Protein AF-A0A945UY60-F1 (afdb_monomer)

Solvent-accessible surface area (backbone atoms only — not comparable to full-atom values): 24726 Å² total; per-residue (Å²): 112,68,72,57,54,53,51,54,51,51,54,51,52,57,46,51,50,50,23,50,52,28,39,51,51,13,51,51,24,47,52,50,23,74,79,35,75,85,48,60,45,27,54,27,44,14,50,16,21,41,22,46,17,43,27,47,48,20,50,53,53,34,74,68,46,87,49,72,77,60,22,54,55,25,48,27,46,21,27,50,20,46,29,51,19,54,49,23,45,53,52,20,51,35,60,74,61,66,56,83,70,60,62,65,58,60,67,46,48,57,56,38,46,50,43,18,53,50,48,41,70,59,88,75,88,67,46,63,61,44,53,48,53,47,48,52,55,52,49,53,53,50,50,53,51,51,52,54,30,52,75,68,63,47,82,63,46,66,50,43,50,52,14,47,49,46,28,50,52,24,50,52,52,49,50,40,37,76,75,65,77,41,80,93,54,80,62,65,73,48,38,49,58,52,11,52,48,35,42,49,49,24,52,51,52,46,53,54,48,55,50,53,58,52,51,55,55,48,55,54,50,49,54,52,51,54,54,50,52,54,53,52,52,51,52,51,50,53,51,51,53,52,50,53,53,51,48,56,53,48,51,53,52,50,51,54,53,52,50,52,52,48,53,53,47,53,52,53,48,56,53,43,48,75,68,27,60,62,72,54,37,53,38,31,72,75,69,74,49,54,79,72,43,78,41,62,67,25,22,32,41,24,36,37,49,63,63,45,75,65,58,52,74,77,44,59,68,72,57,50,54,50,52,52,51,57,52,50,50,55,46,50,52,46,34,52,73,51,72,32,37,79,58,52,72,59,92,74,25,45,34,34,33,14,20,55,98,60,78,41,96,58,21,57,47,38,47,51,54,35,52,52,50,52,44,48,51,44,55,58,53,37,71,82,42,94,70,72,71,40,43,17,27,4,30,20,48,29,52,36,37,36,36,59,45,70,92,85,64,71,40,53,46,78,45,51,67,32,59,57,50,5,46,50,28,15,75,74,32,53,70,70,34,45,17,25,29,54,65,35,41,72,75,27,55,90,82,44,62,64,47,82,72,52,71,46,81,41,93,96,71,48,74,43,51,34,31,32,56,55,78,78,81,90,122

Secondary structure (DSSP, 8-state):
-HHHHHHHHHHHHHHHHHHHHHHHHHHHHHHHHHH-TT-HHHHHHHHHHHHHHHHHHHHHHHHH---HHHHHHHHHHHHHHHHHHHHHHHHHHHHHTT---HHHHHHHHHHHHHHHHHHHH--SSTHHHHHHHHHHHHHHHHHHHHHHHHHTT-TTHHHHHHHHHHHHHHHHHHHHHHTTSS---THHHHHHHHHHHHHHHHHHHHHHHHHHHHHHHHHHHHHHHHHHHHHHHHHHHHHHHHHHHHHHHHHHHHHHHHHHHHHHHHHHHHHHHHHS-HHHHHHHHHHSS---EEEEEEEEEEEEETTHHHHHHTS-HHHHHHHHHHHHHHHHHHHHHTT-EEEEEETTEEEEEES-SS--TTHHHHHHHHHHHHHHHHHHHHHH-SS---EEEEEEEEEEEEEEE-SSS-EEEEESHHHHHHHHHHHTSPTT-EEEEHHHHHHHTTTS-EEEEEEEEETTTEEEEEEEEPPP---

Foldseek 3Di:
DVVVVVLLVVLVVVLLVLLVVLQVLLVVLVVVCVVPVPLCLSVLLSQLSNLLSQLSVLLSVLVVDPDPVVNLVSQLSNLQSLLSNLLSLLVSLCSLLVPPDCPLSVVVNVVSNVLSNVSSPDDDDPNLVSSVVSCCSSLVVSVVSLVVSVVVVPPLSVQQVVLSVQLVVLSVLLVCVVVPNDDDDSVNSCSNSVSSSSNSVSSSVSVVVVVVVVVVVVVVVVVVVVVVVVVVVVVVVVVVVVVVVVVVVVVVVVVVVVVVVVVVVVVVLVVLCVFDPPVQSVVCVVPVFDDKDKFWFKKKKKKAWPPVVVVVVPDDPVVVVVVLVVLVVVLCVLCVVLVKAWQDADPRMTMIIFCPPHGDLCRLVSSVVSVLVSLVSLVVCQVPDPDRIWMFMFMETGMWIWTWDDNPNTGIHIDDVRNVRRVVQRVPGDTSWHKYWPVSCVSCVVPFPKAWPAWDQDVPPGTTTMIITDNPPPD

Sequence (475 aa):
MDDFIINVGLQRSHQLIFCGMAGMVALLHLGLLAFRPRHRENLSCAIFAASYALVVYANLEAGLTESASNGHVFVRLFYIAAGIATVSWLTTLRDLLHVSNNRLLKFFVAPVLAVALWGSIMPGRMPLLTLLIMVLIAGGIALLWIIQAYRRGEPGVHVLGTGMLLLAASLIYSIARSVGIIPDSQLAIYLPVYGGGCAVISLSLLVARNFAVVSTKLEQKLVEVEALAATDLAREQEKRVFIAAKNAELETLVEERTADLREARDKSDALLYNILPREAADEVKATGHTEPRRFDDVTVIFTDFEGFTNTVSVMPAAHLVKELNEIFQQFDDIIDQHGLQKIKTIGDAYMAVGGMPEAEPTAAVRAVDAALALAACIEERNQDAAVKWRIRIGLHTGTVVAGVIGKRRLIYDIFGDTVNIASRMESNGQPGRINLSAYTYNLVRSHHECEYRGKITLKGKGEVDMYCVNPPNSS

Mean predicted aligned error: 14.39 Å

Structure (mmCIF, N/CA/C/O backbone):
data_AF-A0A945UY60-F1
#
_entry.id   AF-A0A945UY60-F1
#
loop_
_atom_site.group_PDB
_atom_site.id
_atom_site.type_symbol
_atom_site.label_atom_id
_atom_site.label_alt_id
_atom_site.label_comp_id
_atom_site.label_asym_id
_atom_site.label_entity_id
_atom_site.label_seq_id
_atom_site.pdbx_PDB_ins_code
_atom_site.Cartn_x
_atom_site.Cartn_y
_atom_site.Cartn_z
_atom_site.occupancy
_atom_site.B_iso_or_equiv
_atom_site.auth_seq_id
_atom_site.auth_comp_id
_atom_site.auth_asym_id
_atom_site.auth_atom_id
_atom_site.pdbx_PDB_model_num
ATOM 1 N N . MET A 1 1 ? 56.558 -7.253 -92.062 1.00 52.44 1 MET A N 1
ATOM 2 C CA . MET A 1 1 ? 55.160 -7.728 -91.957 1.00 52.44 1 MET A CA 1
ATOM 3 C C . MET A 1 1 ? 54.919 -8.313 -90.567 1.00 52.44 1 MET A C 1
ATOM 5 O O . MET A 1 1 ? 53.948 -7.921 -89.935 1.00 52.44 1 MET A O 1
ATOM 9 N N . ASP A 1 2 ? 55.864 -9.098 -90.038 1.00 51.16 2 ASP A N 1
ATOM 10 C CA . ASP A 1 2 ? 55.802 -9.679 -88.684 1.00 51.16 2 ASP A CA 1
ATOM 11 C C . ASP A 1 2 ? 55.787 -8.642 -87.542 1.00 51.16 2 ASP A C 1
ATOM 13 O O . ASP A 1 2 ? 54.914 -8.709 -86.681 1.00 51.16 2 ASP A O 1
ATOM 17 N N . ASP A 1 3 ? 56.633 -7.602 -87.579 1.00 55.22 3 ASP A N 1
ATOM 18 C CA . ASP A 1 3 ? 56.628 -6.539 -86.549 1.00 55.22 3 ASP A CA 1
ATOM 19 C C . ASP A 1 3 ? 55.326 -5.718 -86.509 1.00 55.22 3 ASP A C 1
ATOM 21 O O . ASP A 1 3 ? 54.929 -5.210 -85.461 1.00 55.22 3 ASP A O 1
ATOM 25 N N . PHE A 1 4 ? 54.630 -5.582 -87.641 1.00 59.44 4 PHE A N 1
ATOM 26 C CA . PHE A 1 4 ? 53.347 -4.876 -87.705 1.00 59.44 4 PHE A CA 1
ATOM 27 C C . PHE A 1 4 ? 52.226 -5.717 -87.077 1.00 59.44 4 PHE A C 1
ATOM 29 O O . PHE A 1 4 ? 51.449 -5.207 -86.273 1.00 59.44 4 PHE A O 1
ATOM 36 N N . ILE A 1 5 ? 52.194 -7.021 -87.372 1.00 61.31 5 ILE A N 1
ATOM 37 C CA . ILE A 1 5 ? 51.218 -7.965 -86.809 1.00 61.31 5 ILE A CA 1
ATOM 38 C C . ILE A 1 5 ? 51.416 -8.122 -85.291 1.00 61.31 5 ILE A C 1
ATOM 40 O O . ILE A 1 5 ? 50.436 -8.108 -84.543 1.00 61.31 5 ILE A O 1
ATOM 44 N N . ILE A 1 6 ? 52.666 -8.197 -84.819 1.00 63.09 6 ILE A N 1
ATOM 45 C CA . ILE A 1 6 ? 52.992 -8.290 -83.386 1.00 63.09 6 ILE A CA 1
ATOM 46 C C . ILE A 1 6 ? 52.554 -7.021 -82.636 1.00 63.09 6 ILE A C 1
ATOM 48 O O . ILE A 1 6 ? 51.915 -7.121 -81.587 1.00 63.09 6 ILE A O 1
ATOM 52 N N . ASN A 1 7 ? 52.822 -5.829 -83.181 1.00 65.31 7 ASN A N 1
ATOM 53 C CA . ASN A 1 7 ? 52.432 -4.562 -82.548 1.00 65.31 7 ASN A CA 1
ATOM 54 C C . ASN A 1 7 ? 50.906 -4.363 -82.493 1.00 65.31 7 ASN A C 1
ATOM 56 O O . ASN A 1 7 ? 50.382 -3.924 -81.469 1.00 65.31 7 ASN A O 1
ATOM 60 N N . VAL A 1 8 ? 50.180 -4.734 -83.553 1.00 67.81 8 VAL A N 1
ATOM 61 C CA . VAL A 1 8 ? 48.707 -4.677 -83.588 1.00 67.81 8 VAL A CA 1
ATOM 62 C C . VAL A 1 8 ? 48.084 -5.683 -82.609 1.00 67.81 8 VAL A C 1
ATOM 64 O O . VAL A 1 8 ? 47.130 -5.353 -81.899 1.00 67.81 8 VAL A O 1
ATOM 67 N N . GLY A 1 9 ? 48.646 -6.893 -82.510 1.00 70.94 9 GLY A N 1
ATOM 68 C CA . GLY A 1 9 ? 48.219 -7.908 -81.543 1.00 70.94 9 GLY A CA 1
ATOM 69 C C . GLY A 1 9 ? 48.423 -7.477 -80.087 1.00 70.94 9 GLY A C 1
ATOM 70 O O . GLY A 1 9 ? 47.517 -7.640 -79.266 1.00 70.94 9 GLY A O 1
ATOM 71 N N . LEU A 1 10 ? 49.569 -6.861 -79.780 1.00 73.50 10 LEU A N 1
ATOM 72 C CA . LEU A 1 10 ? 49.886 -6.335 -78.449 1.00 73.50 10 LEU A CA 1
ATOM 73 C C . LEU A 1 10 ? 48.976 -5.151 -78.071 1.00 73.50 10 LEU A C 1
ATOM 75 O O . LEU A 1 10 ? 48.463 -5.073 -76.957 1.00 73.50 10 LEU A O 1
ATOM 79 N N . GLN A 1 11 ? 48.687 -4.255 -79.013 1.00 73.12 11 GLN A N 1
ATOM 80 C CA . GLN A 1 11 ? 47.739 -3.162 -78.784 1.00 73.12 11 GLN A CA 1
ATOM 81 C C . GLN A 1 11 ? 46.340 -3.673 -78.433 1.00 73.12 11 GLN A C 1
ATOM 83 O O . GLN A 1 11 ? 45.708 -3.180 -77.491 1.00 73.12 11 GLN A O 1
ATOM 88 N N . ARG A 1 12 ? 45.883 -4.705 -79.150 1.00 79.69 12 ARG A N 1
ATOM 89 C CA . ARG A 1 12 ? 44.591 -5.345 -78.912 1.00 79.69 12 ARG A CA 1
ATOM 90 C C . ARG A 1 12 ? 44.517 -5.989 -77.529 1.00 79.69 12 ARG A C 1
ATOM 92 O O . ARG A 1 12 ? 43.523 -5.797 -76.830 1.00 79.69 12 ARG A O 1
ATOM 99 N N . SER A 1 13 ? 45.555 -6.709 -77.101 1.00 81.94 13 SER A N 1
ATOM 100 C CA . SER A 1 13 ? 45.561 -7.373 -75.792 1.00 81.94 13 SER A CA 1
ATOM 101 C C . SER A 1 13 ? 45.515 -6.372 -74.635 1.00 81.94 13 SER A C 1
ATOM 103 O O . SER A 1 13 ? 44.703 -6.532 -73.725 1.00 81.94 13 SER A O 1
ATOM 105 N N . HIS A 1 14 ? 46.314 -5.302 -74.682 1.00 80.50 14 HIS A N 1
ATOM 106 C CA . HIS A 1 14 ? 46.333 -4.284 -73.628 1.00 80.50 14 HIS A CA 1
ATOM 107 C C . HIS A 1 14 ? 44.981 -3.566 -73.489 1.00 80.50 14 HIS A C 1
ATOM 109 O O . HIS A 1 14 ? 44.461 -3.443 -72.380 1.00 80.50 14 HIS A O 1
ATOM 115 N N . GLN A 1 15 ? 44.370 -3.122 -74.591 1.00 81.94 15 GLN A N 1
ATOM 116 C CA . GLN A 1 15 ? 43.090 -2.403 -74.541 1.00 81.94 15 GLN A CA 1
ATOM 117 C C . GLN A 1 15 ? 41.918 -3.301 -74.105 1.00 81.94 15 GLN A C 1
ATOM 119 O O . GLN A 1 15 ? 41.045 -2.845 -73.362 1.00 81.94 15 GLN A O 1
ATOM 124 N N . LEU A 1 16 ? 41.923 -4.589 -74.472 1.00 86.12 16 LEU A N 1
ATOM 125 C CA . LEU A 1 16 ? 40.940 -5.559 -73.975 1.00 86.12 16 LEU A CA 1
ATOM 126 C C . LEU A 1 16 ? 41.083 -5.821 -72.469 1.00 86.12 16 LEU A C 1
ATOM 128 O O . LEU A 1 16 ? 40.069 -5.908 -71.775 1.00 86.12 16 LEU A O 1
ATOM 132 N N . ILE A 1 17 ? 42.311 -5.878 -71.941 1.00 86.56 17 ILE A N 1
ATOM 133 C CA . ILE A 1 17 ? 42.549 -5.981 -70.491 1.00 86.56 17 ILE A CA 1
ATOM 134 C C . ILE A 1 17 ? 41.948 -4.770 -69.763 1.00 86.56 17 ILE A C 1
ATOM 136 O O . ILE A 1 17 ? 41.242 -4.944 -68.770 1.00 86.56 17 ILE A O 1
ATOM 140 N N . PHE A 1 18 ? 42.146 -3.552 -70.278 1.00 84.00 18 PHE A N 1
ATOM 141 C CA . PHE A 1 18 ? 41.548 -2.340 -69.700 1.00 84.00 18 PHE A CA 1
ATOM 142 C C . PHE A 1 18 ? 40.021 -2.335 -69.753 1.00 84.00 18 PHE A C 1
ATOM 144 O O . PHE A 1 18 ? 39.376 -1.955 -68.774 1.00 84.00 18 PHE A O 1
ATOM 151 N N . CYS A 1 19 ? 39.438 -2.798 -70.860 1.00 87.69 19 CYS A N 1
ATOM 152 C CA . CYS A 1 19 ? 37.995 -2.986 -70.979 1.00 87.69 19 CYS A CA 1
ATOM 153 C C . CYS A 1 19 ? 37.474 -3.962 -69.908 1.00 87.69 19 CYS A C 1
ATOM 155 O O . CYS A 1 19 ? 36.488 -3.668 -69.232 1.00 87.69 19 CYS A O 1
ATOM 157 N N . GLY A 1 20 ? 38.166 -5.087 -69.703 1.00 87.00 20 GLY A N 1
ATOM 158 C CA . GLY A 1 20 ? 37.842 -6.059 -68.657 1.00 87.00 20 GLY A CA 1
ATOM 159 C C . GLY A 1 20 ? 37.946 -5.478 -67.244 1.00 87.00 20 GLY A C 1
ATOM 160 O O . GLY A 1 20 ? 37.026 -5.644 -66.446 1.00 87.00 20 GLY A O 1
ATOM 161 N N . MET A 1 21 ? 39.017 -4.735 -66.943 1.00 90.00 21 MET A N 1
ATOM 162 C CA . MET A 1 21 ? 39.209 -4.082 -65.640 1.00 90.00 21 MET A CA 1
ATOM 163 C C . MET A 1 21 ? 38.116 -3.047 -65.345 1.00 90.00 21 MET A C 1
ATOM 165 O O . MET A 1 21 ? 37.529 -3.061 -64.264 1.00 90.00 21 MET A O 1
ATOM 169 N N . ALA A 1 22 ? 37.800 -2.175 -66.304 1.00 88.75 22 ALA A N 1
ATOM 170 C CA . ALA A 1 22 ? 36.736 -1.186 -66.148 1.00 88.75 22 ALA A CA 1
ATOM 171 C C . ALA A 1 22 ? 35.350 -1.850 -66.018 1.00 88.75 22 ALA A C 1
ATOM 173 O O . ALA A 1 22 ? 34.550 -1.447 -65.174 1.00 88.75 22 ALA A O 1
ATOM 174 N N . GLY A 1 23 ? 35.092 -2.926 -66.771 1.00 90.62 23 GLY A N 1
ATOM 175 C CA . GLY A 1 23 ? 33.885 -3.743 -66.625 1.00 90.62 23 GLY A CA 1
ATOM 176 C C . GLY A 1 23 ? 33.765 -4.399 -65.244 1.00 90.62 23 GLY A C 1
ATOM 177 O O . GLY A 1 23 ? 32.693 -4.378 -64.641 1.00 90.62 23 GLY A O 1
ATOM 178 N N . MET A 1 24 ? 34.867 -4.913 -64.689 1.00 93.19 24 MET A N 1
ATOM 179 C CA . MET A 1 24 ? 34.892 -5.482 -63.337 1.00 93.19 24 MET A CA 1
ATOM 180 C C . MET A 1 24 ? 34.590 -4.424 -62.268 1.00 93.19 24 MET A C 1
ATOM 182 O O . MET A 1 24 ? 33.805 -4.681 -61.355 1.00 93.19 24 MET A O 1
ATOM 186 N N . VAL A 1 25 ? 35.149 -3.216 -62.399 1.00 92.75 25 VAL A N 1
ATOM 187 C CA . VAL A 1 25 ? 34.828 -2.087 -61.509 1.00 92.75 25 VAL A CA 1
ATOM 188 C C . VAL A 1 25 ? 33.346 -1.710 -61.611 1.00 92.75 25 VAL A C 1
ATOM 190 O O . VAL A 1 25 ? 32.713 -1.440 -60.591 1.00 92.75 25 VAL A O 1
ATOM 193 N N . ALA A 1 26 ? 32.756 -1.748 -62.809 1.00 92.88 26 ALA A N 1
ATOM 194 C CA . ALA A 1 26 ? 31.327 -1.500 -62.979 1.00 92.88 26 ALA A CA 1
ATOM 195 C C . ALA A 1 26 ? 30.466 -2.529 -62.226 1.00 92.88 26 ALA A C 1
ATOM 197 O O . ALA A 1 26 ? 29.547 -2.149 -61.498 1.00 92.88 26 ALA A O 1
ATOM 198 N N . LEU A 1 27 ? 30.793 -3.820 -62.347 1.00 94.44 27 LEU A N 1
ATOM 199 C CA . LEU A 1 27 ? 30.106 -4.894 -61.622 1.00 94.44 27 LEU A CA 1
ATOM 200 C C . LEU A 1 27 ? 30.274 -4.766 -60.103 1.00 94.44 27 LEU A C 1
ATOM 202 O O . LEU A 1 27 ? 29.308 -4.971 -59.369 1.00 94.44 27 LEU A O 1
ATOM 206 N N . LEU A 1 28 ? 31.463 -4.377 -59.631 1.00 93.12 28 LEU A N 1
ATOM 207 C CA . LEU A 1 28 ? 31.719 -4.128 -58.212 1.00 93.12 28 LEU A CA 1
ATOM 208 C C . LEU A 1 28 ? 30.766 -3.060 -57.657 1.00 93.12 28 LEU A C 1
ATOM 210 O O . LEU A 1 28 ? 30.128 -3.275 -56.628 1.00 93.12 28 LEU A O 1
ATOM 214 N N . HIS A 1 29 ? 30.625 -1.929 -58.351 1.00 92.44 29 HIS A N 1
ATOM 215 C CA . HIS A 1 29 ? 29.730 -0.849 -57.925 1.00 92.44 29 HIS A CA 1
ATOM 216 C C . HIS A 1 29 ? 28.246 -1.215 -58.036 1.00 92.44 29 HIS A C 1
ATOM 218 O O . HIS A 1 29 ? 27.460 -0.809 -57.181 1.00 92.44 29 HIS A O 1
ATOM 224 N N . LEU A 1 30 ? 27.847 -2.038 -59.012 1.00 91.69 30 LEU A N 1
ATOM 225 C CA . LEU A 1 30 ? 26.492 -2.610 -59.053 1.00 91.69 30 LEU A CA 1
ATOM 226 C C . LEU A 1 30 ? 26.226 -3.538 -57.861 1.00 91.69 30 LEU A C 1
ATOM 228 O O . LEU A 1 30 ? 25.150 -3.476 -57.267 1.00 91.69 30 LEU A O 1
ATOM 232 N N . GLY A 1 31 ? 27.214 -4.345 -57.464 1.00 89.88 31 GLY A N 1
ATOM 233 C CA . GLY A 1 31 ? 27.153 -5.139 -56.239 1.00 89.88 31 GLY A CA 1
ATOM 234 C C . GLY A 1 31 ? 26.985 -4.254 -55.002 1.00 89.88 31 GLY A C 1
ATOM 235 O O . GLY A 1 31 ? 26.067 -4.463 -54.211 1.00 89.88 31 GLY A O 1
ATOM 236 N N . LEU A 1 32 ? 27.800 -3.202 -54.872 1.00 87.94 32 LEU A N 1
ATOM 237 C CA . LEU A 1 32 ? 27.682 -2.228 -53.779 1.00 87.94 32 LEU A CA 1
ATOM 238 C C . LEU A 1 32 ? 26.316 -1.525 -53.760 1.00 87.94 32 LEU A C 1
ATOM 240 O O . LEU A 1 32 ? 25.775 -1.273 -52.684 1.00 87.94 32 LEU A O 1
ATOM 244 N N . LEU A 1 33 ? 25.731 -1.237 -54.924 1.00 89.56 33 LEU A N 1
ATOM 245 C CA . LEU A 1 33 ? 24.384 -0.677 -55.033 1.00 89.56 33 LEU A CA 1
ATOM 246 C C . LEU A 1 33 ? 23.310 -1.654 -54.532 1.00 89.56 33 LEU A C 1
ATOM 248 O O . LEU A 1 33 ? 22.390 -1.221 -53.841 1.00 89.56 33 LEU A O 1
ATOM 252 N N . ALA A 1 34 ? 23.434 -2.951 -54.831 1.00 88.44 34 ALA A N 1
ATOM 253 C CA . ALA A 1 34 ? 22.494 -3.971 -54.362 1.00 88.44 34 ALA A CA 1
ATOM 254 C C . ALA A 1 34 ? 22.478 -4.073 -52.826 1.00 88.44 34 ALA A C 1
ATOM 256 O O . ALA A 1 34 ? 21.409 -4.152 -52.224 1.00 88.44 34 ALA A O 1
ATOM 257 N N . PHE A 1 35 ? 23.648 -3.986 -52.184 1.00 84.62 35 PHE A N 1
ATOM 258 C CA . PHE A 1 35 ? 23.748 -3.945 -50.720 1.00 84.62 35 PHE A CA 1
ATOM 259 C C . PHE A 1 35 ? 23.331 -2.593 -50.123 1.00 84.62 35 PHE A C 1
ATOM 261 O O . PHE A 1 35 ? 22.873 -2.532 -48.981 1.00 84.62 35 PHE A O 1
ATOM 268 N N . ARG A 1 36 ? 23.500 -1.490 -50.864 1.00 82.38 36 ARG A N 1
ATOM 269 C CA . ARG A 1 36 ? 23.228 -0.124 -50.392 1.00 82.38 36 ARG A CA 1
ATOM 270 C C . ARG A 1 36 ? 22.475 0.714 -51.436 1.00 82.38 36 ARG A C 1
ATOM 272 O O . ARG A 1 36 ? 23.042 1.652 -52.000 1.00 82.38 36 ARG A O 1
ATOM 279 N N . PRO A 1 37 ? 21.158 0.494 -51.605 1.00 83.19 37 PRO A N 1
ATOM 280 C CA . PRO A 1 37 ? 20.367 1.165 -52.642 1.00 83.19 37 PRO A CA 1
ATOM 281 C C . PRO A 1 37 ? 20.197 2.677 -52.415 1.00 83.19 37 PRO A C 1
ATOM 283 O O . PRO A 1 37 ? 19.821 3.410 -53.328 1.00 83.19 37 PRO A O 1
ATOM 286 N N . ARG A 1 38 ? 20.471 3.175 -51.199 1.00 83.06 38 ARG A N 1
ATOM 287 C CA . ARG A 1 38 ? 20.409 4.612 -50.875 1.00 83.06 38 ARG A CA 1
ATOM 288 C C . ARG A 1 38 ? 21.620 5.409 -51.376 1.00 83.06 38 ARG A C 1
ATOM 290 O O . ARG A 1 38 ? 21.506 6.623 -51.515 1.00 83.06 38 ARG A O 1
ATOM 297 N N . HIS A 1 39 ? 22.738 4.745 -51.667 1.00 84.06 39 HIS A N 1
ATOM 298 C CA . HIS A 1 39 ? 23.979 5.371 -52.129 1.00 84.06 39 HIS A CA 1
ATOM 299 C C . HIS A 1 39 ? 24.000 5.438 -53.662 1.00 84.06 39 HIS A C 1
ATOM 301 O O . HIS A 1 39 ? 24.425 4.506 -54.348 1.00 84.06 39 HIS A O 1
ATOM 307 N N . ARG A 1 40 ? 23.470 6.541 -54.206 1.00 81.94 40 ARG A N 1
ATOM 308 C CA . ARG A 1 40 ? 23.276 6.744 -55.654 1.00 81.94 40 ARG A CA 1
ATOM 309 C C . ARG A 1 40 ? 24.588 6.903 -56.424 1.00 81.94 40 ARG A C 1
ATOM 311 O O . ARG A 1 40 ? 24.612 6.632 -57.621 1.00 81.94 40 ARG A O 1
ATOM 318 N N . GLU A 1 41 ? 25.665 7.269 -55.738 1.00 87.00 41 GLU A N 1
ATOM 319 C CA . GLU A 1 41 ? 27.022 7.354 -56.272 1.00 87.00 41 GLU A CA 1
ATOM 320 C C . GLU A 1 41 ? 27.530 6.010 -56.822 1.00 87.00 41 GLU A C 1
ATOM 322 O O . GLU A 1 41 ? 28.268 5.992 -57.803 1.00 87.00 41 GLU A O 1
ATOM 327 N N . ASN A 1 42 ? 27.080 4.877 -56.269 1.00 90.19 42 ASN A N 1
ATOM 328 C CA . ASN A 1 42 ? 27.455 3.551 -56.770 1.00 90.19 42 ASN A CA 1
ATOM 329 C C . ASN A 1 42 ? 26.862 3.294 -58.163 1.00 90.19 42 ASN A C 1
ATOM 331 O O . ASN A 1 42 ? 27.525 2.749 -59.041 1.00 90.19 42 ASN A O 1
ATOM 335 N N . LEU A 1 43 ? 25.624 3.739 -58.403 1.00 91.94 43 LEU A N 1
ATOM 336 C CA . LEU A 1 43 ? 24.980 3.595 -59.709 1.00 91.94 43 LEU A CA 1
ATOM 337 C C . LEU A 1 43 ? 25.692 4.438 -60.773 1.00 91.94 43 LEU A C 1
ATOM 339 O O . LEU A 1 43 ? 25.988 3.944 -61.860 1.00 91.94 43 LEU A O 1
ATOM 343 N N . SER A 1 44 ? 25.985 5.704 -60.473 1.00 91.00 44 SER A N 1
ATOM 344 C CA . SER A 1 44 ? 26.668 6.593 -61.416 1.00 91.00 44 SER A CA 1
ATOM 345 C C . SER A 1 44 ? 28.118 6.166 -61.675 1.00 91.00 44 SER A C 1
ATOM 347 O O . SER A 1 44 ? 28.550 6.194 -62.831 1.00 91.00 44 SER A O 1
ATOM 349 N N . CYS A 1 45 ? 28.828 5.666 -60.657 1.00 92.12 45 CYS A N 1
ATOM 350 C CA . CYS A 1 45 ? 30.179 5.120 -60.798 1.00 92.12 45 CYS A CA 1
ATOM 351 C C . CYS A 1 45 ? 30.196 3.842 -61.656 1.00 92.12 45 CYS A C 1
ATOM 353 O O . CYS A 1 45 ? 31.047 3.697 -62.536 1.00 92.12 45 CYS A O 1
ATOM 355 N N . ALA A 1 46 ? 29.208 2.955 -61.476 1.00 93.62 46 ALA A N 1
ATOM 356 C CA . ALA A 1 46 ? 29.047 1.765 -62.309 1.00 93.62 46 ALA A CA 1
ATOM 357 C C . ALA A 1 46 ? 28.804 2.114 -63.785 1.00 93.62 46 ALA A C 1
ATOM 359 O O . ALA A 1 46 ? 29.465 1.568 -64.669 1.00 93.62 46 ALA A O 1
ATOM 360 N N . ILE A 1 47 ? 27.891 3.057 -64.059 1.00 94.19 47 ILE A N 1
ATOM 361 C CA . ILE A 1 47 ? 27.599 3.502 -65.430 1.00 94.19 47 ILE A CA 1
ATOM 362 C C . ILE A 1 47 ? 28.839 4.158 -66.053 1.00 94.19 47 ILE A C 1
ATOM 364 O O . ILE A 1 47 ? 29.131 3.918 -67.225 1.00 94.19 47 ILE A O 1
ATOM 368 N N . PHE A 1 48 ? 29.599 4.945 -65.285 1.00 93.31 48 PHE A N 1
ATOM 369 C CA . PHE A 1 48 ? 30.854 5.538 -65.751 1.00 93.31 48 PHE A CA 1
ATOM 370 C C . PHE A 1 48 ? 31.889 4.473 -66.134 1.00 93.31 48 PHE A C 1
ATOM 372 O O . PHE A 1 48 ? 32.418 4.507 -67.242 1.00 93.31 48 PHE A O 1
ATOM 379 N N . ALA A 1 49 ? 32.145 3.497 -65.263 1.00 93.06 49 ALA A N 1
ATOM 380 C CA . ALA A 1 49 ? 33.119 2.443 -65.532 1.00 93.06 49 ALA A CA 1
ATOM 381 C C . ALA A 1 49 ? 32.714 1.569 -66.740 1.00 93.06 49 ALA A C 1
ATOM 383 O O . ALA A 1 49 ? 33.551 1.273 -67.594 1.00 93.06 49 ALA A O 1
ATOM 384 N N . ALA A 1 50 ? 31.423 1.237 -66.878 1.00 94.44 50 ALA A N 1
ATOM 385 C CA . ALA A 1 50 ? 30.905 0.466 -68.011 1.00 94.44 50 ALA A CA 1
ATOM 386 C C . ALA A 1 50 ? 30.984 1.234 -69.343 1.00 94.44 50 ALA A C 1
ATOM 388 O O . ALA A 1 50 ? 31.397 0.687 -70.365 1.00 94.44 50 ALA A O 1
ATOM 389 N N . SER A 1 51 ? 30.619 2.518 -69.340 1.00 92.81 51 SER A N 1
ATOM 390 C CA . SER A 1 51 ? 30.714 3.364 -70.536 1.00 92.81 51 SER A CA 1
ATOM 391 C C . SER A 1 51 ? 32.164 3.657 -70.920 1.00 92.81 51 SER A C 1
ATOM 393 O O . SER A 1 51 ? 32.479 3.659 -72.105 1.00 92.81 51 SER A O 1
ATOM 395 N N . TYR A 1 52 ? 33.073 3.808 -69.955 1.00 91.62 52 TYR A N 1
ATOM 396 C CA . TYR A 1 52 ? 34.504 3.922 -70.229 1.00 91.62 52 TYR A CA 1
ATOM 397 C C . TYR A 1 52 ? 35.083 2.650 -70.871 1.00 91.62 52 TYR A C 1
ATOM 399 O O . TYR A 1 52 ? 35.827 2.742 -71.847 1.00 91.62 52 TYR A O 1
ATOM 407 N N . ALA A 1 53 ? 34.690 1.463 -70.394 1.00 92.06 53 ALA A N 1
ATOM 408 C CA . ALA A 1 53 ? 35.055 0.195 -71.033 1.00 92.06 53 ALA A CA 1
ATOM 409 C C . ALA A 1 53 ? 34.610 0.162 -72.508 1.00 92.06 53 ALA A C 1
ATOM 411 O O . ALA A 1 53 ? 35.387 -0.195 -73.395 1.00 92.06 53 ALA A O 1
ATOM 412 N N . LEU A 1 54 ? 33.386 0.631 -72.777 1.00 92.12 54 LEU A N 1
ATOM 413 C CA . LEU A 1 54 ? 32.826 0.725 -74.124 1.00 92.12 54 LEU A CA 1
ATOM 414 C C . LEU A 1 54 ? 33.563 1.747 -75.008 1.00 92.12 54 LEU A C 1
ATOM 416 O O . LEU A 1 54 ? 33.753 1.487 -76.192 1.00 92.12 54 LEU A O 1
ATOM 420 N N . VAL A 1 55 ? 34.030 2.869 -74.444 1.00 89.00 55 VAL A N 1
ATOM 421 C CA . VAL A 1 55 ? 34.889 3.848 -75.141 1.00 89.00 55 VAL A CA 1
ATOM 422 C C . VAL A 1 55 ? 36.204 3.204 -75.579 1.00 89.00 55 VAL A C 1
ATOM 424 O O . VAL A 1 55 ? 36.607 3.361 -76.731 1.00 89.00 55 VAL A O 1
ATOM 427 N N . VAL A 1 56 ? 36.870 2.465 -74.685 1.00 88.12 56 VAL A N 1
ATOM 428 C CA . VAL A 1 56 ? 38.140 1.783 -74.991 1.00 88.12 56 VAL A CA 1
ATOM 429 C C . VAL A 1 56 ? 37.935 0.723 -76.076 1.00 88.12 56 VAL A C 1
ATOM 431 O O . VAL A 1 56 ? 38.700 0.683 -77.038 1.00 88.12 56 VAL A O 1
ATOM 434 N N . TYR A 1 57 ? 36.876 -0.081 -75.964 1.00 89.81 57 TYR A N 1
ATOM 435 C CA . TYR A 1 57 ? 36.534 -1.108 -76.949 1.00 89.81 57 TYR A CA 1
ATOM 436 C C . TYR A 1 57 ? 36.196 -0.520 -78.328 1.00 89.81 57 TYR A C 1
ATOM 438 O O . TYR A 1 57 ? 36.727 -0.963 -79.344 1.00 89.81 57 TYR A O 1
ATOM 446 N N . ALA A 1 58 ? 35.354 0.514 -78.372 1.00 86.75 58 ALA A N 1
ATOM 447 C CA . ALA A 1 58 ? 34.959 1.156 -79.620 1.00 86.75 58 ALA A CA 1
ATOM 448 C C . ALA A 1 58 ? 36.141 1.847 -80.321 1.00 86.75 58 ALA A C 1
ATOM 450 O O . ALA A 1 58 ? 36.228 1.810 -81.545 1.00 86.75 58 ALA A O 1
ATOM 451 N N . ASN A 1 59 ? 37.070 2.437 -79.558 1.00 83.75 59 ASN A N 1
ATOM 452 C CA . ASN A 1 59 ? 38.299 3.024 -80.099 1.00 83.75 59 ASN A CA 1
ATOM 453 C C . ASN A 1 59 ? 39.225 1.956 -80.710 1.00 83.75 59 ASN A C 1
ATOM 455 O O . ASN A 1 59 ? 39.744 2.143 -81.808 1.00 83.75 59 ASN A O 1
ATOM 459 N N . LEU A 1 60 ? 39.386 0.820 -80.022 1.00 84.12 60 LEU A N 1
ATOM 460 C CA . LEU A 1 60 ? 40.172 -0.316 -80.507 1.00 84.12 60 LEU A CA 1
ATOM 461 C C . LEU A 1 60 ? 39.639 -0.833 -81.849 1.00 84.12 60 LEU A C 1
ATOM 463 O O . LEU A 1 60 ? 40.382 -0.897 -82.823 1.00 84.12 60 LEU A O 1
ATOM 467 N N . GLU A 1 61 ? 38.351 -1.173 -81.911 1.00 84.12 61 GLU A N 1
ATOM 468 C CA . GLU A 1 61 ? 37.752 -1.765 -83.112 1.00 84.12 61 GLU A CA 1
ATOM 469 C C . GLU A 1 61 ? 37.692 -0.760 -84.275 1.00 84.12 61 GLU A C 1
ATOM 471 O O . GLU A 1 61 ? 38.012 -1.123 -85.407 1.00 84.12 61 GLU A O 1
ATOM 476 N N . ALA A 1 62 ? 37.411 0.525 -84.005 1.00 77.88 62 ALA A N 1
ATOM 477 C CA . ALA A 1 62 ? 37.457 1.584 -85.019 1.00 77.88 62 ALA A CA 1
ATOM 478 C C . ALA A 1 62 ? 38.852 1.757 -85.649 1.00 77.88 62 ALA A C 1
ATOM 480 O O . ALA A 1 62 ? 38.946 2.106 -86.823 1.00 77.88 62 ALA A O 1
ATOM 481 N N . GLY A 1 63 ? 39.925 1.515 -84.888 1.00 72.56 63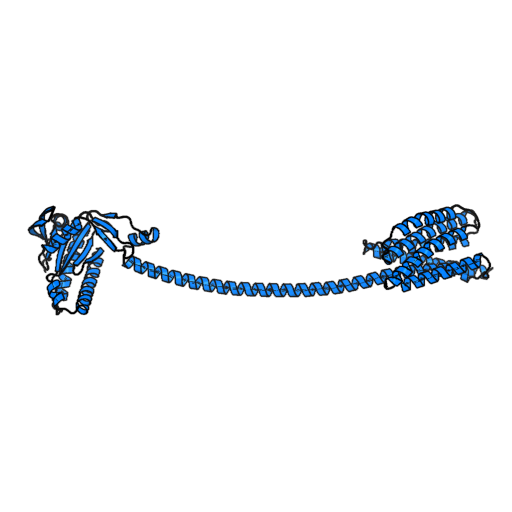 GLY A N 1
ATOM 482 C CA . GLY A 1 63 ? 41.303 1.574 -85.383 1.00 72.56 63 GLY A CA 1
ATOM 483 C C . GLY A 1 63 ? 41.747 0.343 -86.182 1.00 72.56 63 GLY A C 1
ATOM 484 O O . GLY A 1 63 ? 42.716 0.436 -86.930 1.00 72.56 63 GLY A O 1
ATOM 485 N N . LEU A 1 64 ? 41.055 -0.794 -86.035 1.00 73.00 64 LEU A N 1
ATOM 486 C CA . LEU A 1 64 ? 41.399 -2.071 -86.675 1.00 73.00 64 LEU A CA 1
ATOM 487 C C . LEU A 1 64 ? 40.553 -2.397 -87.915 1.00 73.00 64 LEU A C 1
ATOM 489 O O . LEU A 1 64 ? 40.908 -3.304 -88.667 1.00 73.00 64 LEU A O 1
ATOM 493 N N . THR A 1 65 ? 39.423 -1.714 -88.138 1.00 72.56 65 THR A N 1
ATOM 494 C CA . THR A 1 65 ? 38.522 -2.061 -89.248 1.00 72.56 65 THR A CA 1
ATOM 495 C C . THR A 1 65 ? 38.998 -1.470 -90.580 1.00 72.56 65 THR A C 1
ATOM 497 O O . THR A 1 65 ? 38.957 -0.259 -90.771 1.00 72.56 65 THR A O 1
ATOM 500 N N . GLU A 1 66 ? 39.359 -2.319 -91.549 1.00 59.22 66 GLU A N 1
ATOM 501 C CA . GLU A 1 66 ? 39.682 -1.884 -92.925 1.00 59.22 66 GLU A CA 1
ATOM 502 C C . GLU A 1 66 ? 38.428 -1.529 -93.753 1.00 59.22 66 GLU A C 1
ATOM 504 O O . GLU A 1 66 ? 38.501 -0.793 -94.738 1.00 59.22 66 GLU A O 1
ATOM 509 N N . SER A 1 67 ? 37.250 -2.023 -93.346 1.00 64.50 67 SER A N 1
ATOM 510 C CA . SER A 1 67 ? 35.972 -1.721 -93.999 1.00 64.50 67 SER A CA 1
ATOM 511 C C . SER A 1 67 ? 35.415 -0.367 -93.555 1.00 64.50 67 SER A C 1
ATOM 513 O O . SER A 1 67 ? 35.029 -0.188 -92.394 1.00 64.50 67 SER A O 1
ATOM 515 N N . ALA A 1 68 ? 35.279 0.556 -94.513 1.00 61.28 68 ALA A N 1
ATOM 516 C CA . ALA A 1 68 ? 34.698 1.879 -94.295 1.00 61.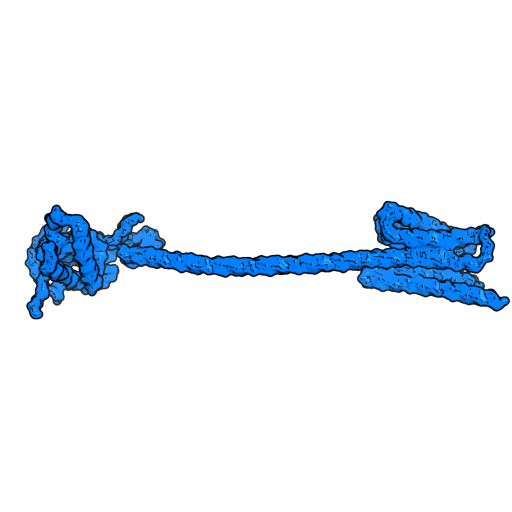28 68 ALA A CA 1
ATOM 517 C C . ALA A 1 68 ? 33.285 1.817 -93.679 1.00 61.28 68 ALA A C 1
ATOM 519 O O . ALA A 1 68 ? 32.964 2.633 -92.819 1.00 61.28 68 ALA A O 1
ATOM 520 N N . SER A 1 69 ? 32.448 0.829 -94.038 1.00 64.12 69 SER A N 1
ATOM 521 C CA . SER A 1 69 ? 31.079 0.717 -93.503 1.00 64.12 69 SER A CA 1
ATOM 522 C C . SER A 1 69 ? 31.047 0.341 -92.020 1.00 64.12 69 SER A C 1
ATOM 524 O O . SER A 1 69 ? 30.230 0.869 -91.266 1.00 64.12 69 SER A O 1
ATOM 526 N N . ASN A 1 70 ? 31.944 -0.551 -91.592 1.00 68.81 70 ASN A N 1
ATOM 527 C CA . ASN A 1 70 ? 31.973 -1.064 -90.222 1.00 68.81 70 ASN A CA 1
ATOM 528 C C . ASN A 1 70 ? 32.703 -0.100 -89.274 1.00 68.81 70 ASN A C 1
ATOM 530 O O . ASN A 1 70 ? 32.270 0.075 -88.135 1.00 68.81 70 ASN A O 1
ATOM 534 N N . GLY A 1 71 ? 33.729 0.612 -89.756 1.00 72.00 71 GLY A N 1
ATOM 535 C CA . GLY A 1 71 ? 34.431 1.633 -88.971 1.00 72.00 71 GLY A CA 1
ATOM 536 C C . GLY A 1 71 ? 33.509 2.764 -88.490 1.00 72.00 71 GLY A C 1
ATOM 537 O O . GLY A 1 71 ? 33.602 3.201 -87.343 1.00 72.00 71 GLY A O 1
ATOM 538 N N . HIS A 1 72 ? 32.536 3.189 -89.309 1.00 78.31 72 HIS A N 1
ATOM 539 C CA . HIS A 1 72 ? 31.563 4.218 -88.914 1.00 78.31 72 HIS A CA 1
ATOM 540 C C . HIS A 1 72 ? 30.675 3.807 -87.728 1.00 78.31 72 HIS A C 1
ATOM 542 O O . HIS A 1 72 ? 30.273 4.666 -86.939 1.00 78.31 72 HIS A O 1
ATOM 548 N N . VAL A 1 73 ? 30.379 2.512 -87.570 1.00 83.25 73 VAL A N 1
ATOM 549 C CA . VAL A 1 73 ? 29.575 1.999 -86.449 1.00 83.25 73 VAL A CA 1
ATOM 550 C C . VAL A 1 73 ? 30.348 2.114 -85.136 1.00 83.25 73 VAL A C 1
ATOM 552 O O . VAL A 1 73 ? 29.806 2.607 -84.146 1.00 83.25 73 VAL A O 1
ATOM 555 N N . PHE A 1 74 ? 31.627 1.736 -85.128 1.00 84.19 74 PHE A N 1
ATOM 556 C CA . PHE A 1 74 ? 32.469 1.832 -83.934 1.00 84.19 74 PHE A CA 1
ATOM 557 C C . PHE A 1 74 ? 32.783 3.281 -83.552 1.00 84.19 74 PHE A C 1
ATOM 559 O O . PHE A 1 74 ? 32.750 3.625 -82.373 1.00 84.19 74 PHE A O 1
ATOM 566 N N . VAL A 1 75 ? 32.967 4.173 -84.530 1.00 81.44 75 VAL A N 1
ATOM 567 C CA . VAL A 1 75 ? 33.107 5.615 -84.263 1.00 81.44 75 VAL A CA 1
ATOM 568 C C . VAL A 1 75 ? 31.835 6.186 -83.621 1.00 81.44 75 VAL A C 1
ATOM 570 O O . VAL A 1 75 ? 31.920 6.922 -82.641 1.00 81.44 75 VAL A O 1
ATOM 573 N N . ARG A 1 76 ? 30.641 5.808 -84.098 1.00 85.94 76 ARG A N 1
ATOM 574 C CA . ARG A 1 76 ? 29.364 6.198 -83.467 1.00 85.94 76 ARG A CA 1
ATOM 575 C C . ARG A 1 76 ? 29.257 5.711 -82.027 1.00 85.94 76 ARG A C 1
ATOM 577 O O . ARG A 1 76 ? 28.906 6.488 -81.139 1.00 85.94 76 ARG A O 1
ATOM 584 N N . LEU A 1 77 ? 29.581 4.439 -81.808 1.00 87.19 77 LEU A N 1
ATOM 585 C CA . LEU A 1 77 ? 29.564 3.813 -80.491 1.00 87.19 77 LEU A CA 1
ATOM 586 C C . LEU A 1 77 ? 30.514 4.523 -79.519 1.00 87.19 77 LEU A C 1
ATOM 588 O O . LEU A 1 77 ? 30.126 4.793 -78.385 1.00 87.19 77 LEU A O 1
ATOM 592 N N . PHE A 1 78 ? 31.710 4.896 -79.984 1.00 87.75 78 PHE A N 1
ATOM 593 C CA . PHE A 1 78 ? 32.690 5.658 -79.212 1.00 87.75 78 PHE A CA 1
ATOM 594 C C . PHE A 1 78 ? 32.115 6.988 -78.710 1.00 87.75 78 PHE A C 1
ATOM 596 O O . PHE A 1 78 ? 32.201 7.273 -77.518 1.00 87.75 78 PHE A O 1
ATOM 603 N N . TYR A 1 79 ? 31.480 7.784 -79.580 1.00 85.69 79 TYR A N 1
ATOM 604 C CA . TYR A 1 79 ? 30.923 9.086 -79.189 1.00 85.69 79 TYR A CA 1
ATOM 605 C C . TYR A 1 79 ? 29.775 8.969 -78.189 1.00 85.69 79 TYR A C 1
ATOM 607 O O . TYR A 1 79 ? 29.743 9.703 -77.200 1.00 85.69 79 TYR A O 1
ATOM 615 N N . ILE A 1 80 ? 28.858 8.026 -78.411 1.00 87.75 80 ILE A N 1
ATOM 616 C CA . ILE A 1 80 ? 27.740 7.780 -77.492 1.00 87.75 80 ILE A CA 1
ATOM 617 C C . ILE A 1 80 ? 28.276 7.337 -76.125 1.00 87.75 80 ILE A C 1
ATOM 619 O O . ILE A 1 80 ? 27.889 7.896 -75.096 1.00 87.75 80 ILE A O 1
ATOM 623 N N . ALA A 1 81 ? 29.211 6.385 -76.111 1.00 90.38 81 ALA A N 1
ATOM 624 C CA . ALA A 1 81 ? 29.837 5.896 -74.890 1.00 90.38 81 ALA A CA 1
ATOM 625 C C . ALA A 1 81 ? 30.605 7.005 -74.154 1.00 90.38 81 ALA A C 1
ATOM 627 O O . ALA A 1 81 ? 30.488 7.122 -72.936 1.00 90.38 81 ALA A O 1
ATOM 628 N N . ALA A 1 82 ? 31.321 7.870 -74.877 1.00 87.81 82 ALA A N 1
ATOM 629 C CA . ALA A 1 82 ? 32.073 8.979 -74.298 1.00 87.81 82 ALA A CA 1
ATOM 630 C C . ALA A 1 82 ? 31.152 10.055 -73.699 1.00 87.81 82 ALA A C 1
ATOM 632 O O . ALA A 1 82 ? 31.458 10.602 -72.637 1.00 87.81 82 ALA A O 1
ATOM 633 N N . GLY A 1 83 ? 29.996 10.320 -74.316 1.00 88.00 83 GLY A N 1
ATOM 634 C CA . GLY A 1 83 ? 28.981 11.216 -73.756 1.00 88.00 83 GLY A CA 1
ATOM 635 C C . GLY A 1 83 ? 28.382 10.671 -72.456 1.00 88.00 83 GLY A C 1
ATOM 636 O O . GLY A 1 83 ? 28.328 11.388 -71.455 1.00 88.00 83 GLY A O 1
ATOM 637 N N . ILE A 1 84 ? 28.004 9.385 -72.440 1.00 91.25 84 ILE A N 1
ATOM 638 C CA . ILE A 1 84 ? 27.487 8.707 -71.239 1.00 91.25 84 ILE A CA 1
ATOM 639 C C . ILE A 1 84 ? 28.546 8.702 -70.131 1.00 91.25 84 ILE A C 1
ATOM 641 O O . ILE A 1 84 ? 28.249 9.114 -69.012 1.00 91.25 84 ILE A O 1
ATOM 645 N N . ALA A 1 85 ? 29.789 8.324 -70.447 1.00 90.25 85 ALA A N 1
ATOM 646 C CA . ALA A 1 85 ? 30.896 8.318 -69.493 1.00 90.25 85 ALA A CA 1
ATOM 647 C C . ALA A 1 85 ? 31.111 9.697 -68.869 1.00 90.25 85 ALA A C 1
ATOM 649 O O . ALA A 1 85 ? 31.235 9.814 -67.654 1.00 90.25 85 ALA A O 1
ATOM 650 N N . THR A 1 86 ? 31.079 10.752 -69.681 1.00 88.50 86 THR A N 1
ATOM 651 C CA . THR A 1 86 ? 31.268 12.130 -69.212 1.00 88.50 86 THR A CA 1
ATOM 652 C C . THR A 1 86 ? 30.174 12.566 -68.240 1.00 88.50 86 THR A C 1
ATOM 654 O O . THR A 1 86 ? 30.463 13.109 -67.171 1.00 88.50 86 THR A O 1
ATOM 657 N N . VAL A 1 87 ? 28.909 12.307 -68.582 1.00 90.19 87 VAL A N 1
ATOM 658 C CA . VAL A 1 87 ? 27.767 12.651 -67.725 1.00 90.19 87 VAL A CA 1
ATOM 659 C C . VAL A 1 87 ? 27.804 11.841 -66.429 1.00 90.19 87 VAL A C 1
ATOM 661 O O . VAL A 1 87 ? 27.691 12.413 -65.344 1.00 90.19 87 VAL A O 1
ATOM 664 N N . SER A 1 88 ? 28.017 10.529 -66.519 1.00 91.31 88 SER A N 1
ATOM 665 C CA . SER A 1 88 ? 28.082 9.639 -65.359 1.00 91.31 88 SER A CA 1
ATOM 666 C C . SER A 1 88 ? 29.252 9.976 -64.437 1.00 91.31 88 SER A C 1
ATOM 668 O O . SER A 1 88 ? 29.076 10.035 -63.219 1.00 91.31 88 SER A O 1
ATOM 670 N N . TRP A 1 89 ? 30.414 10.321 -64.988 1.00 89.88 89 TRP A N 1
ATOM 671 C CA . TRP A 1 89 ? 31.557 10.792 -64.210 1.00 89.88 89 TRP A CA 1
ATOM 672 C C . TRP A 1 89 ? 31.236 12.068 -63.427 1.00 89.88 89 TRP A C 1
ATOM 674 O O . TRP A 1 89 ? 31.407 12.098 -62.209 1.00 89.88 89 TRP A O 1
ATOM 684 N N . LEU A 1 90 ? 30.683 13.092 -64.088 1.00 89.19 90 LEU A N 1
ATOM 685 C CA . LEU A 1 90 ? 30.291 14.342 -63.428 1.00 89.19 90 LEU A CA 1
ATOM 686 C C . LEU A 1 90 ? 29.202 14.126 -62.369 1.00 89.19 90 LEU A C 1
ATOM 688 O O . LEU A 1 90 ? 29.257 14.735 -61.302 1.00 89.19 90 LEU A O 1
ATOM 692 N N . THR A 1 91 ? 28.222 13.255 -62.626 1.00 89.44 91 THR A N 1
ATOM 693 C CA . THR A 1 91 ? 27.187 12.934 -61.627 1.00 89.44 91 THR A CA 1
ATOM 694 C C . THR A 1 91 ? 27.787 12.276 -60.385 1.00 89.44 91 THR A C 1
ATOM 696 O O . THR A 1 91 ? 27.475 12.692 -59.272 1.00 89.44 91 THR A O 1
ATOM 699 N N . THR A 1 92 ? 28.707 11.324 -60.565 1.00 89.75 92 THR A N 1
ATOM 700 C CA . THR A 1 92 ? 29.391 10.655 -59.451 1.00 89.75 92 THR A CA 1
ATOM 701 C C . THR A 1 92 ? 30.261 11.637 -58.676 1.00 89.75 92 THR A C 1
ATOM 703 O O . THR A 1 92 ? 30.208 11.681 -57.452 1.00 89.75 92 THR A O 1
ATOM 706 N N . LEU A 1 93 ? 31.025 12.475 -59.384 1.00 88.38 93 LEU A N 1
ATOM 707 C CA . LEU A 1 93 ? 31.878 13.503 -58.795 1.00 88.38 93 LEU A CA 1
ATOM 708 C C . LEU A 1 93 ? 31.072 14.483 -57.935 1.00 88.38 93 LEU A C 1
ATOM 710 O O . LEU A 1 93 ? 31.468 14.806 -56.819 1.00 88.38 93 LEU A O 1
ATOM 714 N N . ARG A 1 94 ? 29.919 14.934 -58.438 1.00 88.31 94 ARG A N 1
ATOM 715 C CA . ARG A 1 94 ? 28.999 15.802 -57.698 1.00 88.31 94 ARG A CA 1
ATOM 716 C C . ARG A 1 94 ? 28.532 15.143 -56.401 1.00 88.31 94 ARG A C 1
ATOM 718 O O . ARG A 1 94 ? 28.566 15.790 -55.354 1.00 88.31 94 ARG A O 1
ATOM 725 N N . ASP A 1 95 ? 28.068 13.898 -56.497 1.00 87.00 95 ASP A N 1
ATOM 726 C CA . ASP A 1 95 ? 27.489 13.162 -55.369 1.00 87.00 95 ASP A CA 1
ATOM 727 C C . ASP A 1 95 ? 28.543 12.891 -54.292 1.00 87.00 95 ASP A C 1
ATOM 729 O O . ASP A 1 95 ? 28.288 13.092 -53.105 1.00 87.00 95 ASP A O 1
ATOM 733 N N . LEU A 1 96 ? 29.756 12.544 -54.718 1.00 86.25 96 LEU A N 1
ATOM 734 C CA . LEU A 1 96 ? 30.875 12.217 -53.845 1.00 86.25 96 LEU A CA 1
ATOM 735 C C . LEU A 1 96 ? 31.510 13.445 -53.176 1.00 86.25 96 LEU A C 1
ATOM 737 O O . LEU A 1 96 ? 32.023 13.338 -52.068 1.00 86.25 96 LEU A O 1
ATOM 741 N N . LEU A 1 97 ? 31.462 14.612 -53.829 1.00 85.31 97 LEU A N 1
ATOM 742 C CA . LEU A 1 97 ? 31.949 15.892 -53.291 1.00 85.31 97 LEU A CA 1
ATOM 743 C C . LEU A 1 97 ? 30.842 16.740 -52.638 1.00 85.31 97 LEU A C 1
ATOM 745 O O . LEU A 1 97 ? 31.040 17.940 -52.390 1.00 85.31 97 LEU A O 1
ATOM 749 N N . HIS A 1 98 ? 29.662 16.150 -52.420 1.00 82.50 98 HIS A N 1
ATOM 750 C CA . HIS A 1 98 ? 28.495 16.788 -51.806 1.00 82.50 98 HIS A CA 1
ATOM 751 C C . HIS A 1 98 ? 28.189 18.182 -52.383 1.00 82.50 98 HIS A C 1
ATOM 753 O O . HIS A 1 98 ? 27.917 19.142 -51.658 1.00 82.50 98 HIS A O 1
ATOM 759 N N . VAL A 1 99 ? 28.278 18.332 -53.707 1.00 80.88 99 VAL A N 1
ATOM 760 C CA . VAL A 1 99 ? 28.025 19.618 -54.369 1.00 80.88 99 VAL A CA 1
ATOM 761 C C . VAL A 1 99 ? 26.516 19.865 -54.417 1.00 80.88 99 VAL A C 1
ATOM 763 O O . VAL A 1 99 ? 25.788 19.223 -55.171 1.00 80.88 99 VAL A O 1
ATOM 766 N N . SER A 1 100 ? 26.039 20.828 -53.627 1.00 71.19 100 SER A N 1
ATOM 767 C CA . SER A 1 100 ? 24.607 21.134 -53.470 1.00 71.19 100 SER A CA 1
ATOM 768 C C . SER A 1 100 ? 23.945 21.713 -54.730 1.00 71.19 100 SER A C 1
ATOM 770 O O . SER A 1 100 ? 22.736 21.573 -54.930 1.00 71.19 100 SER A O 1
ATOM 772 N N . ASN A 1 101 ? 24.715 22.361 -55.611 1.00 74.81 101 ASN A N 1
ATOM 773 C CA . ASN A 1 101 ? 24.177 23.050 -56.781 1.00 74.81 101 ASN A CA 1
ATOM 774 C C . ASN A 1 101 ? 24.037 22.130 -58.008 1.00 74.81 101 ASN A C 1
ATOM 776 O O . ASN A 1 101 ? 24.931 22.020 -58.846 1.00 74.81 101 ASN A O 1
ATOM 780 N N . ASN A 1 102 ? 22.847 21.548 -58.167 1.00 75.62 102 ASN A N 1
ATOM 781 C CA . ASN A 1 102 ? 22.485 20.720 -59.322 1.00 75.62 102 ASN A CA 1
ATOM 782 C C . ASN A 1 102 ? 22.248 21.493 -60.629 1.00 75.62 102 ASN A C 1
ATOM 784 O O . ASN A 1 102 ? 22.131 20.861 -61.681 1.00 75.62 102 ASN A O 1
ATOM 788 N N . ARG A 1 103 ? 22.131 22.830 -60.591 1.00 76.75 103 ARG A N 1
ATOM 789 C CA . ARG A 1 103 ? 21.824 23.618 -61.797 1.00 76.75 103 ARG A CA 1
ATOM 790 C C . ARG A 1 103 ? 22.959 23.522 -62.807 1.00 76.75 103 ARG A C 1
ATOM 792 O O . ARG A 1 103 ? 22.692 23.230 -63.965 1.00 76.75 103 ARG A O 1
ATOM 799 N N . LEU A 1 104 ? 24.204 23.678 -62.349 1.00 75.69 104 LEU A N 1
ATOM 800 C CA . LEU A 1 104 ? 25.400 23.580 -63.191 1.00 75.69 104 LEU A CA 1
ATOM 801 C C . LEU A 1 104 ? 25.434 22.254 -63.958 1.00 75.69 104 LEU A C 1
ATOM 803 O O . LEU A 1 104 ? 25.486 22.267 -65.179 1.00 75.69 104 LEU A O 1
ATOM 807 N N . LEU A 1 105 ? 25.288 21.116 -63.272 1.00 79.44 105 LEU A N 1
ATOM 808 C CA . LEU A 1 105 ? 25.282 19.810 -63.935 1.00 79.44 105 LEU A CA 1
ATOM 809 C C . LEU A 1 105 ? 24.181 19.709 -65.007 1.00 79.44 105 LEU A C 1
ATOM 811 O O . LEU A 1 105 ? 24.460 19.315 -66.133 1.00 79.44 105 LEU A O 1
ATOM 815 N N . LYS A 1 106 ? 22.945 20.122 -64.693 1.00 79.88 106 LYS A N 1
ATOM 816 C CA . LYS A 1 106 ? 21.817 20.077 -65.644 1.00 79.88 106 LYS A CA 1
ATOM 817 C C . LYS A 1 106 ? 22.044 20.949 -66.883 1.00 79.88 106 LYS A C 1
ATOM 819 O O . LYS A 1 106 ? 21.680 20.528 -67.976 1.00 79.88 106 LYS A O 1
ATOM 824 N N . PHE A 1 107 ? 22.663 22.121 -66.723 1.00 82.25 107 PHE A N 1
ATOM 825 C CA . PHE A 1 107 ? 22.987 23.015 -67.838 1.00 82.25 107 PHE A CA 1
ATOM 826 C C . PHE A 1 107 ? 24.014 22.417 -68.808 1.00 82.25 107 PHE A C 1
ATOM 828 O O . PHE A 1 107 ? 23.953 22.724 -69.992 1.00 82.25 107 PHE A O 1
ATOM 835 N N . PHE A 1 108 ? 24.919 21.554 -68.337 1.00 78.19 108 PHE A N 1
ATOM 836 C CA . PHE A 1 108 ? 25.998 20.992 -69.159 1.00 78.19 108 PHE A CA 1
ATOM 837 C C . PHE A 1 108 ? 25.718 19.594 -69.718 1.00 78.19 108 PHE A C 1
ATOM 839 O O . PHE A 1 108 ? 26.305 19.232 -70.735 1.00 78.19 108 PHE A O 1
ATOM 846 N N . VAL A 1 109 ? 24.787 18.835 -69.132 1.00 82.88 109 VAL A N 1
ATOM 847 C CA . VAL A 1 109 ? 24.390 17.517 -69.661 1.00 82.88 109 VAL A CA 1
ATOM 848 C C . VAL A 1 109 ? 23.866 17.625 -71.096 1.00 82.88 109 VAL A C 1
ATOM 850 O O . VAL A 1 109 ? 24.300 16.864 -71.956 1.00 82.88 109 VAL A O 1
ATOM 853 N N . ALA A 1 110 ? 22.979 18.584 -71.380 1.00 82.12 110 ALA A N 1
ATOM 854 C CA . ALA A 1 110 ? 22.411 18.746 -72.719 1.00 82.12 110 ALA A CA 1
ATOM 855 C C . ALA A 1 110 ? 23.470 19.125 -73.783 1.00 82.12 110 ALA A C 1
ATOM 857 O O . ALA A 1 110 ? 23.516 18.449 -74.808 1.00 82.12 110 ALA A O 1
ATOM 858 N N . PRO A 1 111 ? 24.374 20.103 -73.553 1.00 83.62 111 PRO A N 1
ATOM 859 C CA . PRO A 1 111 ? 25.506 20.370 -74.443 1.00 83.62 111 PRO A CA 1
ATOM 860 C C . PRO A 1 111 ? 26.438 19.172 -74.652 1.00 83.62 111 PRO A C 1
ATOM 862 O O . PRO A 1 111 ? 26.804 18.888 -75.786 1.00 83.62 111 PRO A O 1
ATOM 865 N N . VAL A 1 112 ? 26.803 18.444 -73.590 1.00 82.88 112 VAL A N 1
ATOM 866 C CA . VAL A 1 112 ? 27.688 17.266 -73.683 1.00 82.88 112 VAL A CA 1
ATOM 867 C C . VAL A 1 112 ? 27.054 16.171 -74.543 1.00 82.88 112 VAL A C 1
ATOM 869 O O . VAL A 1 112 ? 27.705 15.637 -75.440 1.00 82.88 112 VAL A O 1
ATOM 872 N N . LEU A 1 113 ? 25.769 15.875 -74.326 1.00 83.75 113 LEU A N 1
ATOM 873 C CA . LEU A 1 113 ? 25.035 14.895 -75.128 1.00 83.75 113 LEU A CA 1
ATOM 874 C C . LEU A 1 113 ? 24.820 15.369 -76.571 1.00 83.75 113 LEU A C 1
ATOM 876 O O . LEU A 1 113 ? 24.918 14.560 -77.489 1.00 83.75 113 LEU A O 1
ATOM 880 N N . ALA A 1 114 ? 24.577 16.665 -76.791 1.00 83.25 114 ALA A N 1
ATOM 881 C CA . ALA A 1 114 ? 24.444 17.238 -78.129 1.00 83.25 114 ALA A CA 1
ATOM 882 C C . ALA A 1 114 ? 25.759 17.154 -78.919 1.00 83.25 114 ALA A C 1
ATOM 884 O O . ALA A 1 114 ? 25.743 16.783 -80.090 1.00 83.25 114 ALA A O 1
ATOM 885 N N . VAL A 1 115 ? 26.898 17.431 -78.275 1.00 82.31 115 VAL A N 1
ATOM 886 C CA . VAL A 1 115 ? 28.235 17.294 -78.876 1.00 82.31 115 VAL A CA 1
ATOM 887 C C . VAL A 1 115 ? 28.552 15.827 -79.180 1.00 82.31 115 VAL A C 1
ATOM 889 O O . VAL A 1 115 ? 29.038 15.527 -80.269 1.00 82.31 115 VAL A O 1
ATOM 892 N N . ALA A 1 116 ? 28.219 14.903 -78.273 1.00 83.00 116 ALA A N 1
ATOM 893 C CA . ALA A 1 116 ? 28.369 13.466 -78.506 1.00 83.00 116 ALA A CA 1
ATOM 894 C C . ALA A 1 116 ? 27.504 12.978 -79.685 1.00 83.00 116 ALA A C 1
ATOM 896 O O . ALA A 1 116 ? 27.984 12.264 -80.565 1.00 83.00 116 ALA A O 1
ATOM 897 N N . LEU A 1 117 ? 26.242 13.411 -79.751 1.00 84.94 117 LEU A N 1
ATOM 898 C CA . LEU A 1 117 ? 25.333 13.065 -80.843 1.00 84.94 117 LEU A CA 1
ATOM 899 C C . LEU A 1 117 ? 25.823 13.636 -82.180 1.00 84.94 117 LEU A C 1
ATOM 901 O O . LEU A 1 117 ? 25.859 12.915 -83.176 1.00 84.94 117 LEU A O 1
ATOM 905 N N . TRP A 1 118 ? 26.269 14.892 -82.195 1.00 83.19 118 TRP A N 1
ATOM 906 C CA . TRP A 1 118 ? 26.843 15.536 -83.377 1.00 83.19 118 TRP A CA 1
ATOM 907 C C . TRP A 1 118 ? 28.087 14.798 -83.890 1.00 83.19 118 TRP A C 1
ATOM 909 O O . TRP A 1 118 ? 28.187 14.512 -85.085 1.00 83.19 118 TRP A O 1
ATOM 919 N N . GLY A 1 119 ? 28.995 14.412 -82.986 1.00 78.25 119 GLY A N 1
ATOM 920 C CA . GLY A 1 119 ? 30.185 13.620 -83.311 1.00 78.25 119 GLY A CA 1
ATOM 921 C C . GLY A 1 119 ? 29.863 12.241 -83.899 1.00 78.25 119 GLY A C 1
ATOM 922 O O . GLY A 1 119 ? 30.609 11.744 -84.737 1.00 78.25 119 GLY A O 1
ATOM 923 N N . SER A 1 120 ? 28.722 11.647 -83.534 1.00 81.25 120 SER A N 1
ATOM 924 C CA . SER A 1 120 ? 28.273 10.357 -84.081 1.00 81.25 120 SER A CA 1
ATOM 925 C C . SER A 1 120 ? 27.723 10.449 -85.521 1.00 81.25 120 SER A C 1
ATOM 927 O O . SER A 1 120 ? 27.742 9.469 -86.271 1.00 81.25 120 SER A O 1
ATOM 929 N N . ILE A 1 121 ? 27.236 11.621 -85.937 1.00 81.38 121 ILE A N 1
ATOM 930 C CA . ILE A 1 121 ? 26.551 11.798 -87.228 1.00 81.38 121 ILE A CA 1
ATOM 931 C C . ILE A 1 121 ? 27.520 12.266 -88.326 1.00 81.38 121 ILE A C 1
ATOM 933 O O . ILE A 1 121 ? 27.337 11.905 -89.488 1.00 81.38 121 ILE A O 1
ATOM 937 N N . MET A 1 122 ? 28.557 13.034 -87.977 1.00 73.31 122 MET A N 1
ATOM 938 C CA . MET A 1 122 ? 29.427 13.693 -88.958 1.00 73.31 122 MET A CA 1
ATOM 939 C C . MET A 1 122 ? 30.531 12.781 -89.538 1.00 73.31 122 MET A C 1
ATOM 941 O O . MET A 1 122 ? 31.294 12.187 -88.776 1.00 73.31 122 MET A O 1
ATOM 945 N N . PRO A 1 123 ? 30.693 12.705 -90.876 1.00 62.03 123 PRO A N 1
ATOM 946 C CA . PRO A 1 123 ? 31.810 12.002 -91.512 1.00 62.03 123 PRO A CA 1
ATOM 947 C C . PRO A 1 123 ? 33.096 12.858 -91.544 1.00 62.03 123 PRO A C 1
ATOM 949 O O . PRO A 1 123 ? 33.048 14.054 -91.825 1.00 62.03 123 PRO A O 1
ATOM 952 N N . GLY A 1 124 ? 34.271 12.252 -91.313 1.00 61.06 124 GLY A N 1
ATOM 953 C CA . GLY A 1 124 ? 35.587 12.882 -91.552 1.00 61.06 124 GLY A CA 1
ATOM 954 C C . GLY A 1 124 ? 36.441 13.158 -90.303 1.00 61.06 124 GLY A C 1
ATOM 955 O O . GLY A 1 124 ? 36.271 12.498 -89.289 1.00 61.06 124 GLY A O 1
ATOM 956 N N . ARG A 1 125 ? 37.400 14.106 -90.399 1.00 53.62 125 ARG A N 1
ATOM 957 C CA . ARG A 1 125 ? 38.435 14.472 -89.387 1.00 53.62 125 ARG A CA 1
ATOM 958 C C . ARG A 1 125 ? 38.013 15.527 -88.336 1.00 53.62 125 ARG A C 1
ATOM 960 O O . ARG A 1 125 ? 38.785 15.825 -87.430 1.00 53.62 125 ARG A O 1
ATOM 967 N N . MET A 1 126 ? 36.769 16.011 -88.377 1.00 57.06 126 MET A N 1
ATOM 968 C CA . MET A 1 126 ? 36.134 16.808 -87.305 1.00 57.06 126 MET A CA 1
ATOM 969 C C . MET A 1 126 ? 35.837 16.121 -85.930 1.00 57.06 126 MET A C 1
ATOM 971 O O . MET A 1 126 ? 35.471 16.851 -85.006 1.00 57.06 126 MET A O 1
ATOM 975 N N . PRO A 1 127 ? 35.995 14.793 -85.699 1.00 63.72 127 PRO A N 1
ATOM 976 C CA . PRO A 1 127 ? 35.627 14.150 -84.436 1.00 63.72 127 PRO A CA 1
ATOM 977 C C . PRO A 1 127 ? 36.499 14.593 -83.247 1.00 63.72 127 PRO A C 1
ATOM 979 O O . PRO A 1 127 ? 35.998 14.857 -82.153 1.00 63.72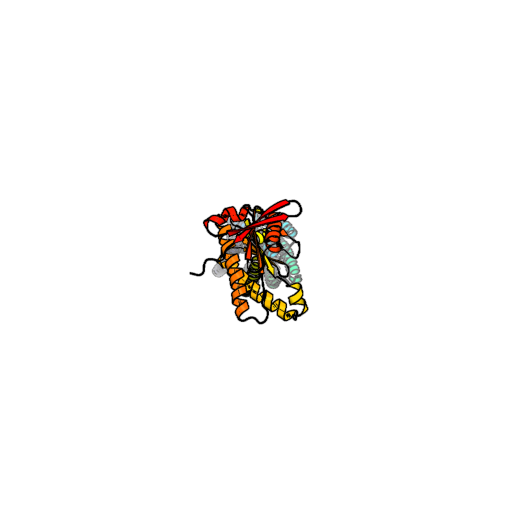 127 PRO A O 1
ATOM 982 N N . LEU A 1 128 ? 37.805 14.770 -83.461 1.00 65.19 128 LEU A N 1
ATOM 983 C CA . LEU A 1 128 ? 38.750 15.076 -82.382 1.00 65.19 128 LEU A CA 1
ATOM 984 C C . LEU A 1 128 ? 38.471 16.430 -81.705 1.00 65.19 128 LEU A C 1
ATOM 986 O O . LEU A 1 128 ? 38.576 16.547 -80.485 1.00 65.19 128 LEU A O 1
ATOM 990 N N . LEU A 1 129 ? 38.060 17.434 -82.487 1.00 70.06 129 LEU A N 1
ATOM 991 C CA . LEU A 1 129 ? 37.708 18.758 -81.972 1.00 70.06 129 LEU A CA 1
ATOM 992 C C . LEU A 1 129 ? 36.453 18.700 -81.085 1.00 70.06 129 LEU A C 1
ATOM 994 O O . LEU A 1 129 ? 36.398 19.353 -80.046 1.00 70.06 129 LEU A O 1
ATOM 998 N N . THR A 1 130 ? 35.462 17.880 -81.450 1.00 73.31 130 THR A N 1
ATOM 999 C CA . THR A 1 130 ? 34.236 17.705 -80.649 1.00 73.31 130 THR A CA 1
ATOM 1000 C C . THR A 1 130 ? 34.507 16.990 -79.324 1.00 73.31 130 THR A C 1
ATOM 1002 O O . THR A 1 130 ? 34.016 17.420 -78.279 1.00 73.31 130 THR A O 1
ATOM 1005 N N . LEU A 1 131 ? 35.367 15.966 -79.338 1.00 73.06 131 LEU A N 1
ATOM 1006 C CA . LEU A 1 131 ? 35.826 15.281 -78.130 1.00 73.06 131 LEU A CA 1
ATOM 1007 C C . LEU A 1 131 ? 36.600 16.236 -77.209 1.00 73.06 131 LEU A C 1
ATOM 1009 O O . LEU A 1 131 ? 36.380 16.245 -75.999 1.00 73.06 131 LEU A O 1
ATOM 1013 N N . LEU A 1 132 ? 37.455 17.084 -77.789 1.00 74.31 132 LEU A N 1
ATOM 1014 C CA . LEU A 1 132 ? 38.215 18.097 -77.063 1.00 74.31 132 LEU A CA 1
ATOM 1015 C C . LEU A 1 132 ? 37.301 19.099 -76.347 1.00 74.31 132 LEU A C 1
ATOM 1017 O O . LEU A 1 132 ? 37.490 19.363 -75.162 1.00 74.31 132 LEU A O 1
ATOM 1021 N N . ILE A 1 133 ? 36.288 19.625 -77.039 1.00 77.69 133 ILE A N 1
ATOM 1022 C CA . ILE A 1 133 ? 35.320 20.562 -76.452 1.00 77.69 133 ILE A CA 1
ATOM 1023 C C . ILE A 1 133 ? 34.577 19.904 -75.281 1.00 77.69 133 ILE A C 1
ATOM 1025 O O . ILE A 1 133 ? 34.471 20.498 -74.209 1.00 77.69 133 ILE A O 1
ATOM 1029 N N . MET A 1 134 ? 34.115 18.661 -75.450 1.00 79.81 134 MET A N 1
ATOM 1030 C CA . MET A 1 134 ? 33.413 17.914 -74.401 1.00 79.81 134 MET A CA 1
ATOM 1031 C C . MET A 1 134 ? 34.287 17.716 -73.152 1.00 79.81 134 MET A C 1
ATOM 1033 O O . MET A 1 134 ? 33.842 17.954 -72.027 1.00 79.81 134 MET A O 1
ATOM 1037 N N . VAL A 1 135 ? 35.547 17.336 -73.358 1.00 78.44 135 VAL A N 1
ATOM 1038 C CA . VAL A 1 135 ? 36.540 17.121 -72.303 1.00 78.44 135 VAL A CA 1
ATOM 1039 C C . VAL A 1 135 ? 36.912 18.421 -71.589 1.00 78.44 135 VAL A C 1
ATOM 1041 O O . VAL A 1 135 ? 37.019 18.420 -70.366 1.00 78.44 135 VAL A O 1
ATOM 1044 N N . LEU A 1 136 ? 37.086 19.534 -72.307 1.00 81.88 136 LEU A N 1
ATOM 1045 C CA . LEU A 1 136 ? 37.413 20.832 -71.704 1.00 81.88 136 LEU A CA 1
ATOM 1046 C C . LEU A 1 136 ? 36.260 21.369 -70.852 1.00 81.88 136 LEU A C 1
ATOM 1048 O O . LEU A 1 136 ? 36.495 21.866 -69.752 1.00 81.88 136 LEU A O 1
ATOM 1052 N N . ILE A 1 137 ? 35.018 21.228 -71.325 1.00 81.94 137 ILE A N 1
ATOM 1053 C CA . ILE A 1 137 ? 33.825 21.635 -70.573 1.00 81.94 137 ILE A CA 1
ATOM 1054 C C . ILE A 1 137 ? 33.694 20.793 -69.298 1.00 81.94 137 ILE A C 1
ATOM 1056 O O . ILE A 1 137 ? 33.613 21.342 -68.197 1.00 81.94 137 ILE A O 1
ATOM 1060 N N . ALA A 1 138 ? 33.712 19.463 -69.425 1.00 83.19 138 ALA A N 1
ATOM 1061 C CA . ALA A 1 138 ? 33.573 18.566 -68.280 1.00 83.19 138 ALA A CA 1
ATOM 1062 C C . ALA A 1 138 ? 34.757 18.679 -67.307 1.00 83.19 138 ALA A C 1
ATOM 1064 O O . ALA A 1 138 ? 34.562 18.743 -66.093 1.00 83.19 138 ALA A O 1
ATOM 1065 N N . GLY A 1 139 ? 35.977 18.770 -67.836 1.00 83.50 139 GLY A N 1
ATOM 1066 C CA . GLY A 1 139 ? 37.202 18.956 -67.070 1.00 83.50 139 GLY A CA 1
ATOM 1067 C C . GLY A 1 139 ? 37.235 20.292 -66.331 1.00 83.50 139 GLY A C 1
ATOM 1068 O O . GLY A 1 139 ? 37.588 20.326 -65.159 1.00 83.50 139 GLY A O 1
ATOM 1069 N N . GLY A 1 140 ? 36.795 21.391 -66.944 1.00 84.50 140 GLY A N 1
ATOM 1070 C CA . GLY A 1 140 ? 36.704 22.684 -66.262 1.00 84.50 140 GLY A CA 1
ATOM 1071 C C . GLY A 1 140 ? 35.777 22.638 -65.043 1.00 84.50 140 GLY A C 1
ATOM 1072 O O . GLY A 1 140 ? 36.144 23.090 -63.959 1.00 84.50 140 GLY A O 1
ATOM 1073 N N . ILE A 1 141 ? 34.600 22.022 -65.188 1.00 85.12 141 ILE A N 1
ATOM 1074 C CA . ILE A 1 141 ? 33.621 21.874 -64.097 1.00 85.12 141 ILE A CA 1
ATOM 1075 C C . ILE A 1 141 ? 34.169 20.975 -62.990 1.00 85.12 141 ILE A C 1
ATOM 1077 O O . ILE A 1 141 ? 34.104 21.328 -61.810 1.00 85.12 141 ILE A O 1
ATOM 1081 N N . ALA A 1 142 ? 34.731 19.827 -63.368 1.00 86.25 142 ALA A N 1
ATOM 1082 C CA . ALA A 1 142 ? 35.310 18.892 -62.420 1.00 86.25 142 ALA A CA 1
ATOM 1083 C C . ALA A 1 142 ? 36.452 19.535 -61.620 1.00 86.25 142 ALA A C 1
ATOM 1085 O O . ALA A 1 142 ? 36.515 19.373 -60.403 1.00 86.25 142 ALA A O 1
ATOM 1086 N N . LEU A 1 143 ? 37.291 20.347 -62.270 1.00 87.69 143 LEU A N 1
ATOM 1087 C CA . LEU A 1 143 ? 38.396 21.048 -61.625 1.00 87.69 143 LEU A CA 1
ATOM 1088 C C . LEU A 1 143 ? 37.876 22.067 -60.608 1.00 87.69 143 LEU A C 1
ATOM 1090 O O . LEU A 1 143 ? 38.373 22.119 -59.484 1.00 87.69 143 LEU A O 1
ATOM 1094 N N . LEU A 1 144 ? 36.840 22.833 -60.963 1.00 87.62 144 LEU A N 1
ATOM 1095 C CA . LEU A 1 144 ? 36.196 23.766 -60.037 1.00 87.62 144 LEU A CA 1
ATOM 1096 C C . LEU A 1 144 ? 35.646 23.046 -58.802 1.00 87.62 144 LEU A C 1
ATOM 1098 O O . LEU A 1 144 ? 35.855 23.516 -57.683 1.00 87.62 144 LEU A O 1
ATOM 1102 N N . TRP A 1 145 ? 34.980 21.903 -58.974 1.00 89.94 145 TRP A N 1
ATOM 1103 C CA . TRP A 1 145 ? 34.449 21.129 -57.849 1.00 89.94 145 TRP A CA 1
ATOM 1104 C C . TRP A 1 145 ? 35.541 20.507 -56.986 1.00 89.94 145 TRP A C 1
ATOM 1106 O O . TRP A 1 145 ? 35.429 20.562 -55.763 1.00 89.94 145 TRP A O 1
ATOM 1116 N N . ILE A 1 146 ? 36.612 19.990 -57.588 1.00 88.00 146 ILE A N 1
ATOM 1117 C CA . ILE A 1 146 ? 37.766 19.459 -56.854 1.00 88.00 146 ILE A CA 1
ATOM 1118 C C . ILE A 1 146 ? 38.455 20.572 -56.063 1.00 88.00 146 ILE A C 1
ATOM 1120 O O . ILE A 1 146 ? 38.722 20.383 -54.882 1.00 88.00 146 ILE A O 1
ATOM 1124 N N . ILE A 1 147 ? 38.672 21.756 -56.647 1.00 87.81 147 ILE A N 1
ATOM 1125 C CA . ILE A 1 147 ? 39.248 22.911 -55.936 1.00 87.81 147 ILE A CA 1
ATOM 1126 C C . ILE A 1 147 ? 38.334 23.347 -54.785 1.00 87.81 147 ILE A C 1
ATOM 1128 O O . ILE A 1 147 ? 38.804 23.601 -53.676 1.00 87.81 147 ILE A O 1
ATOM 1132 N N . GLN A 1 148 ? 37.021 23.421 -55.018 1.00 87.62 148 GLN A N 1
ATOM 1133 C CA . GLN A 1 148 ? 36.057 23.748 -53.965 1.00 87.62 148 GLN A CA 1
ATOM 1134 C C . GLN A 1 148 ? 36.044 22.698 -52.850 1.00 87.62 148 GLN A C 1
ATOM 1136 O O . GLN A 1 148 ? 35.898 23.056 -51.686 1.00 87.62 148 GLN A O 1
ATOM 1141 N N . ALA A 1 149 ? 36.174 21.415 -53.178 1.00 87.44 149 ALA A N 1
ATOM 1142 C CA . ALA A 1 149 ? 36.237 20.341 -52.192 1.00 87.44 149 ALA A CA 1
ATOM 1143 C C . ALA A 1 149 ? 37.568 20.349 -51.422 1.00 87.44 149 ALA A C 1
ATOM 1145 O O . ALA A 1 149 ? 37.575 20.184 -50.207 1.00 87.44 149 ALA A O 1
ATOM 1146 N N . TYR A 1 150 ? 38.675 20.671 -52.095 1.00 88.06 150 TYR A N 1
ATOM 1147 C CA . TYR A 1 150 ? 39.983 20.871 -51.472 1.00 88.06 150 TYR A CA 1
ATOM 1148 C C . TYR A 1 150 ? 39.941 22.000 -50.436 1.00 88.06 150 TYR A C 1
ATOM 1150 O O . TYR A 1 150 ? 40.425 21.846 -49.321 1.00 88.06 150 TYR A O 1
ATOM 1158 N N . ARG A 1 151 ? 39.291 23.125 -50.771 1.00 88.06 151 ARG A N 1
ATOM 1159 C CA . ARG A 1 151 ? 39.083 24.250 -49.839 1.00 88.06 151 ARG A CA 1
ATOM 1160 C C . ARG A 1 151 ? 38.175 23.901 -48.663 1.00 88.06 151 ARG A C 1
ATOM 1162 O O . ARG A 1 151 ? 38.339 24.472 -47.593 1.00 88.06 151 ARG A O 1
ATOM 1169 N N . ARG A 1 152 ? 37.230 22.979 -48.860 1.00 86.88 152 ARG A N 1
ATOM 1170 C CA . ARG A 1 152 ? 36.372 22.443 -47.793 1.00 86.88 152 ARG A CA 1
ATOM 1171 C C . ARG A 1 152 ? 37.104 21.445 -46.888 1.00 86.88 152 ARG A C 1
ATOM 1173 O O . ARG A 1 152 ? 36.535 21.035 -45.885 1.00 86.88 152 ARG A O 1
ATOM 1180 N N . GLY A 1 153 ? 38.342 21.066 -47.221 1.00 83.31 153 GLY A N 1
ATOM 1181 C CA . GLY A 1 153 ? 39.087 20.046 -46.485 1.00 83.31 153 GLY A CA 1
ATOM 1182 C C . GLY A 1 153 ? 38.483 18.650 -46.637 1.00 83.31 153 GLY A C 1
ATOM 1183 O O . GLY A 1 153 ? 38.682 17.805 -45.768 1.00 83.31 153 GLY A O 1
ATOM 1184 N N . GLU A 1 154 ? 37.729 18.409 -47.717 1.00 83.19 154 GLU A N 1
ATOM 1185 C CA . GLU A 1 154 ? 37.093 17.118 -47.963 1.00 83.19 154 GLU A CA 1
ATOM 1186 C C . GLU A 1 154 ? 38.177 16.040 -48.112 1.00 83.19 154 GLU A C 1
ATOM 1188 O O . GLU A 1 154 ? 39.051 16.124 -48.988 1.00 83.19 154 GLU A O 1
ATOM 1193 N N . PRO A 1 155 ? 38.181 15.021 -47.247 1.00 78.19 155 PRO A N 1
ATOM 1194 C CA . PRO A 1 155 ? 39.300 14.108 -47.199 1.00 78.19 155 PRO A CA 1
ATOM 1195 C C . PRO A 1 155 ? 39.240 13.123 -48.377 1.00 78.19 155 PRO A C 1
ATOM 1197 O O . PRO A 1 155 ? 38.172 12.706 -48.819 1.00 78.19 155 PRO A O 1
ATOM 1200 N N . GLY A 1 156 ? 40.402 12.736 -48.907 1.00 80.44 156 GLY A N 1
ATOM 1201 C CA . GLY A 1 156 ? 40.501 11.859 -50.083 1.00 80.44 156 GLY A CA 1
ATOM 1202 C C . GLY A 1 156 ? 40.335 12.562 -51.440 1.00 80.44 156 GLY A C 1
ATOM 1203 O O . GLY A 1 156 ? 40.576 11.935 -52.469 1.00 80.44 156 GLY A O 1
ATOM 1204 N N . VAL A 1 157 ? 40.039 13.869 -51.469 1.00 86.31 157 VAL A N 1
ATOM 1205 C CA . VAL A 1 157 ? 39.974 14.667 -52.713 1.00 86.31 157 VAL A CA 1
ATOM 1206 C C . VAL A 1 157 ? 41.303 14.682 -53.471 1.00 86.31 157 VAL A C 1
ATOM 1208 O O . VAL A 1 157 ? 41.308 14.742 -54.697 1.00 86.31 157 VAL A O 1
ATOM 1211 N N . HIS A 1 158 ? 42.434 14.549 -52.774 1.00 86.50 158 HIS A N 1
ATOM 1212 C CA . HIS A 1 158 ? 43.752 14.436 -53.403 1.00 86.50 158 HIS A CA 1
ATOM 1213 C C . HIS A 1 158 ? 43.842 13.249 -54.375 1.00 86.50 158 HIS A C 1
ATOM 1215 O O . HIS A 1 158 ? 44.424 13.395 -55.442 1.00 86.50 158 HIS A O 1
ATOM 1221 N N . VAL A 1 159 ? 43.221 12.107 -54.047 1.00 87.94 159 VAL A N 1
ATOM 1222 C CA . VAL A 1 159 ? 43.204 10.898 -54.897 1.00 87.94 159 VAL A CA 1
ATOM 1223 C C . VAL A 1 159 ? 42.421 11.151 -56.189 1.00 87.94 159 VAL A C 1
ATOM 1225 O O . VAL A 1 159 ? 42.798 10.707 -57.270 1.00 87.94 159 VAL A O 1
ATOM 1228 N N . LEU A 1 160 ? 41.333 11.910 -56.086 1.00 86.56 160 LEU A N 1
ATOM 1229 C CA . LEU A 1 160 ? 40.512 12.306 -57.224 1.00 86.56 160 LEU A CA 1
ATOM 1230 C C . LEU A 1 160 ? 41.230 13.336 -58.106 1.00 86.56 160 LEU A C 1
ATOM 1232 O O . LEU A 1 160 ? 41.224 13.218 -59.331 1.00 86.56 160 LEU A O 1
ATOM 1236 N N . GLY A 1 161 ? 41.902 14.303 -57.476 1.00 84.94 161 GLY A N 1
ATOM 1237 C CA . GLY A 1 161 ? 42.724 15.307 -58.145 1.00 84.94 161 GLY A CA 1
ATOM 1238 C C . GLY A 1 161 ? 43.894 14.696 -58.916 1.00 84.94 161 GLY A C 1
ATOM 1239 O O . GLY A 1 161 ? 44.111 15.069 -60.065 1.00 84.94 161 GLY A O 1
ATOM 1240 N N . THR A 1 162 ? 44.605 13.715 -58.349 1.00 86.81 162 THR A N 1
ATOM 1241 C CA . THR A 1 162 ? 45.705 13.028 -59.049 1.00 86.81 162 THR A CA 1
ATOM 1242 C C . THR A 1 162 ? 45.208 12.234 -60.255 1.00 86.81 162 THR A C 1
ATOM 1244 O O . THR A 1 162 ? 45.780 12.361 -61.336 1.00 86.81 162 THR A O 1
ATOM 1247 N N . GLY A 1 163 ? 44.107 11.486 -60.120 1.00 86.12 163 GLY A N 1
ATOM 1248 C CA . GLY A 1 163 ? 43.498 10.772 -61.249 1.00 86.12 163 GLY A CA 1
ATOM 1249 C C . GLY A 1 163 ? 43.056 11.715 -62.375 1.00 86.12 163 GLY A C 1
ATOM 1250 O O . GLY A 1 163 ? 43.276 11.429 -63.550 1.00 86.12 163 GLY A O 1
ATOM 1251 N N . MET A 1 164 ? 42.503 12.878 -62.025 1.00 84.12 164 MET A N 1
ATOM 1252 C CA . MET A 1 164 ? 42.090 13.887 -62.999 1.00 84.12 164 MET A CA 1
ATOM 1253 C C . MET A 1 164 ? 43.273 14.600 -63.671 1.00 84.12 164 MET A C 1
ATOM 1255 O O . MET A 1 164 ? 43.204 14.895 -64.863 1.00 84.12 164 MET A O 1
ATOM 1259 N N . LEU A 1 165 ? 44.364 14.852 -62.944 1.00 86.62 165 LEU A N 1
ATOM 1260 C CA . LEU A 1 165 ? 45.594 15.410 -63.513 1.00 86.62 165 LEU A CA 1
ATOM 1261 C C . LEU A 1 165 ? 46.217 14.457 -64.539 1.00 86.62 165 LEU A C 1
ATOM 1263 O O . LEU A 1 165 ? 46.613 14.900 -65.614 1.00 86.62 165 LEU A O 1
ATOM 1267 N N . LEU A 1 166 ? 46.248 13.153 -64.245 1.00 87.44 166 LEU A N 1
ATOM 1268 C CA . LEU A 1 166 ? 46.733 12.131 -65.179 1.00 87.44 166 LEU A CA 1
ATOM 1269 C C . LEU A 1 166 ? 45.846 12.034 -66.426 1.00 87.44 166 LEU A C 1
ATOM 1271 O O . LEU A 1 166 ? 46.356 11.970 -67.546 1.00 87.44 166 LEU A O 1
ATOM 1275 N N . LEU A 1 167 ? 44.523 12.102 -66.249 1.00 85.69 167 LEU A N 1
ATOM 1276 C CA . LEU A 1 167 ? 43.578 12.176 -67.360 1.00 85.69 167 LEU A CA 1
ATOM 1277 C C . LEU A 1 167 ? 43.834 13.425 -68.222 1.00 85.69 167 LEU A C 1
ATOM 1279 O O . LEU A 1 167 ? 44.005 13.305 -69.434 1.00 85.69 167 LEU A O 1
ATOM 1283 N N . ALA A 1 168 ? 43.940 14.609 -67.617 1.00 83.06 168 ALA A N 1
ATOM 1284 C CA . ALA A 1 168 ? 44.201 15.856 -68.334 1.00 83.06 168 ALA A CA 1
ATOM 1285 C C . ALA A 1 168 ? 45.541 15.828 -69.090 1.00 83.06 168 ALA A C 1
ATOM 1287 O O . ALA A 1 168 ? 45.587 16.188 -70.265 1.00 83.06 168 ALA A O 1
ATOM 1288 N N . ALA A 1 169 ? 46.610 15.332 -68.461 1.00 84.81 169 ALA A N 1
ATOM 1289 C CA . ALA A 1 169 ? 47.916 15.172 -69.098 1.00 84.81 169 ALA A CA 1
ATOM 1290 C C . ALA A 1 169 ? 47.851 14.231 -70.315 1.00 84.81 169 ALA A C 1
ATOM 1292 O O . ALA A 1 169 ? 48.413 14.543 -71.367 1.00 84.81 169 ALA A O 1
ATOM 1293 N N . SER A 1 170 ? 47.105 13.122 -70.211 1.00 84.31 170 SER A N 1
ATOM 1294 C CA . SER A 1 170 ? 46.919 12.181 -71.325 1.00 84.31 170 SER A CA 1
ATOM 1295 C C . SER A 1 170 ? 46.194 12.798 -72.527 1.00 84.31 170 SER A C 1
ATOM 1297 O O . SER A 1 170 ? 46.522 12.521 -73.686 1.00 84.31 170 SER A O 1
ATOM 1299 N N . LEU A 1 171 ? 45.238 13.687 -72.259 1.00 78.44 171 LEU A N 1
ATOM 1300 C CA . LEU A 1 171 ? 44.466 14.387 -73.279 1.00 78.44 171 LEU A CA 1
ATOM 1301 C C . LEU A 1 171 ? 45.297 15.486 -73.947 1.00 78.44 171 LEU A C 1
ATOM 1303 O O . LEU A 1 171 ? 45.305 15.568 -75.172 1.00 78.44 171 LEU A O 1
ATOM 1307 N N . ILE A 1 172 ? 46.058 16.265 -73.169 1.00 82.25 172 ILE A N 1
ATOM 1308 C CA . ILE A 1 172 ? 46.991 17.283 -73.685 1.00 82.25 172 ILE A CA 1
ATOM 1309 C C . ILE A 1 172 ? 47.996 16.651 -74.649 1.00 82.25 172 ILE A C 1
ATOM 1311 O O . ILE A 1 172 ? 48.193 17.155 -75.754 1.00 82.25 172 ILE A O 1
ATOM 1315 N N . TYR A 1 173 ? 48.575 15.514 -74.266 1.00 82.75 173 TYR A N 1
ATOM 1316 C CA . TYR A 1 173 ? 49.492 14.769 -75.123 1.00 82.75 173 TYR A CA 1
ATOM 1317 C C . TYR A 1 173 ? 48.828 14.326 -76.439 1.00 82.75 173 TYR A C 1
ATOM 1319 O O . TYR A 1 173 ? 49.400 14.485 -77.518 1.00 82.75 173 TYR A O 1
ATOM 1327 N N . SER A 1 174 ? 47.588 13.833 -76.366 1.00 77.25 174 SER A N 1
ATOM 1328 C CA . SER A 1 174 ? 46.825 13.391 -77.544 1.00 77.25 174 SER A CA 1
ATOM 1329 C C . SER A 1 174 ? 46.533 14.533 -78.520 1.00 77.25 174 SER A C 1
ATOM 1331 O O . SER A 1 174 ? 46.615 14.353 -79.736 1.00 77.25 174 SER A O 1
ATOM 1333 N N . ILE A 1 175 ? 46.235 15.724 -77.998 1.00 76.19 175 ILE A N 1
ATOM 1334 C CA . ILE A 1 175 ? 45.997 16.926 -78.804 1.00 76.19 175 ILE A CA 1
ATOM 1335 C C . ILE A 1 175 ? 47.302 17.403 -79.440 1.00 76.19 175 ILE A C 1
ATOM 1337 O O . ILE A 1 175 ? 47.340 17.646 -80.645 1.00 76.19 175 ILE A O 1
ATOM 1341 N N . ALA A 1 176 ? 48.383 17.492 -78.661 1.00 79.50 176 ALA A N 1
ATOM 1342 C CA . ALA A 1 176 ? 49.687 17.927 -79.153 1.00 79.50 176 ALA A CA 1
ATOM 1343 C C . ALA A 1 176 ? 50.194 17.029 -80.296 1.00 79.50 176 ALA A C 1
ATOM 1345 O O . ALA A 1 176 ? 50.715 17.531 -81.292 1.00 79.50 176 ALA A O 1
ATOM 1346 N N . ARG A 1 177 ? 49.945 15.716 -80.215 1.00 77.50 177 ARG A N 1
ATOM 1347 C CA . ARG A 1 177 ? 50.159 14.789 -81.335 1.00 77.50 177 ARG A CA 1
ATOM 1348 C C . ARG A 1 177 ? 49.310 15.145 -82.554 1.00 77.50 177 ARG A C 1
ATOM 1350 O O . ARG A 1 177 ? 49.834 15.233 -83.655 1.00 77.50 177 ARG A O 1
ATOM 1357 N N . SER A 1 178 ? 48.004 15.343 -82.380 1.00 72.06 178 SER A N 1
ATOM 1358 C CA . SER A 1 178 ? 47.089 15.561 -83.511 1.00 72.06 178 SER A CA 1
ATOM 1359 C C . SER A 1 178 ? 47.388 16.811 -84.346 1.00 72.06 178 SER A C 1
ATOM 1361 O O . SER A 1 178 ? 47.055 16.852 -85.527 1.00 72.06 178 SER A O 1
ATOM 1363 N N . VAL A 1 179 ? 48.033 17.809 -83.736 1.00 77.56 179 VAL A N 1
ATOM 1364 C CA . VAL A 1 179 ? 48.451 19.065 -84.379 1.00 77.56 179 VAL A CA 1
ATOM 1365 C C . VAL A 1 179 ? 49.885 18.966 -84.935 1.00 77.56 179 VAL A C 1
ATOM 1367 O O . VAL A 1 179 ? 50.378 19.904 -85.552 1.00 77.56 179 VAL A O 1
ATOM 1370 N N . GLY A 1 180 ? 50.561 17.824 -84.763 1.00 76.69 180 GLY A N 1
ATOM 1371 C CA . GLY A 1 180 ? 51.909 17.577 -85.285 1.00 76.69 180 GLY A CA 1
ATOM 1372 C C . GLY A 1 180 ? 53.042 18.160 -84.435 1.00 76.69 180 GLY A C 1
ATOM 1373 O O . GLY A 1 180 ? 54.165 18.265 -84.916 1.00 76.69 180 GLY A O 1
ATOM 1374 N N . ILE A 1 181 ? 52.771 18.540 -83.179 1.00 83.56 181 ILE A N 1
ATOM 1375 C CA . ILE A 1 181 ? 53.778 19.087 -82.249 1.00 83.56 181 ILE A CA 1
ATOM 1376 C C . ILE A 1 181 ? 54.679 17.970 -81.699 1.00 83.56 181 ILE A C 1
ATOM 1378 O O . ILE A 1 181 ? 55.858 18.191 -81.432 1.00 83.56 181 ILE A O 1
ATOM 1382 N N . ILE A 1 182 ? 54.126 16.767 -81.518 1.00 80.56 182 ILE A N 1
ATOM 1383 C CA . ILE A 1 182 ? 54.821 15.593 -80.972 1.00 80.56 182 ILE A CA 1
ATOM 1384 C C . ILE A 1 182 ? 54.893 14.508 -82.059 1.00 80.56 182 ILE A C 1
ATOM 1386 O O . ILE A 1 182 ? 53.866 14.251 -82.693 1.00 80.56 182 ILE A O 1
ATOM 1390 N N . PRO A 1 183 ? 56.053 13.853 -82.271 1.00 76.75 183 PRO A N 1
ATOM 1391 C CA . PRO A 1 183 ? 56.189 12.781 -83.254 1.00 76.75 183 PRO A CA 1
ATOM 1392 C C . PRO A 1 183 ? 55.307 11.570 -82.922 1.00 76.75 183 PRO A C 1
ATOM 1394 O O . PRO A 1 183 ? 55.051 11.259 -81.754 1.00 76.75 183 PRO A O 1
ATOM 1397 N N . ASP A 1 184 ? 54.861 10.866 -83.965 1.00 72.56 184 ASP A N 1
ATOM 1398 C CA . ASP A 1 184 ? 54.072 9.645 -83.822 1.00 72.56 184 ASP A CA 1
ATOM 1399 C C . ASP A 1 184 ? 54.854 8.584 -83.036 1.00 72.56 184 ASP A C 1
ATOM 1401 O O . ASP A 1 184 ? 55.956 8.180 -83.406 1.00 72.56 184 ASP A O 1
ATOM 1405 N N . SER A 1 185 ? 54.268 8.125 -81.932 1.00 73.94 185 SER A N 1
ATOM 1406 C CA . SER A 1 185 ? 54.827 7.075 -81.087 1.00 73.94 185 SER A CA 1
ATOM 1407 C C . SER A 1 185 ? 53.736 6.101 -80.653 1.00 73.94 185 SER A C 1
ATOM 1409 O O . SER A 1 185 ? 52.568 6.474 -80.508 1.00 73.94 185 SER A O 1
ATOM 1411 N N . GLN A 1 186 ? 54.123 4.851 -80.392 1.00 67.31 186 GLN A N 1
ATOM 1412 C CA . GLN A 1 186 ? 53.220 3.813 -79.877 1.00 67.31 186 GLN A CA 1
ATOM 1413 C C . GLN A 1 186 ? 52.569 4.224 -78.542 1.00 67.31 186 GLN A C 1
ATOM 1415 O O . GLN A 1 186 ? 51.423 3.876 -78.269 1.00 67.31 186 GLN A O 1
ATOM 1420 N N . LEU A 1 187 ? 53.256 5.048 -77.739 1.00 68.88 187 LEU A N 1
ATOM 1421 C CA . LEU A 1 187 ? 52.776 5.547 -76.446 1.00 68.88 187 LEU A CA 1
ATOM 1422 C C . LEU A 1 187 ? 51.462 6.341 -76.562 1.00 68.88 187 LEU A C 1
ATOM 1424 O O . LEU A 1 187 ? 50.635 6.323 -75.648 1.00 68.88 187 LEU A O 1
ATOM 1428 N N . ALA A 1 188 ? 51.238 6.996 -77.701 1.00 67.81 188 ALA A N 1
ATOM 1429 C CA . ALA A 1 188 ? 50.090 7.866 -77.917 1.00 67.81 188 ALA A CA 1
ATOM 1430 C C . ALA A 1 188 ? 48.739 7.152 -77.951 1.00 67.81 188 ALA A C 1
ATOM 1432 O O . ALA A 1 188 ? 47.714 7.773 -77.681 1.00 67.81 188 ALA A O 1
ATOM 1433 N N . ILE A 1 189 ? 48.726 5.863 -78.282 1.00 70.38 189 ILE A N 1
ATOM 1434 C CA . ILE A 1 189 ? 47.500 5.063 -78.332 1.00 70.38 189 ILE A CA 1
ATOM 1435 C C . ILE A 1 189 ? 47.082 4.627 -76.923 1.00 70.38 189 ILE A C 1
ATOM 1437 O O . ILE A 1 189 ? 45.892 4.531 -76.618 1.00 70.38 189 ILE A O 1
ATOM 1441 N N . TYR A 1 190 ? 48.055 4.391 -76.043 1.00 79.06 190 TYR A N 1
ATOM 1442 C CA . TYR A 1 190 ? 47.792 3.861 -74.712 1.00 79.06 190 TYR A CA 1
ATOM 1443 C C . TYR A 1 190 ? 47.574 4.947 -73.656 1.00 79.06 190 TYR A C 1
ATOM 1445 O O . TYR A 1 190 ? 46.824 4.731 -72.707 1.00 79.06 190 TYR A O 1
ATOM 1453 N N . LEU A 1 191 ? 48.187 6.126 -73.802 1.00 80.81 191 LEU A N 1
ATOM 1454 C CA . LEU A 1 191 ? 48.152 7.166 -72.768 1.00 80.81 191 LEU A CA 1
ATOM 1455 C C . LEU A 1 191 ? 46.726 7.619 -72.368 1.00 80.81 191 LEU A C 1
ATOM 1457 O O . LEU A 1 191 ? 46.476 7.724 -71.166 1.00 80.81 191 LEU A O 1
ATOM 1461 N N . PRO A 1 192 ? 45.757 7.807 -73.290 1.00 77.62 192 PRO A N 1
ATOM 1462 C CA . PRO A 1 192 ? 44.366 8.137 -72.931 1.00 77.62 192 PRO A CA 1
ATOM 1463 C C . PRO A 1 192 ? 43.625 6.999 -72.221 1.00 77.62 192 PRO A C 1
ATOM 1465 O O . PRO A 1 192 ? 42.740 7.238 -71.394 1.00 77.62 192 PRO A O 1
ATOM 1468 N N . VAL A 1 193 ? 43.994 5.753 -72.535 1.00 83.19 193 VAL A N 1
ATOM 1469 C CA . VAL A 1 193 ? 43.456 4.549 -71.887 1.00 83.19 193 VAL A CA 1
ATOM 1470 C C . VAL A 1 193 ? 43.968 4.454 -70.445 1.00 83.19 193 VAL A C 1
ATOM 1472 O O . VAL A 1 193 ? 43.213 4.180 -69.516 1.00 83.19 193 VAL A O 1
ATOM 1475 N N . TYR A 1 194 ? 45.239 4.779 -70.213 1.00 84.62 194 TYR A N 1
ATOM 1476 C CA . TYR A 1 194 ? 45.770 4.866 -68.853 1.00 84.62 194 TYR A CA 1
ATOM 1477 C C . TYR A 1 194 ? 45.155 6.039 -68.073 1.00 84.62 194 TYR A C 1
ATOM 1479 O O . TYR A 1 194 ? 44.727 5.859 -66.935 1.00 84.62 194 TYR A O 1
ATOM 1487 N N . GLY A 1 195 ? 45.039 7.223 -68.688 1.00 84.06 195 GLY A N 1
ATOM 1488 C CA . GLY A 1 195 ? 44.475 8.414 -68.045 1.00 84.06 195 GLY A CA 1
ATOM 1489 C C . GLY A 1 195 ? 43.021 8.236 -67.596 1.00 84.06 195 GLY A C 1
ATOM 1490 O O . GLY A 1 195 ? 42.671 8.583 -66.468 1.00 84.06 195 GLY A O 1
ATOM 1491 N N . GLY A 1 196 ? 42.169 7.648 -68.441 1.00 82.25 196 GLY A N 1
ATOM 1492 C CA . GLY A 1 196 ? 40.782 7.361 -68.064 1.00 82.25 196 GLY A CA 1
ATOM 1493 C C . GLY A 1 196 ? 40.652 6.213 -67.058 1.00 82.25 196 GLY A C 1
ATOM 1494 O O . GLY A 1 196 ? 39.843 6.310 -66.135 1.00 82.25 196 GLY A O 1
ATOM 1495 N N . GLY A 1 197 ? 41.511 5.190 -67.140 1.00 85.56 197 GLY A N 1
ATOM 1496 C CA . GLY A 1 197 ? 41.611 4.147 -66.115 1.00 85.56 197 GLY A CA 1
ATOM 1497 C C . GLY A 1 197 ? 41.939 4.713 -64.728 1.00 85.56 197 GLY A C 1
ATOM 1498 O O . GLY A 1 197 ? 41.293 4.354 -63.741 1.00 85.56 197 GLY A O 1
ATOM 1499 N N . CYS A 1 198 ? 42.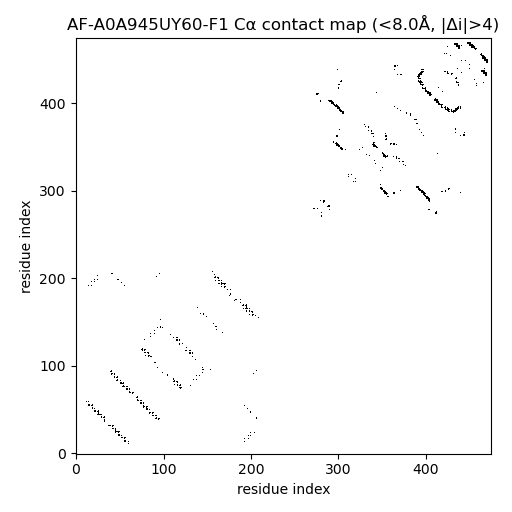864 5.676 -64.643 1.00 88.31 198 CYS A N 1
ATOM 1500 C CA . CYS A 1 198 ? 43.169 6.379 -63.394 1.00 88.31 198 CYS A CA 1
ATOM 1501 C C . CYS A 1 198 ? 41.959 7.138 -62.827 1.00 88.31 198 CYS A C 1
ATOM 1503 O O . CYS A 1 198 ? 41.785 7.167 -61.609 1.00 88.31 198 CYS A O 1
ATOM 1505 N N . ALA A 1 199 ? 41.106 7.718 -63.679 1.00 85.62 199 ALA A N 1
ATOM 1506 C CA . ALA A 1 199 ? 39.882 8.397 -63.249 1.00 85.62 199 ALA A CA 1
ATOM 1507 C C . ALA A 1 199 ? 38.805 7.425 -62.722 1.00 85.62 199 ALA A C 1
ATOM 1509 O O . ALA A 1 199 ? 38.091 7.754 -61.776 1.00 85.62 199 ALA A O 1
ATOM 1510 N N . VAL A 1 200 ? 38.703 6.216 -63.289 1.00 88.06 200 VAL A N 1
ATOM 1511 C CA . VAL A 1 200 ? 37.814 5.144 -62.791 1.00 88.06 200 VAL A CA 1
ATOM 1512 C C . VAL A 1 200 ? 38.277 4.632 -61.424 1.00 88.06 200 VAL A C 1
ATOM 1514 O O . VAL A 1 200 ? 37.473 4.476 -60.498 1.00 88.06 200 VAL A O 1
ATOM 1517 N N . ILE A 1 201 ? 39.583 4.400 -61.272 1.00 89.12 201 ILE A N 1
ATOM 1518 C CA . ILE A 1 201 ? 40.170 3.898 -60.025 1.00 89.12 201 ILE A CA 1
ATOM 1519 C C . ILE A 1 201 ? 40.068 4.947 -58.914 1.00 89.12 201 ILE A C 1
ATOM 1521 O O . ILE A 1 201 ? 39.654 4.614 -57.804 1.00 89.12 201 ILE A O 1
ATOM 1525 N N . SER A 1 202 ? 40.387 6.215 -59.192 1.00 89.44 202 SER A N 1
ATOM 1526 C CA . SER A 1 202 ? 40.363 7.273 -58.173 1.00 89.44 202 SER A CA 1
ATOM 1527 C C . SER A 1 202 ? 38.974 7.484 -57.565 1.00 89.44 202 SER A C 1
ATOM 1529 O O . SER A 1 202 ? 38.842 7.635 -56.349 1.00 89.44 202 SER A O 1
ATOM 1531 N N . LEU A 1 203 ? 37.931 7.422 -58.394 1.00 86.38 203 LEU A N 1
ATOM 1532 C CA . LEU A 1 203 ? 36.537 7.528 -57.974 1.00 86.38 203 LEU A CA 1
ATOM 1533 C C . LEU A 1 203 ? 36.114 6.335 -57.109 1.00 86.38 203 LEU A C 1
ATOM 1535 O O . LEU A 1 203 ? 35.503 6.503 -56.053 1.00 86.38 203 LEU A O 1
ATOM 1539 N N . SER A 1 204 ? 36.514 5.132 -57.522 1.00 89.75 204 SER A N 1
ATOM 1540 C CA . SER A 1 204 ? 36.230 3.890 -56.798 1.00 89.75 204 SER A CA 1
ATOM 1541 C C . SER A 1 204 ? 36.902 3.850 -55.425 1.00 89.75 204 SER A C 1
ATOM 1543 O O . SER A 1 204 ? 36.274 3.450 -54.446 1.00 89.75 204 SER A O 1
ATOM 1545 N N . LEU A 1 205 ? 38.148 4.324 -55.322 1.00 89.44 205 LEU A N 1
ATOM 1546 C CA . LEU A 1 205 ? 38.876 4.407 -54.053 1.00 89.44 205 LEU A CA 1
ATOM 1547 C C . LEU A 1 205 ? 38.212 5.369 -53.062 1.00 89.44 205 LEU A C 1
ATOM 1549 O O . LEU A 1 205 ? 38.151 5.081 -51.866 1.00 89.44 205 LEU A O 1
ATOM 1553 N N . LEU A 1 206 ? 37.689 6.499 -53.539 1.00 87.06 206 LEU A N 1
ATOM 1554 C CA . LEU A 1 206 ? 37.026 7.473 -52.675 1.00 87.06 206 LEU A CA 1
ATOM 1555 C C . LEU A 1 206 ? 35.663 6.961 -52.169 1.00 87.06 206 LEU A C 1
ATOM 1557 O O . LEU A 1 206 ? 35.356 7.126 -50.987 1.00 87.06 206 LEU A O 1
ATOM 1561 N N . VAL A 1 207 ? 34.898 6.249 -53.005 1.00 87.44 207 VAL A N 1
ATOM 1562 C CA . VAL A 1 207 ? 33.682 5.529 -52.573 1.00 87.44 207 VAL A CA 1
ATOM 1563 C C . VAL A 1 207 ? 34.013 4.470 -51.511 1.00 87.44 207 VAL A C 1
ATOM 1565 O O . VAL A 1 207 ? 33.384 4.442 -50.451 1.00 87.44 207 VAL A O 1
ATOM 1568 N N . ALA A 1 208 ? 35.037 3.641 -51.746 1.00 86.62 208 ALA A N 1
ATOM 1569 C CA . ALA A 1 208 ? 35.463 2.604 -50.803 1.00 86.62 208 ALA A CA 1
ATOM 1570 C C . ALA A 1 208 ? 35.902 3.188 -49.449 1.00 86.62 208 ALA A C 1
ATOM 1572 O O . ALA A 1 208 ? 35.560 2.666 -48.386 1.00 86.62 208 ALA A O 1
ATOM 1573 N N . ARG A 1 209 ? 36.606 4.323 -49.468 1.00 86.69 209 ARG A N 1
ATOM 1574 C CA . ARG A 1 209 ? 36.993 5.044 -48.254 1.00 86.69 209 ARG A CA 1
ATOM 1575 C C . ARG A 1 209 ? 35.778 5.546 -47.473 1.00 86.69 209 ARG A C 1
ATOM 1577 O O . ARG A 1 209 ? 35.719 5.354 -46.258 1.00 86.69 209 ARG A O 1
ATOM 1584 N N . ASN A 1 210 ? 34.817 6.177 -48.147 1.00 84.38 210 ASN A N 1
ATOM 1585 C CA . ASN A 1 210 ? 33.597 6.665 -47.500 1.00 84.38 210 ASN A CA 1
ATOM 1586 C C . ASN A 1 210 ? 32.811 5.511 -46.860 1.00 84.38 210 ASN A C 1
ATOM 1588 O O . ASN A 1 210 ? 32.309 5.652 -45.745 1.00 84.38 210 ASN A O 1
ATOM 1592 N N . PHE A 1 211 ? 32.776 4.348 -47.515 1.00 84.50 211 PHE A N 1
ATOM 1593 C CA . PHE A 1 211 ? 32.187 3.136 -46.955 1.00 84.50 211 PHE A CA 1
ATOM 1594 C C . PHE A 1 211 ? 32.878 2.694 -45.656 1.00 84.50 211 PHE A C 1
ATOM 1596 O O . PHE A 1 211 ? 32.196 2.503 -44.646 1.00 84.50 211 PHE A O 1
ATOM 1603 N N . ALA A 1 212 ? 34.211 2.589 -45.656 1.00 85.69 212 ALA A N 1
ATOM 1604 C CA . ALA A 1 212 ? 34.978 2.155 -44.489 1.00 85.69 212 ALA A CA 1
ATOM 1605 C C . ALA A 1 212 ? 34.758 3.074 -43.27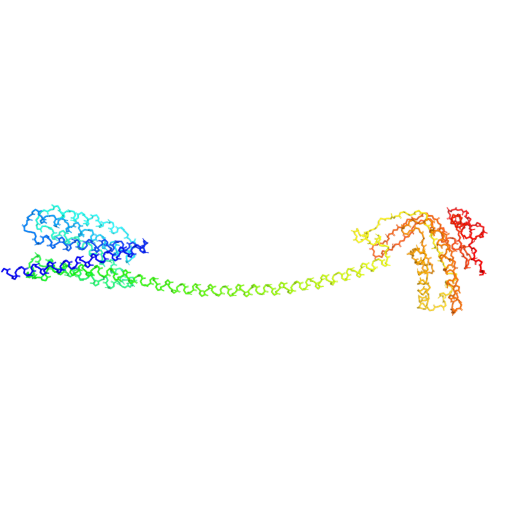5 1.00 85.69 212 ALA A C 1
ATOM 1607 O O . ALA A 1 212 ? 34.514 2.592 -42.172 1.00 85.69 212 ALA A O 1
ATOM 1608 N N . VAL A 1 213 ? 34.759 4.396 -43.486 1.00 86.38 213 VAL A N 1
ATOM 1609 C CA . VAL A 1 213 ? 34.522 5.387 -42.419 1.00 86.38 213 VAL A CA 1
ATOM 1610 C C . VAL A 1 213 ? 33.116 5.269 -41.826 1.00 86.38 213 VAL A C 1
ATOM 1612 O O . VAL A 1 213 ? 32.936 5.438 -40.623 1.00 86.38 213 VAL A O 1
ATOM 1615 N N . VAL A 1 214 ? 32.100 5.010 -42.651 1.00 86.12 214 VAL A N 1
ATOM 1616 C CA . VAL A 1 214 ? 30.726 4.834 -42.156 1.00 86.12 214 VAL A CA 1
ATOM 1617 C C . VAL A 1 214 ? 30.587 3.526 -41.377 1.00 86.12 214 VAL A C 1
ATOM 1619 O O . VAL A 1 214 ? 29.912 3.520 -40.352 1.00 86.12 214 VAL A O 1
ATOM 1622 N N . SER A 1 215 ? 31.226 2.443 -41.832 1.00 86.25 215 SER A N 1
ATOM 1623 C CA . SER A 1 215 ? 31.172 1.139 -41.156 1.00 86.25 215 SER A CA 1
ATOM 1624 C C . SER A 1 215 ? 31.760 1.206 -39.749 1.00 86.25 215 SER A C 1
ATOM 1626 O O . SER A 1 215 ? 31.087 0.845 -38.788 1.00 86.25 215 SER A O 1
ATOM 1628 N N . THR A 1 216 ? 32.964 1.766 -39.607 1.00 88.06 216 THR A N 1
ATOM 1629 C CA . THR A 1 216 ? 33.633 1.874 -38.301 1.00 88.06 216 THR A CA 1
ATOM 1630 C C . THR A 1 216 ? 32.868 2.774 -37.335 1.00 88.06 216 THR A C 1
ATOM 1632 O O . THR A 1 216 ? 32.729 2.447 -36.159 1.00 88.06 216 THR A O 1
ATOM 1635 N N . LYS A 1 217 ? 32.293 3.882 -37.825 1.00 90.88 217 LYS A N 1
ATOM 1636 C CA . LYS A 1 217 ? 31.415 4.740 -37.012 1.00 90.88 217 LYS A CA 1
ATOM 1637 C C . LYS A 1 217 ? 30.157 4.013 -36.538 1.00 90.88 217 LYS A C 1
ATOM 1639 O O . LYS A 1 217 ? 29.667 4.312 -35.453 1.00 90.88 217 LYS A O 1
ATOM 1644 N N . LEU A 1 218 ? 29.602 3.115 -37.351 1.00 89.56 218 LEU A N 1
ATOM 1645 C CA . LEU A 1 218 ? 28.403 2.364 -36.987 1.00 89.56 218 LEU A CA 1
ATOM 1646 C C . LEU A 1 218 ? 28.710 1.316 -35.913 1.00 89.56 218 LEU A C 1
ATOM 1648 O O . LEU A 1 218 ? 27.958 1.213 -34.951 1.00 89.56 218 LEU A O 1
ATOM 1652 N N . GLU A 1 219 ? 29.830 0.607 -36.043 1.00 91.12 219 GLU A N 1
ATOM 1653 C CA . GLU A 1 219 ? 30.309 -0.352 -35.039 1.00 91.12 219 GLU A CA 1
ATOM 1654 C C . GLU A 1 219 ? 30.560 0.326 -33.688 1.00 91.12 219 GLU A C 1
ATOM 1656 O O . GLU A 1 219 ? 30.095 -0.155 -32.659 1.00 91.12 219 GLU A O 1
ATOM 1661 N N . GLN A 1 220 ? 31.208 1.496 -33.686 1.00 93.06 220 GLN A N 1
ATOM 1662 C CA . GLN A 1 220 ? 31.421 2.277 -32.462 1.00 93.06 220 GLN A CA 1
ATOM 1663 C C . GLN A 1 220 ? 30.102 2.674 -31.790 1.00 93.06 220 GLN A C 1
ATOM 1665 O O . GLN A 1 220 ? 29.954 2.518 -30.580 1.00 93.06 220 GLN A O 1
ATOM 1670 N N . LYS A 1 221 ? 29.127 3.145 -32.576 1.00 95.00 221 LYS A N 1
ATOM 1671 C CA . LYS A 1 221 ? 27.802 3.502 -32.054 1.00 95.00 221 LYS A CA 1
ATOM 1672 C C . LYS A 1 221 ? 27.038 2.302 -31.509 1.00 95.00 221 LYS A C 1
ATOM 1674 O O . LYS A 1 221 ? 26.287 2.463 -30.555 1.00 95.00 221 LYS A O 1
ATOM 1679 N N . LEU A 1 222 ? 27.198 1.124 -32.110 1.00 95.19 222 LEU A N 1
ATOM 1680 C CA . LEU A 1 222 ? 26.547 -0.089 -31.628 1.00 95.19 222 LEU A CA 1
ATOM 1681 C C . LEU A 1 222 ? 27.050 -0.453 -30.226 1.00 95.19 222 LEU A C 1
ATOM 1683 O O . LEU A 1 222 ? 26.238 -0.635 -29.327 1.00 95.19 222 LEU A O 1
ATOM 1687 N N . VAL A 1 223 ? 28.371 -0.444 -30.026 1.00 95.50 223 VAL A N 1
ATOM 1688 C CA . VAL A 1 223 ? 28.989 -0.715 -28.716 1.00 95.50 223 VAL A CA 1
ATOM 1689 C C . VAL A 1 223 ? 28.541 0.301 -27.660 1.00 95.50 223 VAL A C 1
ATOM 1691 O O . VAL A 1 223 ? 28.238 -0.072 -26.529 1.00 95.50 223 VAL A O 1
ATOM 1694 N N . GLU A 1 224 ? 28.462 1.586 -28.019 1.00 95.81 224 GLU A N 1
ATOM 1695 C CA . GLU A 1 224 ? 27.984 2.638 -27.110 1.00 95.81 224 GLU A CA 1
ATOM 1696 C C . GLU A 1 224 ? 26.524 2.412 -26.681 1.00 95.81 224 GLU A C 1
ATOM 1698 O O . GLU A 1 224 ? 26.197 2.519 -25.498 1.00 95.81 224 GLU A O 1
ATOM 1703 N N . VAL A 1 225 ? 25.649 2.048 -27.625 1.00 95.62 225 VAL A N 1
ATOM 1704 C CA . VAL A 1 225 ? 24.233 1.760 -27.348 1.00 95.62 225 VAL A CA 1
ATOM 1705 C C . VAL A 1 225 ? 24.072 0.508 -26.486 1.00 95.62 225 VAL A C 1
ATOM 1707 O O . VAL A 1 225 ? 23.267 0.515 -25.556 1.00 95.62 225 VAL A O 1
ATOM 1710 N N . GLU A 1 226 ? 24.838 -0.549 -26.753 1.00 96.06 226 GLU A N 1
ATOM 1711 C CA . GLU A 1 226 ? 24.816 -1.776 -25.949 1.00 96.06 226 GLU A CA 1
ATOM 1712 C C . GLU A 1 226 ? 25.271 -1.519 -24.505 1.00 96.06 226 GLU A C 1
ATOM 1714 O O . GLU A 1 226 ? 24.629 -1.989 -23.562 1.00 96.06 226 GLU A O 1
ATOM 1719 N N . ALA A 1 227 ? 26.323 -0.717 -24.314 1.00 95.44 227 ALA A N 1
ATOM 1720 C CA . ALA A 1 227 ? 26.788 -0.324 -22.986 1.00 95.44 227 ALA A CA 1
ATOM 1721 C C . ALA A 1 227 ? 25.726 0.488 -22.226 1.00 95.44 227 ALA A C 1
ATOM 1723 O O . ALA A 1 227 ? 25.461 0.212 -21.054 1.00 95.44 227 ALA A O 1
ATOM 1724 N N . LEU A 1 228 ? 25.076 1.449 -22.893 1.00 96.06 228 LEU A N 1
ATOM 1725 C CA . LEU A 1 228 ? 24.003 2.242 -22.291 1.00 96.06 228 LEU A CA 1
ATOM 1726 C C . LEU A 1 228 ? 22.818 1.353 -21.882 1.00 96.06 228 LEU A C 1
ATOM 1728 O O . LEU A 1 228 ? 22.356 1.431 -20.742 1.00 96.06 228 LEU A O 1
ATOM 1732 N N . ALA A 1 229 ? 22.389 0.450 -22.768 1.00 96.31 229 ALA A N 1
ATOM 1733 C CA . ALA A 1 229 ? 21.292 -0.477 -22.506 1.00 96.31 229 ALA A CA 1
ATOM 1734 C C . ALA A 1 229 ? 21.574 -1.383 -21.293 1.00 96.31 229 ALA A C 1
ATOM 1736 O O . ALA A 1 229 ? 20.689 -1.592 -20.461 1.00 96.31 229 ALA A O 1
ATOM 1737 N N . ALA A 1 230 ? 22.810 -1.871 -21.144 1.00 95.81 230 ALA A N 1
ATOM 1738 C CA . ALA A 1 230 ? 23.210 -2.663 -19.982 1.00 95.81 230 ALA A CA 1
ATOM 1739 C C . ALA A 1 230 ? 23.120 -1.861 -18.669 1.00 95.81 230 ALA A C 1
ATOM 1741 O O . ALA A 1 230 ? 22.650 -2.383 -17.656 1.00 95.81 230 ALA A O 1
ATOM 1742 N N . THR A 1 231 ? 23.520 -0.582 -18.680 1.00 95.56 231 THR A N 1
ATOM 1743 C CA . THR A 1 231 ? 23.426 0.277 -17.486 1.00 95.56 231 THR A CA 1
ATOM 1744 C C . THR A 1 231 ? 21.988 0.618 -17.105 1.00 95.56 231 THR A C 1
ATOM 1746 O O . THR A 1 231 ? 21.662 0.653 -15.916 1.00 95.56 231 THR A O 1
ATOM 1749 N N . ASP A 1 232 ? 21.114 0.833 -18.088 1.00 95.44 232 ASP A N 1
ATOM 1750 C CA . ASP A 1 232 ? 19.705 1.132 -17.832 1.00 95.44 232 ASP A CA 1
ATOM 1751 C C . ASP A 1 232 ? 18.976 -0.088 -17.261 1.00 95.44 232 ASP A C 1
ATOM 1753 O O . ASP A 1 232 ? 18.210 0.049 -16.304 1.00 95.44 232 ASP A O 1
ATOM 1757 N N . LEU A 1 233 ? 19.292 -1.290 -17.756 1.00 96.69 233 LEU A N 1
ATOM 1758 C CA . LEU A 1 233 ? 18.760 -2.538 -17.210 1.00 96.69 233 LEU A CA 1
ATOM 1759 C C . LEU A 1 233 ? 19.169 -2.746 -15.743 1.00 96.69 233 LEU A C 1
ATOM 1761 O O . LEU A 1 233 ? 18.322 -3.086 -14.916 1.00 96.69 233 LEU A O 1
ATOM 1765 N N . ALA A 1 234 ? 20.440 -2.505 -15.401 1.00 95.25 234 ALA A N 1
ATOM 1766 C CA . ALA A 1 234 ? 20.924 -2.620 -14.024 1.00 95.25 234 ALA A CA 1
ATOM 1767 C C . ALA A 1 234 ? 20.203 -1.637 -13.082 1.00 95.25 234 ALA A C 1
ATOM 1769 O O . ALA A 1 234 ? 19.710 -2.032 -12.025 1.00 95.25 234 ALA A O 1
ATOM 1770 N N . ARG A 1 235 ? 20.042 -0.373 -13.502 1.00 95.62 235 ARG A N 1
ATOM 1771 C CA . ARG A 1 235 ? 19.280 0.636 -12.743 1.00 95.62 235 ARG A CA 1
ATOM 1772 C C . ARG A 1 235 ? 17.818 0.245 -12.551 1.00 95.62 235 ARG A C 1
ATOM 1774 O O . ARG A 1 235 ? 17.235 0.533 -11.507 1.00 95.62 235 ARG A O 1
ATOM 1781 N N . GLU A 1 236 ? 17.193 -0.367 -13.553 1.00 95.44 236 GLU A N 1
ATOM 1782 C CA . GLU A 1 236 ? 15.807 -0.820 -13.440 1.00 95.44 236 GLU A CA 1
ATOM 1783 C C . GLU A 1 236 ? 15.674 -1.990 -12.454 1.00 95.44 236 GLU A C 1
ATOM 1785 O O . GLU A 1 236 ? 14.741 -2.010 -11.648 1.00 95.44 236 GLU A O 1
ATOM 1790 N N . GLN A 1 237 ? 16.630 -2.923 -12.453 1.00 95.50 237 GLN A N 1
ATOM 1791 C CA . GLN A 1 237 ? 16.681 -4.021 -11.485 1.00 95.50 237 GLN A CA 1
ATOM 1792 C C . GLN A 1 237 ? 16.854 -3.510 -10.048 1.00 95.50 237 GLN A C 1
ATOM 1794 O O . GLN A 1 237 ? 16.085 -3.908 -9.173 1.00 95.50 237 GLN A O 1
ATOM 1799 N N . GLU A 1 238 ? 17.782 -2.579 -9.809 1.00 96.12 238 GLU A N 1
ATOM 1800 C CA . GLU A 1 238 ? 17.977 -1.952 -8.493 1.00 96.12 238 GLU A CA 1
ATOM 1801 C C . GLU A 1 238 ? 16.699 -1.267 -7.994 1.00 96.12 238 GLU A C 1
ATOM 1803 O O . GLU A 1 238 ? 16.282 -1.474 -6.852 1.00 96.12 238 GLU A O 1
ATOM 1808 N N . LYS A 1 239 ? 16.019 -0.505 -8.864 1.00 96.12 239 LYS A N 1
ATOM 1809 C CA . LYS A 1 239 ? 14.739 0.136 -8.525 1.00 96.12 239 LYS A CA 1
ATOM 1810 C C . LYS A 1 239 ? 13.664 -0.882 -8.153 1.00 96.12 239 LYS A C 1
ATOM 1812 O O . LYS A 1 239 ? 12.933 -0.652 -7.194 1.00 96.12 239 LYS A O 1
ATOM 1817 N N . ARG A 1 240 ? 13.557 -2.002 -8.877 1.00 95.88 240 ARG A N 1
ATOM 1818 C CA . ARG A 1 240 ? 12.575 -3.060 -8.573 1.00 95.88 240 ARG A CA 1
ATOM 1819 C C . ARG A 1 240 ? 12.844 -3.710 -7.219 1.00 95.88 240 ARG A C 1
ATOM 1821 O O . ARG A 1 240 ? 11.903 -3.896 -6.454 1.00 95.88 240 ARG A O 1
ATOM 1828 N N . VAL A 1 241 ? 14.108 -4.001 -6.905 1.00 96.56 241 VAL A N 1
ATOM 1829 C CA . VAL A 1 241 ? 14.503 -4.555 -5.599 1.00 96.56 241 VAL A CA 1
ATOM 1830 C C . VAL A 1 241 ? 14.203 -3.564 -4.474 1.00 96.56 241 VAL A C 1
ATOM 1832 O O . VAL A 1 241 ? 13.618 -3.948 -3.464 1.00 96.56 241 VAL A O 1
ATOM 1835 N N . PHE A 1 242 ? 14.526 -2.282 -4.664 1.00 96.00 242 PHE A N 1
ATOM 1836 C CA . PHE A 1 242 ? 14.229 -1.233 -3.688 1.00 96.00 242 PHE A CA 1
ATOM 1837 C C . PHE A 1 242 ? 12.722 -1.089 -3.423 1.00 96.00 242 PHE A C 1
ATOM 1839 O O . PHE A 1 242 ? 12.300 -1.040 -2.269 1.00 96.00 242 PHE A O 1
ATOM 1846 N N . ILE A 1 243 ? 11.901 -1.065 -4.480 1.00 96.38 243 ILE A N 1
ATOM 1847 C CA . ILE A 1 243 ? 10.438 -0.989 -4.356 1.00 96.38 243 ILE A CA 1
ATOM 1848 C C . ILE A 1 243 ? 9.890 -2.227 -3.639 1.00 96.38 243 ILE A C 1
ATOM 1850 O O . ILE A 1 243 ? 9.067 -2.084 -2.740 1.00 96.38 243 ILE A O 1
ATOM 1854 N N . ALA A 1 244 ? 10.362 -3.428 -3.985 1.00 96.31 244 ALA A N 1
ATOM 1855 C CA . ALA A 1 244 ? 9.931 -4.660 -3.327 1.00 96.31 244 ALA A CA 1
ATOM 1856 C C . ALA A 1 244 ? 10.265 -4.659 -1.824 1.00 96.31 244 ALA A C 1
ATOM 1858 O O . ALA A 1 244 ? 9.408 -4.995 -1.010 1.00 96.31 244 ALA A O 1
ATOM 1859 N N . ALA A 1 245 ? 11.469 -4.212 -1.450 1.00 96.00 245 ALA A N 1
ATOM 1860 C CA . ALA A 1 245 ? 11.867 -4.083 -0.050 1.00 96.00 245 ALA A CA 1
ATOM 1861 C C . ALA A 1 245 ? 10.997 -3.064 0.705 1.00 96.00 245 ALA A C 1
ATOM 1863 O O . ALA A 1 245 ? 10.538 -3.348 1.810 1.00 96.00 245 ALA A O 1
ATOM 1864 N N . LYS A 1 246 ? 10.717 -1.901 0.096 1.00 96.06 246 LYS A N 1
ATOM 1865 C CA . LYS A 1 246 ? 9.870 -0.877 0.722 1.00 96.06 246 LYS A CA 1
ATOM 1866 C C . LYS A 1 246 ? 8.419 -1.331 0.866 1.00 96.06 246 LYS A C 1
ATOM 1868 O O . LYS A 1 246 ? 7.795 -1.021 1.875 1.00 96.06 246 LYS A O 1
ATOM 1873 N N . ASN A 1 247 ? 7.893 -2.073 -0.108 1.00 96.31 247 ASN A N 1
ATOM 1874 C CA . ASN A 1 247 ? 6.545 -2.629 -0.033 1.00 96.31 247 ASN A CA 1
ATOM 1875 C C . ASN A 1 247 ? 6.424 -3.659 1.097 1.00 96.31 247 ASN A C 1
ATOM 1877 O O . ASN A 1 247 ? 5.486 -3.559 1.875 1.00 96.31 247 ASN A O 1
ATOM 1881 N N . ALA A 1 248 ? 7.393 -4.566 1.256 1.00 96.12 248 ALA A N 1
ATOM 1882 C CA . ALA A 1 248 ? 7.390 -5.536 2.357 1.00 96.12 248 ALA A CA 1
ATOM 1883 C C . ALA A 1 248 ? 7.468 -4.859 3.743 1.00 96.12 248 ALA A C 1
ATOM 1885 O O . ALA A 1 248 ? 6.784 -5.258 4.687 1.00 96.12 248 ALA A O 1
ATOM 1886 N N . GLU A 1 249 ? 8.271 -3.795 3.866 1.00 96.25 249 GLU A N 1
ATOM 1887 C CA . GLU A 1 249 ? 8.326 -2.971 5.081 1.00 96.25 249 GLU A CA 1
ATOM 1888 C C . GLU A 1 249 ? 6.976 -2.285 5.361 1.00 96.25 249 GLU A C 1
ATOM 1890 O O . GLU A 1 249 ? 6.499 -2.290 6.495 1.00 96.25 249 GLU A O 1
ATOM 1895 N N . LEU A 1 250 ? 6.339 -1.717 4.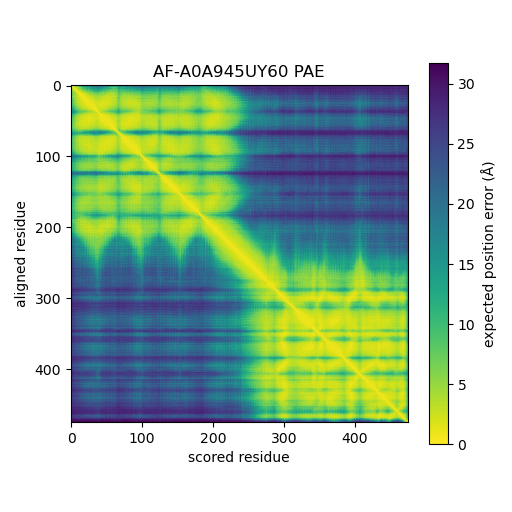329 1.00 96.19 250 LEU A N 1
ATOM 1896 C CA . LEU A 1 250 ? 5.026 -1.078 4.444 1.00 96.19 250 LEU A CA 1
ATOM 1897 C C . LEU A 1 250 ? 3.924 -2.076 4.811 1.00 96.19 250 LEU A C 1
ATOM 1899 O O . LEU A 1 250 ? 3.082 -1.740 5.636 1.00 96.19 250 LEU A O 1
ATOM 1903 N N . GLU A 1 251 ? 3.930 -3.278 4.236 1.00 95.88 251 GLU A N 1
ATOM 1904 C CA . GLU A 1 251 ? 2.984 -4.347 4.576 1.00 95.88 251 GLU A CA 1
ATOM 1905 C C . GLU A 1 251 ? 3.097 -4.719 6.057 1.00 95.88 251 GLU A C 1
ATOM 1907 O O . GLU A 1 251 ? 2.096 -4.691 6.769 1.00 95.88 251 GLU A O 1
ATOM 1912 N N . THR A 1 252 ? 4.324 -4.927 6.547 1.00 96.69 252 THR A N 1
ATOM 1913 C CA . THR A 1 252 ? 4.584 -5.223 7.966 1.00 96.69 252 THR A CA 1
ATOM 1914 C C . THR A 1 252 ? 4.068 -4.101 8.876 1.00 96.69 252 THR A C 1
ATOM 1916 O O . THR A 1 252 ? 3.393 -4.355 9.873 1.00 96.69 252 THR A O 1
ATOM 1919 N N . LEU A 1 253 ? 4.332 -2.840 8.516 1.00 96.00 253 LEU A N 1
ATOM 1920 C CA . LEU A 1 253 ? 3.871 -1.687 9.290 1.00 96.00 253 LEU A CA 1
ATOM 1921 C C . LEU A 1 253 ? 2.340 -1.560 9.283 1.00 96.00 253 LEU A C 1
ATOM 1923 O O . LEU A 1 253 ? 1.742 -1.197 10.295 1.00 96.00 253 LEU A O 1
ATOM 1927 N N . VAL A 1 254 ? 1.689 -1.833 8.149 1.00 96.56 254 VAL A N 1
ATOM 1928 C CA . VAL A 1 254 ? 0.224 -1.816 8.045 1.00 96.56 254 VAL A CA 1
ATOM 1929 C C . VAL A 1 254 ? -0.385 -2.910 8.917 1.00 96.56 254 VAL A C 1
ATOM 1931 O O . VAL A 1 254 ? -1.370 -2.638 9.605 1.00 96.56 254 VAL A O 1
ATOM 1934 N N . GLU A 1 255 ? 0.194 -4.110 8.936 1.00 95.94 255 GLU A N 1
ATOM 1935 C CA . GLU A 1 255 ? -0.255 -5.205 9.800 1.00 95.94 255 GLU A CA 1
ATOM 1936 C C . GLU A 1 255 ? -0.148 -4.838 11.286 1.00 95.94 255 GLU A C 1
ATOM 1938 O O . GLU A 1 255 ? -1.143 -4.942 12.007 1.00 95.94 255 GLU A O 1
ATOM 1943 N N . GLU A 1 256 ? 1.005 -4.321 11.724 1.00 95.69 256 GLU A N 1
ATOM 1944 C CA . GLU A 1 256 ? 1.229 -3.870 13.105 1.00 95.69 256 GLU A CA 1
ATOM 1945 C C . GLU A 1 256 ? 0.217 -2.786 13.510 1.00 95.69 256 GLU A C 1
ATOM 1947 O O . GLU A 1 256 ? -0.494 -2.916 14.507 1.00 95.69 256 GLU A O 1
ATOM 1952 N N . ARG A 1 257 ? 0.050 -1.748 12.680 1.00 94.06 257 ARG A N 1
ATOM 1953 C CA . ARG A 1 257 ? -0.908 -0.664 12.953 1.00 94.06 257 ARG A CA 1
ATOM 1954 C C . ARG A 1 257 ? -2.355 -1.133 12.971 1.00 94.06 257 ARG A C 1
ATOM 1956 O O . ARG A 1 257 ? -3.158 -0.610 13.742 1.00 94.06 257 ARG A O 1
ATOM 1963 N N . THR A 1 258 ? -2.706 -2.093 12.122 1.00 95.38 258 THR A N 1
ATOM 1964 C CA . THR A 1 258 ? -4.061 -2.652 12.090 1.00 95.38 258 THR A CA 1
ATOM 1965 C C . THR A 1 258 ? -4.334 -3.480 13.346 1.00 95.38 258 THR A C 1
ATOM 1967 O O . THR A 1 258 ? -5.445 -3.418 13.879 1.00 95.38 258 THR A O 1
ATOM 1970 N N . ALA A 1 259 ? -3.333 -4.205 13.855 1.00 95.31 259 ALA A N 1
ATOM 1971 C CA . ALA A 1 259 ? -3.425 -4.927 15.120 1.00 95.31 259 ALA A CA 1
ATOM 1972 C C . ALA A 1 259 ? -3.608 -3.967 16.310 1.00 95.31 259 ALA A C 1
ATOM 1974 O O . ALA A 1 259 ? -4.568 -4.131 17.066 1.00 95.31 259 ALA A O 1
ATOM 1975 N N . ASP A 1 260 ? -2.787 -2.916 16.408 1.00 94.00 260 ASP A N 1
ATOM 1976 C CA . ASP A 1 260 ? -2.895 -1.884 17.451 1.00 94.00 260 ASP A CA 1
ATOM 1977 C C . ASP A 1 260 ? -4.280 -1.218 17.465 1.00 94.00 260 ASP A C 1
ATOM 1979 O O . ASP A 1 260 ? -4.907 -1.053 18.514 1.00 94.00 260 ASP A O 1
ATOM 1983 N N . LEU A 1 261 ? -4.784 -0.835 16.284 1.00 94.31 261 LEU A N 1
ATOM 1984 C CA . LEU A 1 261 ? -6.101 -0.211 16.145 1.00 94.31 261 LEU A CA 1
ATOM 1985 C C . LEU A 1 261 ? -7.223 -1.154 16.571 1.00 94.31 261 LEU A C 1
ATOM 1987 O O . LEU A 1 261 ? -8.190 -0.714 17.198 1.00 94.31 261 LEU A O 1
ATOM 1991 N N . ARG A 1 262 ? -7.103 -2.443 16.244 1.00 93.69 262 ARG A N 1
ATOM 1992 C CA . ARG A 1 262 ? -8.076 -3.451 16.658 1.00 93.69 262 ARG A CA 1
ATOM 1993 C C . ARG A 1 262 ? -8.076 -3.618 18.173 1.00 93.69 262 ARG A C 1
ATOM 1995 O O . ARG A 1 262 ? -9.148 -3.577 18.765 1.00 93.69 262 ARG A O 1
ATOM 2002 N N . GLU A 1 263 ? -6.907 -3.720 18.800 1.00 94.69 263 GLU A N 1
ATOM 2003 C CA . GLU A 1 263 ? -6.797 -3.826 20.257 1.00 94.69 263 GLU A CA 1
ATOM 2004 C C . GLU A 1 263 ? -7.356 -2.579 20.962 1.00 94.69 263 GLU A C 1
ATOM 2006 O O . GLU A 1 263 ? -8.123 -2.689 21.920 1.00 94.69 263 GLU A O 1
ATOM 2011 N N . ALA A 1 264 ? -7.023 -1.383 20.471 1.00 91.94 264 ALA A N 1
ATOM 2012 C CA . ALA A 1 264 ? -7.531 -0.129 21.020 1.00 91.94 264 ALA A CA 1
ATOM 2013 C C . ALA A 1 264 ? -9.059 -0.022 20.894 1.00 91.94 264 ALA A C 1
ATOM 2015 O O . ALA A 1 264 ? -9.734 0.381 21.847 1.00 91.94 264 ALA A O 1
ATOM 2016 N N . ARG A 1 265 ? -9.614 -0.418 19.742 1.00 91.06 265 ARG A N 1
ATOM 2017 C CA . ARG A 1 265 ? -11.062 -0.467 19.523 1.00 91.06 265 ARG A CA 1
ATOM 2018 C C . ARG A 1 265 ? -11.723 -1.470 20.461 1.00 91.06 265 ARG A C 1
ATOM 2020 O O . ARG A 1 265 ? -12.699 -1.118 21.108 1.00 91.06 265 ARG A O 1
ATOM 2027 N N . ASP A 1 266 ? -11.186 -2.681 20.575 1.00 91.38 266 ASP A N 1
ATOM 2028 C CA . ASP A 1 266 ? -11.773 -3.734 21.407 1.00 91.38 266 ASP A CA 1
ATOM 2029 C C . ASP A 1 266 ? -11.756 -3.335 22.901 1.00 91.38 266 ASP A C 1
ATOM 2031 O O . ASP A 1 266 ? -12.741 -3.553 23.608 1.00 91.38 266 ASP A O 1
ATOM 2035 N N . LYS A 1 267 ? -10.706 -2.640 23.371 1.00 91.56 267 LYS A N 1
ATOM 2036 C CA . LYS A 1 267 ? -10.664 -2.028 24.716 1.00 91.56 267 LYS A CA 1
ATOM 2037 C C . LYS A 1 267 ? -11.707 -0.920 24.897 1.00 91.56 267 LYS A C 1
ATOM 2039 O O . LYS A 1 267 ? -12.375 -0.875 25.929 1.00 91.56 267 LYS A O 1
ATOM 2044 N N . SER A 1 268 ? -11.846 -0.028 23.914 1.00 90.88 268 SER A N 1
ATOM 2045 C CA . SER A 1 268 ? -12.853 1.044 23.935 1.00 90.88 268 SER A CA 1
ATOM 2046 C C . SER A 1 268 ? -14.271 0.474 23.976 1.00 90.88 268 SER A C 1
ATOM 2048 O O . SER A 1 268 ? -15.123 0.960 24.718 1.00 90.88 268 SER A O 1
ATOM 2050 N N . ASP A 1 269 ? -14.514 -0.576 23.199 1.00 89.81 269 ASP A N 1
ATOM 2051 C CA . ASP A 1 269 ? -15.795 -1.260 23.113 1.00 89.81 269 ASP A CA 1
ATOM 2052 C C . ASP A 1 269 ? -16.139 -1.965 24.424 1.00 89.81 269 ASP A C 1
ATOM 2054 O O . ASP A 1 269 ? -17.242 -1.778 24.932 1.00 89.81 269 ASP A O 1
ATOM 2058 N N . ALA A 1 270 ? -15.188 -2.705 25.003 1.00 90.25 270 ALA A N 1
ATOM 2059 C CA . ALA A 1 270 ? -15.356 -3.354 26.300 1.00 90.25 270 ALA A CA 1
ATOM 2060 C C . ALA A 1 270 ? -15.700 -2.343 27.405 1.00 90.25 270 ALA A C 1
ATOM 2062 O O . ALA A 1 270 ? -16.614 -2.574 28.193 1.00 90.25 270 ALA A O 1
ATOM 2063 N N . LEU A 1 271 ? -15.023 -1.189 27.433 1.00 89.62 271 LEU A N 1
ATOM 2064 C CA . LEU A 1 271 ? -15.331 -0.139 28.402 1.00 89.62 271 LEU A CA 1
ATOM 2065 C C . LEU A 1 271 ? -16.729 0.454 28.187 1.00 89.62 271 LEU A C 1
ATOM 2067 O O . LEU A 1 271 ? -17.428 0.718 29.163 1.00 89.62 271 LEU A O 1
ATOM 2071 N N . LEU A 1 272 ? -17.155 0.652 26.935 1.00 89.00 272 LEU A N 1
ATOM 2072 C CA . LEU A 1 272 ? -18.491 1.176 26.653 1.00 89.00 272 LEU A CA 1
ATOM 2073 C C . LEU A 1 272 ? -19.587 0.198 27.094 1.00 89.00 272 LEU A C 1
ATOM 2075 O O . LEU A 1 272 ? -20.568 0.634 27.692 1.00 89.00 272 LEU A O 1
ATOM 2079 N N . TYR A 1 273 ? -19.404 -1.104 26.854 1.00 89.12 273 TYR A N 1
ATOM 2080 C CA . TYR A 1 273 ? -20.352 -2.139 27.284 1.00 89.12 273 TYR A CA 1
ATOM 2081 C C . TYR A 1 273 ? -20.404 -2.327 28.807 1.00 89.12 273 TYR A C 1
ATOM 2083 O O . TYR A 1 273 ? -21.422 -2.770 29.325 1.00 89.12 273 TYR A O 1
ATOM 2091 N N . ASN A 1 274 ? -19.351 -1.948 29.536 1.00 85.38 274 ASN A N 1
ATOM 2092 C CA . ASN A 1 274 ? -19.384 -1.914 31.003 1.00 85.38 274 ASN A CA 1
ATOM 2093 C C . ASN A 1 274 ? -20.207 -0.736 31.557 1.00 85.38 274 ASN A C 1
ATOM 2095 O O . ASN A 1 274 ? -20.558 -0.736 32.733 1.00 85.38 274 ASN A O 1
ATOM 2099 N N . ILE A 1 275 ? -20.474 0.293 30.744 1.00 87.31 275 ILE A N 1
ATOM 2100 C CA . ILE A 1 275 ? -21.207 1.503 31.157 1.00 87.31 275 ILE A CA 1
ATOM 2101 C C . ILE A 1 275 ? -22.653 1.470 30.657 1.00 87.31 275 ILE A C 1
ATOM 2103 O O . ILE A 1 275 ? -23.557 1.950 31.339 1.00 87.31 275 ILE A O 1
ATOM 2107 N N . LEU A 1 276 ? -22.872 0.947 29.451 1.00 88.31 276 LEU A N 1
ATOM 2108 C CA . LEU A 1 276 ? -24.168 0.913 28.787 1.00 88.31 276 LEU A CA 1
ATOM 2109 C C . LEU A 1 276 ? -24.539 -0.529 28.425 1.00 88.31 276 LEU A C 1
ATOM 2111 O O . LEU A 1 276 ? -23.673 -1.276 27.966 1.00 88.31 276 LEU A O 1
ATOM 2115 N N . PRO A 1 277 ? -25.828 -0.904 28.513 1.00 86.75 277 PRO A N 1
ATOM 2116 C CA . PRO A 1 277 ? -26.301 -2.172 27.969 1.00 86.75 277 PRO A CA 1
ATOM 2117 C C . PRO A 1 277 ? -25.918 -2.306 26.495 1.00 86.75 277 PRO A C 1
ATOM 2119 O O . PRO A 1 277 ? -25.933 -1.318 25.756 1.00 86.75 277 PRO A O 1
ATOM 2122 N N . ARG A 1 278 ? -25.611 -3.531 26.056 1.00 87.94 278 ARG A N 1
ATOM 2123 C CA . ARG A 1 278 ? -25.039 -3.804 24.727 1.00 87.94 278 ARG A CA 1
ATOM 2124 C C . ARG A 1 278 ? -25.815 -3.147 23.585 1.00 87.94 278 ARG A C 1
ATOM 2126 O O . ARG A 1 278 ? -25.221 -2.471 22.754 1.00 87.94 278 ARG A O 1
ATOM 2133 N N . GLU A 1 279 ? -27.138 -3.278 23.597 1.00 86.50 279 GLU A N 1
ATOM 2134 C CA . GLU A 1 279 ? -28.009 -2.696 22.572 1.00 86.50 279 GLU A CA 1
ATOM 2135 C C . GLU A 1 279 ? -27.939 -1.165 22.528 1.00 86.50 279 GLU A C 1
ATOM 2137 O O . GLU A 1 279 ? -27.874 -0.578 21.450 1.00 86.50 279 GLU A O 1
ATOM 2142 N N . ALA A 1 280 ? -27.917 -0.513 23.693 1.00 88.00 280 ALA A N 1
ATOM 2143 C CA . ALA A 1 280 ? -27.805 0.939 23.790 1.00 88.00 280 ALA A CA 1
ATOM 2144 C C . ALA A 1 280 ? -26.403 1.417 23.378 1.00 88.00 280 ALA A C 1
ATOM 2146 O O . ALA A 1 280 ? -26.270 2.425 22.690 1.00 88.00 280 ALA A O 1
ATOM 2147 N N . ALA A 1 281 ? -25.352 0.685 23.757 1.00 90.00 281 ALA A N 1
ATOM 2148 C CA . ALA A 1 281 ? -23.978 0.972 23.355 1.00 90.00 281 ALA A CA 1
ATOM 2149 C C . ALA A 1 281 ? -23.796 0.896 21.829 1.00 90.00 281 ALA A C 1
ATOM 2151 O O . ALA A 1 281 ? -23.169 1.779 21.242 1.00 90.00 281 ALA A O 1
ATOM 2152 N N . ASP A 1 282 ? -24.366 -0.128 21.191 1.00 90.75 282 ASP A N 1
ATOM 2153 C CA . ASP A 1 282 ? -24.322 -0.315 19.738 1.00 90.75 282 ASP A CA 1
ATOM 2154 C C . ASP A 1 282 ? -25.074 0.811 19.002 1.00 90.75 282 ASP A C 1
ATOM 2156 O O . ASP A 1 282 ? -24.575 1.359 18.016 1.00 90.75 282 ASP A O 1
ATOM 2160 N N . GLU A 1 283 ? -26.224 1.239 19.528 1.00 89.00 283 GLU A N 1
ATOM 2161 C CA . GLU A 1 283 ? -27.004 2.358 18.986 1.00 89.00 283 GLU A CA 1
ATOM 2162 C C . GLU A 1 283 ? -26.265 3.705 19.119 1.00 89.00 283 GLU A C 1
ATOM 2164 O O . GLU A 1 283 ? -26.189 4.466 18.146 1.00 89.00 283 GLU A O 1
ATOM 2169 N N . VAL A 1 284 ? -25.620 3.964 20.268 1.00 88.94 284 VAL A N 1
ATOM 2170 C CA . VAL A 1 284 ? -24.762 5.149 20.472 1.00 88.94 284 VAL A CA 1
ATOM 2171 C C . VAL A 1 284 ? -23.563 5.133 19.528 1.00 88.94 284 VAL A C 1
ATOM 2173 O O . VAL A 1 284 ? -23.231 6.172 18.959 1.00 88.94 284 VAL A O 1
ATOM 2176 N N . LYS A 1 285 ? -22.907 3.984 19.325 1.00 88.19 285 LYS A N 1
ATOM 2177 C CA . LYS A 1 285 ? -21.789 3.870 18.373 1.00 88.19 285 LYS A CA 1
ATOM 2178 C C . LYS A 1 285 ? -22.221 4.187 16.944 1.00 88.19 285 LYS A C 1
ATOM 2180 O O . LYS A 1 285 ? -21.470 4.828 16.214 1.00 88.19 285 LYS A O 1
ATOM 2185 N N . ALA A 1 286 ? -23.410 3.736 16.548 1.00 89.69 286 ALA A N 1
ATOM 2186 C CA . ALA A 1 286 ? -23.914 3.906 15.192 1.00 89.69 286 ALA A CA 1
ATOM 2187 C C . ALA A 1 286 ? -24.452 5.320 14.922 1.00 89.69 286 ALA A C 1
ATOM 2189 O O . ALA A 1 286 ? -24.221 5.873 13.848 1.00 89.69 286 ALA A O 1
ATOM 2190 N N . THR A 1 287 ? -25.179 5.905 15.876 1.00 86.69 287 THR A N 1
ATOM 2191 C CA . THR A 1 287 ? -25.976 7.123 15.643 1.00 86.69 287 THR A CA 1
ATOM 2192 C C . THR A 1 287 ? -25.597 8.301 16.543 1.00 86.69 287 THR A C 1
ATOM 2194 O O . THR A 1 287 ? -26.077 9.415 16.333 1.00 86.69 287 THR A O 1
ATOM 2197 N N . GLY A 1 288 ? -24.764 8.086 17.564 1.00 82.94 288 GLY A N 1
ATOM 2198 C CA . GLY A 1 288 ? -24.394 9.089 18.566 1.00 82.94 288 GLY A CA 1
ATOM 2199 C C . GLY A 1 288 ? -25.452 9.370 19.643 1.00 82.94 288 GLY A C 1
ATOM 2200 O O . GLY A 1 288 ? -25.207 10.214 20.504 1.00 82.94 288 GLY A O 1
ATOM 2201 N N . HIS A 1 289 ? -26.608 8.698 19.615 1.00 81.44 289 HIS A N 1
ATOM 2202 C CA . HIS A 1 289 ? -27.703 8.829 20.588 1.00 81.44 289 HIS A CA 1
ATOM 2203 C C . HIS A 1 289 ? -28.482 7.506 20.710 1.00 81.44 289 HIS A C 1
ATOM 2205 O O . HIS A 1 289 ? -28.159 6.546 20.019 1.00 81.44 289 HIS A O 1
ATOM 2211 N N . THR A 1 290 ? -29.465 7.438 21.613 1.00 85.25 290 THR A N 1
ATOM 2212 C CA . THR A 1 290 ? -30.405 6.306 21.706 1.00 85.25 290 THR A CA 1
ATOM 2213 C C . THR A 1 290 ? -31.830 6.814 21.796 1.00 85.25 290 THR A C 1
ATOM 2215 O O . THR A 1 290 ? -32.080 7.759 22.553 1.00 85.25 290 THR A O 1
ATOM 2218 N N . GLU A 1 291 ? -32.763 6.143 21.136 1.00 87.75 291 GLU A N 1
ATOM 2219 C CA . GLU A 1 291 ? -34.186 6.400 21.336 1.00 87.75 291 GLU A CA 1
ATOM 2220 C C . GLU A 1 291 ? -34.686 5.781 22.659 1.00 87.75 291 GLU A C 1
ATOM 2222 O O . GLU A 1 291 ? -34.338 4.640 22.983 1.00 87.75 291 GLU A O 1
ATOM 2227 N N . PRO A 1 292 ? -35.507 6.497 23.455 1.00 90.25 292 PRO A N 1
ATOM 2228 C CA . PRO A 1 292 ? -36.110 5.937 24.660 1.00 90.25 292 PRO A CA 1
ATOM 2229 C C . PRO A 1 292 ? -37.025 4.751 24.337 1.00 90.25 292 PRO A C 1
ATOM 2231 O O . PRO A 1 292 ? -37.869 4.825 23.442 1.00 90.25 292 PRO A O 1
ATOM 2234 N N . ARG A 1 293 ? -36.913 3.671 25.112 1.00 91.94 293 ARG A N 1
ATOM 2235 C CA . ARG A 1 293 ? -37.697 2.443 24.930 1.00 91.94 293 ARG A CA 1
ATOM 2236 C C . ARG A 1 293 ? -38.621 2.211 26.111 1.00 91.94 293 ARG A C 1
ATOM 2238 O O . ARG A 1 293 ? -38.225 2.364 27.263 1.00 91.94 293 ARG A O 1
ATOM 2245 N N . ARG A 1 294 ? -39.864 1.839 25.818 1.00 93.62 294 ARG A N 1
ATOM 2246 C CA . ARG A 1 294 ? -40.868 1.496 26.826 1.00 93.62 294 ARG A CA 1
ATOM 2247 C C . ARG A 1 294 ? -40.822 -0.002 27.115 1.00 93.62 294 ARG A C 1
ATOM 2249 O O . ARG A 1 294 ? -40.866 -0.796 26.182 1.00 93.62 294 ARG A O 1
ATOM 2256 N N . PHE A 1 295 ? -40.812 -0.351 28.396 1.00 94.12 295 PHE A N 1
ATOM 2257 C CA . PHE A 1 295 ? -40.901 -1.718 28.898 1.00 94.12 295 PHE A CA 1
ATOM 2258 C C . PHE A 1 295 ? -42.094 -1.815 29.849 1.00 94.12 295 PHE A C 1
ATOM 2260 O O . PHE A 1 295 ? -42.268 -0.962 30.723 1.00 94.12 295 PHE A O 1
ATOM 2267 N N . ASP A 1 296 ? -42.936 -2.823 29.655 1.00 93.38 296 ASP A N 1
ATOM 2268 C CA . ASP A 1 296 ? -44.077 -3.111 30.522 1.00 93.38 296 ASP A CA 1
ATOM 2269 C C . ASP A 1 296 ? -43.725 -4.262 31.485 1.00 93.38 296 ASP A C 1
ATOM 2271 O O . ASP A 1 296 ? -42.802 -5.027 31.223 1.00 93.38 296 ASP A O 1
ATOM 2275 N N . ASP A 1 297 ? -44.434 -4.345 32.616 1.00 93.25 297 ASP A N 1
ATOM 2276 C CA . ASP A 1 297 ? -44.239 -5.368 33.661 1.00 93.25 297 ASP A CA 1
ATOM 2277 C C . ASP A 1 297 ? -42.799 -5.491 34.209 1.00 93.25 297 ASP A C 1
ATOM 2279 O O . ASP A 1 297 ? -42.344 -6.569 34.587 1.00 93.25 297 ASP A O 1
ATOM 2283 N N . VAL A 1 298 ? -42.091 -4.363 34.329 1.00 96.88 298 VAL A N 1
ATOM 2284 C CA . VAL A 1 298 ? -40.752 -4.308 34.934 1.00 96.88 298 VAL A CA 1
ATOM 2285 C C . VAL A 1 298 ? -40.867 -4.206 36.449 1.00 96.88 298 VAL A C 1
ATOM 2287 O O . VAL A 1 298 ? -41.518 -3.294 36.967 1.00 96.88 298 VAL A O 1
ATOM 2290 N N . THR A 1 299 ? -40.206 -5.108 37.175 1.00 97.62 299 THR A N 1
ATOM 2291 C CA . THR A 1 299 ? -40.128 -5.063 38.641 1.00 97.62 299 THR A CA 1
ATOM 2292 C C . THR A 1 299 ? -38.898 -4.280 39.068 1.00 97.62 299 THR A C 1
ATOM 2294 O O . THR A 1 299 ? -37.776 -4.740 38.890 1.00 97.62 299 THR A O 1
ATOM 2297 N N . VAL A 1 300 ? -39.104 -3.102 39.653 1.00 97.88 300 VAL A N 1
ATOM 2298 C CA . VAL A 1 300 ? -38.036 -2.253 40.190 1.00 97.88 300 VAL A CA 1
ATOM 2299 C C . VAL A 1 300 ? -37.764 -2.635 41.640 1.00 97.88 300 VAL A C 1
ATOM 2301 O O . VAL A 1 300 ? -38.689 -2.634 42.453 1.00 97.88 300 VAL A O 1
ATOM 2304 N N . ILE A 1 301 ? -36.500 -2.911 41.957 1.00 97.88 301 ILE A N 1
ATOM 2305 C CA . ILE A 1 301 ? -35.963 -3.059 43.311 1.00 97.88 301 ILE A CA 1
ATOM 2306 C C . ILE A 1 301 ? -35.269 -1.752 43.678 1.00 97.88 301 ILE A C 1
ATOM 2308 O O . ILE A 1 301 ? -34.392 -1.277 42.955 1.00 97.88 301 ILE A O 1
ATOM 2312 N N . PHE A 1 302 ? -35.650 -1.187 44.815 1.00 96.62 302 PHE A N 1
ATOM 2313 C CA . PHE A 1 302 ? -35.014 -0.010 45.382 1.00 96.62 302 PHE A CA 1
ATOM 2314 C C . PHE A 1 302 ? -34.573 -0.327 46.807 1.00 96.62 302 PHE A C 1
ATOM 2316 O O . PHE A 1 302 ? -35.385 -0.792 47.612 1.00 96.62 302 PHE A O 1
ATOM 2323 N N . THR A 1 303 ? -33.302 -0.093 47.119 1.00 95.81 303 THR A N 1
ATOM 2324 C CA . THR A 1 303 ? -32.766 -0.254 48.474 1.00 95.81 303 THR A CA 1
ATOM 2325 C C . THR A 1 303 ? -32.198 1.054 48.989 1.00 95.81 303 THR A C 1
ATOM 2327 O O . THR A 1 303 ? -31.731 1.866 48.198 1.00 95.81 303 THR A O 1
ATOM 2330 N N . ASP A 1 304 ? -32.166 1.215 50.306 1.00 94.88 304 ASP A N 1
ATOM 2331 C CA . ASP A 1 304 ? -31.521 2.341 50.988 1.00 94.88 304 ASP A CA 1
ATOM 2332 C C . ASP A 1 304 ? -30.979 1.898 52.351 1.00 94.88 304 ASP A C 1
ATOM 2334 O O . ASP A 1 304 ? -31.550 0.999 52.982 1.00 94.88 304 ASP A O 1
ATOM 2338 N N . PHE A 1 305 ? -29.902 2.524 52.828 1.00 92.75 305 PHE A N 1
ATOM 2339 C CA . PHE A 1 305 ? -29.364 2.231 54.155 1.00 92.75 305 PHE A CA 1
ATOM 2340 C C . PHE A 1 305 ? -30.075 3.054 55.235 1.00 92.75 305 PHE A C 1
ATOM 2342 O O . PHE A 1 305 ? -30.085 4.284 55.245 1.00 92.75 305 PHE A O 1
ATOM 2349 N N . GLU A 1 306 ? -30.615 2.375 56.245 1.00 91.00 306 GLU A N 1
ATOM 2350 C CA . GLU A 1 306 ? -31.166 3.048 57.411 1.00 91.00 306 GLU A CA 1
ATOM 2351 C C . GLU A 1 306 ? -30.073 3.809 58.172 1.00 91.00 306 GLU A C 1
ATOM 2353 O O . GLU A 1 306 ? -29.053 3.251 58.576 1.00 91.00 306 GLU A O 1
ATOM 2358 N N . GLY A 1 307 ? -30.319 5.099 58.420 1.00 83.38 307 GLY A N 1
ATOM 2359 C CA . GLY A 1 307 ? -29.442 5.923 59.247 1.00 83.38 307 GLY A CA 1
ATOM 2360 C C . GLY A 1 307 ? -28.103 6.266 58.593 1.00 83.38 307 GLY A C 1
ATOM 2361 O O . GLY A 1 307 ? -27.200 6.711 59.301 1.00 83.38 307 GLY A O 1
ATOM 2362 N N . PHE A 1 308 ? -27.974 6.114 57.269 1.00 86.00 308 PHE A N 1
ATOM 2363 C CA . PHE A 1 308 ? -26.734 6.360 56.532 1.00 86.00 308 PHE A CA 1
ATOM 2364 C C . PHE A 1 308 ? -26.079 7.699 56.881 1.00 86.00 308 PHE A C 1
ATOM 2366 O O . PHE A 1 308 ? -24.904 7.733 57.239 1.00 86.00 308 PHE A O 1
ATOM 2373 N N . THR A 1 309 ? -26.840 8.800 56.886 1.00 83.88 309 THR A N 1
ATOM 2374 C CA . THR A 1 309 ? -26.319 10.140 57.214 1.00 83.88 309 THR A CA 1
ATOM 2375 C C . THR A 1 309 ? -25.609 10.186 58.572 1.00 83.88 309 THR A C 1
ATOM 2377 O O . THR A 1 309 ? -24.560 10.819 58.700 1.00 83.88 309 THR A O 1
ATOM 2380 N N . ASN A 1 310 ? -26.141 9.483 59.576 1.00 83.56 310 ASN A N 1
ATOM 2381 C CA . ASN A 1 310 ? -25.541 9.425 60.907 1.00 83.56 310 ASN A CA 1
ATOM 2382 C C . ASN A 1 310 ? -24.248 8.603 60.878 1.00 83.56 310 ASN A C 1
ATOM 2384 O O . ASN A 1 310 ? -23.224 9.056 61.387 1.00 83.56 310 ASN A O 1
ATOM 2388 N N . THR A 1 311 ? -24.264 7.438 60.228 1.00 81.12 311 THR A N 1
ATOM 2389 C CA . THR A 1 311 ? -23.097 6.551 60.111 1.00 81.12 311 THR A CA 1
ATOM 2390 C C . THR A 1 311 ? -21.946 7.216 59.351 1.00 81.12 311 THR A C 1
ATOM 2392 O O . THR A 1 311 ? -20.789 7.115 59.754 1.00 81.12 311 THR A O 1
ATOM 2395 N N . VAL A 1 312 ? -22.256 7.968 58.292 1.00 83.00 312 VAL A N 1
ATOM 2396 C CA . VAL A 1 312 ? -21.270 8.709 57.492 1.00 83.00 312 VAL A CA 1
ATOM 2397 C C . VAL A 1 312 ? -20.637 9.861 58.264 1.00 83.00 312 VAL A C 1
ATOM 2399 O O . VAL A 1 312 ? -19.451 10.126 58.085 1.00 83.00 312 VAL A O 1
ATOM 2402 N N . SER A 1 313 ? -21.385 10.526 59.148 1.00 82.88 313 SER A N 1
ATOM 2403 C CA . SER A 1 313 ? -20.870 11.680 59.903 1.00 82.88 313 SER A CA 1
ATOM 2404 C C . SER A 1 313 ? -19.694 11.341 60.830 1.00 82.88 313 SER A C 1
ATOM 2406 O O . SER A 1 313 ? -18.903 12.219 61.170 1.00 82.88 313 SER A O 1
ATOM 2408 N N . VAL A 1 314 ? -19.562 10.067 61.212 1.00 84.94 314 VAL A N 1
ATOM 2409 C CA . VAL A 1 314 ? -18.528 9.563 62.128 1.00 84.94 314 VAL A CA 1
ATOM 2410 C C . VAL A 1 314 ? -17.500 8.650 61.448 1.00 84.94 314 VAL A C 1
ATOM 2412 O O . VAL A 1 314 ? -16.562 8.200 62.105 1.00 84.94 314 VAL A O 1
ATOM 2415 N N . MET A 1 315 ? -17.639 8.378 60.144 1.00 86.62 315 MET A N 1
ATOM 2416 C CA . MET A 1 315 ? -16.759 7.479 59.391 1.00 86.62 315 MET A CA 1
ATOM 2417 C C . MET A 1 315 ? -15.810 8.260 58.464 1.00 86.62 315 MET A C 1
ATOM 2419 O O . MET A 1 315 ? -16.250 9.160 57.748 1.00 86.62 315 MET A O 1
ATOM 2423 N N . PRO A 1 316 ? -14.511 7.904 58.387 1.00 89.88 316 PRO A N 1
ATOM 2424 C CA . PRO A 1 316 ? -13.616 8.478 57.387 1.00 89.88 316 PRO A CA 1
ATOM 2425 C C . PRO A 1 316 ? -14.115 8.214 55.959 1.00 89.88 316 PRO A C 1
ATOM 2427 O O . PRO A 1 316 ? -14.419 7.075 55.608 1.00 89.88 316 PRO A O 1
ATOM 2430 N N . ALA A 1 317 ? -14.118 9.242 55.104 1.00 87.56 317 ALA A N 1
ATOM 2431 C CA . ALA A 1 317 ? -14.667 9.155 53.745 1.00 87.56 317 ALA A CA 1
ATOM 2432 C C . ALA A 1 317 ? -14.060 8.015 52.900 1.00 87.56 317 ALA A C 1
ATOM 2434 O O . ALA A 1 317 ? -14.781 7.326 52.186 1.00 87.56 317 ALA A O 1
ATOM 2435 N N . ALA A 1 318 ? -12.749 7.767 53.012 1.00 89.19 318 ALA A N 1
ATOM 2436 C CA . ALA A 1 318 ? -12.092 6.667 52.299 1.00 89.19 318 ALA A CA 1
ATOM 2437 C C . ALA A 1 318 ? -12.584 5.281 52.758 1.00 89.19 318 ALA A C 1
ATOM 2439 O O . ALA A 1 318 ? -12.719 4.375 51.939 1.00 89.19 318 ALA A O 1
ATOM 2440 N N . HIS A 1 319 ? -12.877 5.124 54.053 1.00 89.06 319 HIS A N 1
ATOM 2441 C CA . HIS A 1 319 ? -13.408 3.878 54.603 1.00 89.06 319 HIS A CA 1
ATOM 2442 C C . HIS A 1 319 ? -14.859 3.659 54.167 1.00 89.06 319 HIS A C 1
ATOM 2444 O O . HIS A 1 319 ? -15.212 2.558 53.766 1.00 89.06 319 HIS A O 1
ATOM 2450 N N . LEU A 1 320 ? -15.670 4.723 54.156 1.00 88.69 320 LEU A N 1
ATOM 2451 C CA . LEU A 1 320 ? -17.046 4.678 53.663 1.00 88.69 320 LEU A CA 1
ATOM 2452 C C . LEU A 1 320 ? -17.123 4.230 52.202 1.00 88.69 320 LEU A C 1
ATOM 2454 O O . LEU A 1 320 ? -17.915 3.356 51.868 1.00 88.69 320 LEU A O 1
ATOM 2458 N N . VAL A 1 321 ? -16.301 4.823 51.331 1.00 90.06 321 VAL A N 1
ATOM 2459 C CA . VAL A 1 321 ? -16.285 4.463 49.905 1.00 90.06 321 VAL A CA 1
ATOM 2460 C C . VAL A 1 321 ? -15.879 3.002 49.722 1.00 90.06 321 VAL A C 1
ATOM 2462 O O . VAL A 1 321 ? -16.483 2.307 48.911 1.00 90.06 321 VAL A O 1
ATOM 2465 N N . LYS A 1 322 ? -14.893 2.524 50.490 1.00 90.62 322 LYS A N 1
ATOM 2466 C CA . LYS A 1 322 ? -14.474 1.120 50.462 1.00 90.62 322 LYS A CA 1
ATOM 2467 C C . LYS A 1 322 ? -15.605 0.182 50.902 1.00 90.62 322 LYS A C 1
ATOM 2469 O O . LYS A 1 322 ? -15.891 -0.775 50.193 1.00 90.62 322 LYS A O 1
ATOM 2474 N N . GLU A 1 323 ? -16.270 0.495 52.011 1.00 89.81 323 GLU A N 1
ATOM 2475 C CA . GLU A 1 323 ? -17.397 -0.277 52.550 1.00 89.81 323 GLU A CA 1
ATOM 2476 C C . GLU A 1 323 ? -18.570 -0.361 51.569 1.00 89.81 323 GLU A C 1
ATOM 2478 O O . GLU A 1 323 ? -19.063 -1.450 51.286 1.00 89.81 323 GLU A O 1
ATOM 2483 N N . LEU A 1 324 ? -18.985 0.775 51.001 1.00 91.00 324 LEU A N 1
ATOM 2484 C CA . LEU A 1 324 ? -20.044 0.804 49.992 1.00 91.00 324 LEU A CA 1
ATOM 2485 C C . LEU A 1 324 ? -19.659 0.006 48.748 1.00 91.00 324 LEU A C 1
ATOM 2487 O O . LEU A 1 324 ? -20.486 -0.719 48.209 1.00 91.00 324 LEU A O 1
ATOM 2491 N N . ASN A 1 325 ? -18.409 0.117 48.300 1.00 92.12 325 ASN A N 1
ATOM 2492 C CA . ASN A 1 325 ? -17.928 -0.623 47.143 1.00 92.12 325 ASN A CA 1
ATOM 2493 C C . ASN A 1 325 ? -17.941 -2.144 47.385 1.00 92.12 325 ASN A C 1
ATOM 2495 O O . ASN A 1 325 ? -18.359 -2.881 46.503 1.00 92.12 325 ASN A O 1
ATOM 2499 N N . GLU A 1 326 ? -17.532 -2.617 48.564 1.00 92.56 326 GLU A N 1
ATOM 2500 C CA . GLU A 1 326 ? -17.583 -4.046 48.912 1.00 92.56 326 GLU A CA 1
ATOM 2501 C C . GLU A 1 326 ? -19.023 -4.571 48.984 1.00 92.56 326 GLU A C 1
ATOM 2503 O O . GLU A 1 326 ? -19.313 -5.637 48.445 1.00 92.56 326 GLU A O 1
ATOM 2508 N N . ILE A 1 327 ? -19.937 -3.810 49.596 1.00 93.75 327 ILE A N 1
ATOM 2509 C CA . ILE A 1 327 ? -21.350 -4.201 49.679 1.00 93.75 327 ILE A CA 1
ATOM 2510 C C . ILE A 1 327 ? -21.999 -4.203 48.292 1.00 93.75 327 ILE A C 1
ATOM 2512 O O . ILE A 1 327 ? -22.663 -5.168 47.923 1.00 93.75 327 ILE A O 1
ATOM 2516 N N . PHE A 1 328 ? -21.796 -3.151 47.496 1.00 95.50 328 PHE A N 1
ATOM 2517 C CA . PHE A 1 328 ? -22.401 -3.065 46.169 1.00 95.50 328 PHE A CA 1
ATOM 2518 C C . PHE A 1 328 ? -21.826 -4.077 45.179 1.00 95.50 328 PHE A C 1
ATOM 2520 O O . PHE A 1 328 ? -22.565 -4.492 44.299 1.00 95.50 328 PHE A O 1
ATOM 2527 N N . GLN A 1 329 ? -20.576 -4.527 45.334 1.00 95.19 329 GLN A N 1
ATOM 2528 C CA . GLN A 1 329 ? -20.056 -5.653 44.547 1.00 95.19 329 GLN A CA 1
ATOM 2529 C C . GLN A 1 329 ? -20.813 -6.951 44.852 1.00 95.19 329 GLN A C 1
ATOM 2531 O O . GLN A 1 329 ? -21.233 -7.636 43.929 1.00 95.19 329 GLN A O 1
ATOM 2536 N N . GLN A 1 330 ? -21.077 -7.244 46.129 1.00 96.06 330 GLN A N 1
ATOM 2537 C CA . GLN A 1 330 ? -21.883 -8.413 46.503 1.00 96.06 330 GLN A CA 1
ATOM 2538 C C . GLN A 1 330 ? -23.333 -8.281 46.025 1.00 96.06 330 GLN A C 1
ATOM 2540 O O . GLN A 1 330 ? -23.952 -9.265 45.629 1.00 96.06 330 GLN A O 1
ATOM 2545 N N . PHE A 1 331 ? -23.882 -7.063 46.034 1.00 97.44 331 PHE A N 1
ATOM 2546 C CA . PHE A 1 331 ? -25.211 -6.812 45.479 1.00 97.44 331 PHE A CA 1
ATOM 2547 C C . PHE A 1 331 ? -25.231 -7.047 43.972 1.00 97.44 331 PHE A C 1
ATOM 2549 O O . PHE A 1 331 ? -26.152 -7.699 43.493 1.00 97.44 331 PHE A O 1
ATOM 2556 N N . ASP A 1 332 ? -24.222 -6.563 43.245 1.00 96.25 332 ASP A N 1
ATOM 2557 C CA . ASP A 1 332 ? -24.076 -6.800 41.807 1.00 96.25 332 ASP A CA 1
ATOM 2558 C C . ASP A 1 332 ? -24.050 -8.309 41.511 1.00 96.25 332 ASP A C 1
ATOM 2560 O O . ASP A 1 332 ? -24.845 -8.772 40.695 1.00 96.25 332 ASP A O 1
ATOM 2564 N N . ASP A 1 333 ? -23.261 -9.091 42.258 1.00 97.31 333 ASP A N 1
ATOM 2565 C CA . ASP A 1 333 ? -23.205 -10.552 42.112 1.00 97.31 333 ASP A CA 1
ATOM 2566 C C . ASP A 1 333 ? -24.573 -11.220 42.355 1.00 97.31 333 ASP A C 1
ATOM 2568 O O . ASP A 1 333 ? -24.975 -12.113 41.607 1.00 97.31 333 ASP A O 1
ATOM 2572 N N . ILE A 1 334 ? -25.312 -10.796 43.388 1.00 97.75 334 ILE A N 1
ATOM 2573 C CA . ILE A 1 334 ? -26.647 -11.333 43.705 1.00 97.75 334 ILE A CA 1
ATOM 2574 C C . ILE A 1 334 ? -27.649 -10.990 42.599 1.00 97.75 334 ILE A C 1
ATOM 2576 O O . ILE A 1 334 ? -28.428 -11.850 42.185 1.00 97.75 334 ILE A O 1
ATOM 2580 N N . ILE A 1 335 ? -27.648 -9.747 42.121 1.00 97.06 335 ILE A N 1
ATOM 2581 C CA . ILE A 1 335 ? -28.529 -9.282 41.044 1.00 97.06 335 ILE A CA 1
ATOM 2582 C C . ILE A 1 335 ? -28.258 -10.068 39.758 1.00 97.06 335 ILE A C 1
ATOM 2584 O O . ILE A 1 335 ? -29.204 -10.595 39.164 1.00 97.06 335 ILE A O 1
ATOM 2588 N N . ASP A 1 336 ? -26.988 -10.242 39.393 1.00 94.69 336 ASP A N 1
ATOM 2589 C CA . ASP A 1 336 ? -26.580 -10.998 38.209 1.00 94.69 336 ASP A CA 1
ATOM 2590 C C . ASP A 1 336 ? -26.969 -12.485 38.320 1.00 94.69 336 ASP A C 1
ATOM 2592 O O . ASP A 1 336 ? -27.506 -13.060 37.369 1.00 94.69 336 ASP A O 1
ATOM 2596 N N . GLN A 1 337 ? -26.792 -13.110 39.492 1.00 96.75 337 GLN A N 1
ATOM 2597 C CA . GLN A 1 337 ? -27.189 -14.507 39.742 1.00 96.75 337 GLN A CA 1
ATOM 2598 C C . GLN A 1 337 ? -28.694 -14.755 39.564 1.00 96.75 337 GLN A C 1
ATOM 2600 O O . GLN A 1 337 ? -29.094 -15.854 39.178 1.00 96.75 337 GLN A O 1
ATOM 2605 N N . HIS A 1 338 ? -29.528 -13.744 39.818 1.00 96.00 338 HIS A N 1
ATOM 2606 C CA . HIS A 1 338 ? -30.980 -13.825 39.637 1.00 96.00 338 HIS A CA 1
ATOM 2607 C C . HIS A 1 338 ? -31.436 -13.389 38.233 1.00 96.00 338 HIS A C 1
ATOM 2609 O O . HIS A 1 338 ? -32.639 -13.352 37.963 1.00 96.00 338 HIS A O 1
ATOM 2615 N N . GLY A 1 339 ? -30.501 -13.079 37.325 1.00 93.38 339 GLY A N 1
ATOM 2616 C CA . GLY A 1 339 ? -30.807 -12.606 35.973 1.00 93.38 339 GLY A CA 1
ATOM 2617 C C . GLY A 1 339 ? -31.490 -11.237 35.961 1.00 93.38 339 GLY A C 1
ATOM 2618 O O . GLY A 1 339 ? -32.293 -10.951 35.074 1.00 93.38 339 GLY A O 1
ATOM 2619 N N . LEU A 1 340 ? -31.224 -10.417 36.976 1.00 95.12 340 LEU A N 1
ATOM 2620 C CA . LEU A 1 340 ? -31.720 -9.052 37.089 1.00 95.12 340 LEU A CA 1
ATOM 2621 C C . LEU A 1 340 ? -30.646 -8.081 36.594 1.00 95.12 340 LEU A C 1
ATOM 2623 O O . LEU A 1 340 ? -29.487 -8.441 36.425 1.00 95.12 340 LEU A O 1
ATOM 2627 N N . GLN A 1 341 ? -31.029 -6.830 36.366 1.00 93.19 341 GLN A N 1
ATOM 2628 C CA . GLN A 1 341 ? -30.127 -5.811 35.851 1.00 93.19 341 GLN A CA 1
ATOM 2629 C C . GLN A 1 341 ? -29.952 -4.674 36.858 1.00 93.19 341 GLN A C 1
ATOM 2631 O O . GLN A 1 341 ? -30.918 -4.018 37.255 1.00 93.19 341 GLN A O 1
ATOM 2636 N N . LYS A 1 342 ? -28.704 -4.371 37.221 1.00 94.12 342 LYS A N 1
ATOM 2637 C CA . LYS A 1 342 ? -28.361 -3.131 37.927 1.00 94.12 342 LYS A CA 1
ATOM 2638 C C . LYS A 1 342 ? -28.611 -1.923 37.023 1.00 94.12 342 LYS A C 1
ATOM 2640 O O . LYS A 1 342 ? -28.135 -1.887 35.891 1.00 94.12 342 LYS A O 1
ATOM 2645 N N . ILE A 1 343 ? -29.286 -0.896 37.543 1.00 93.81 343 ILE A N 1
ATOM 2646 C CA . ILE A 1 343 ? -29.431 0.386 36.839 1.00 93.81 343 ILE A CA 1
ATOM 2647 C C . ILE A 1 343 ? -28.396 1.392 37.324 1.00 93.81 343 ILE A C 1
ATOM 2649 O O . ILE A 1 343 ? -27.592 1.890 36.540 1.00 93.81 343 ILE A O 1
ATOM 2653 N N . LYS A 1 344 ? -28.411 1.718 38.620 1.00 92.75 344 LYS A N 1
ATOM 2654 C CA . LYS A 1 344 ? -27.486 2.695 39.207 1.00 92.75 344 LYS A CA 1
ATOM 2655 C C . LYS A 1 344 ? -27.484 2.623 40.727 1.00 92.75 344 LYS A C 1
ATOM 2657 O O . LYS A 1 344 ? -28.417 2.124 41.350 1.00 92.75 344 LYS A O 1
ATOM 2662 N N . THR A 1 345 ? -26.460 3.231 41.307 1.00 91.00 345 THR A N 1
ATOM 2663 C CA . THR A 1 345 ? -26.418 3.614 42.721 1.00 91.00 345 THR A CA 1
ATOM 2664 C C . THR A 1 345 ? -26.771 5.096 42.857 1.00 91.00 345 THR A C 1
ATOM 2666 O O . THR A 1 345 ? -26.360 5.910 42.025 1.00 91.00 345 THR A O 1
ATOM 2669 N N . ILE A 1 346 ? -27.506 5.473 43.901 1.00 86.56 346 ILE A N 1
ATOM 2670 C CA . ILE A 1 346 ? -27.909 6.859 44.174 1.00 86.56 346 ILE A CA 1
ATOM 2671 C C . ILE A 1 346 ? -27.467 7.215 45.593 1.00 86.56 346 ILE A C 1
ATOM 2673 O O . ILE A 1 346 ? -28.229 7.079 46.540 1.00 86.56 346 ILE A O 1
ATOM 2677 N N . GLY A 1 347 ? -26.215 7.655 45.741 1.00 85.00 347 GLY A N 1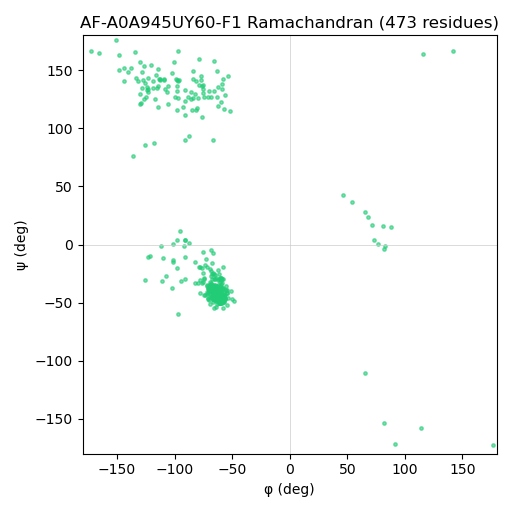
ATOM 2678 C CA . GLY A 1 347 ? -25.619 7.820 47.067 1.00 85.00 347 GLY A CA 1
ATOM 2679 C C . GLY A 1 347 ? -25.479 6.463 47.755 1.00 85.00 347 GLY A C 1
ATOM 2680 O O . GLY A 1 347 ? -24.674 5.640 47.326 1.00 85.00 347 GLY A O 1
ATOM 2681 N N . ASP A 1 348 ? -26.271 6.257 48.797 1.00 85.44 348 ASP A N 1
ATOM 2682 C CA . ASP A 1 348 ? -26.408 5.039 49.594 1.00 85.44 348 ASP A CA 1
ATOM 2683 C C . ASP A 1 348 ? -27.495 4.081 49.095 1.00 85.44 348 ASP A C 1
ATOM 2685 O O . ASP A 1 348 ? -27.527 2.919 49.496 1.00 85.44 348 ASP A O 1
ATOM 2689 N N . ALA A 1 349 ? -28.334 4.528 48.164 1.00 91.88 349 ALA A N 1
ATOM 2690 C CA . ALA A 1 349 ? -29.350 3.686 47.564 1.00 91.88 349 ALA A CA 1
ATOM 2691 C C . ALA A 1 349 ? -28.812 2.842 46.398 1.00 91.88 349 ALA A C 1
ATOM 2693 O O . ALA A 1 349 ? -27.936 3.269 45.635 1.00 91.88 349 ALA A O 1
ATOM 2694 N N . TYR A 1 350 ? -29.405 1.665 46.210 1.00 96.06 350 TYR A N 1
ATOM 2695 C CA . TYR A 1 350 ? -29.115 0.749 45.109 1.00 96.06 350 TYR A CA 1
ATOM 2696 C C . TYR A 1 350 ? -30.400 0.445 44.335 1.00 96.06 350 TYR A C 1
ATOM 2698 O O . TYR A 1 350 ? -31.443 0.172 44.932 1.00 96.06 350 TYR A O 1
ATOM 2706 N N . MET A 1 351 ? -30.338 0.515 43.003 1.00 96.62 351 MET A N 1
ATOM 2707 C CA . MET A 1 351 ? -31.493 0.296 42.137 1.00 96.62 351 MET A CA 1
ATOM 2708 C C . MET A 1 351 ? -31.199 -0.759 41.074 1.00 96.62 351 MET A C 1
ATOM 2710 O O . MET A 1 351 ? -30.270 -0.613 40.272 1.00 96.62 351 MET A O 1
ATOM 2714 N N . ALA A 1 352 ? -32.052 -1.776 41.035 1.00 96.94 352 ALA A N 1
ATOM 2715 C CA . ALA A 1 352 ? -32.027 -2.852 40.054 1.00 96.94 352 ALA A CA 1
ATOM 2716 C C . ALA A 1 352 ? -33.432 -3.135 39.521 1.00 96.94 352 ALA A C 1
ATOM 2718 O O . ALA A 1 352 ? -34.432 -2.677 40.078 1.00 96.94 352 ALA A O 1
ATOM 2719 N N . VAL A 1 353 ? -33.507 -3.878 38.425 1.00 97.00 353 VAL A N 1
ATOM 2720 C CA . VAL A 1 353 ? -34.759 -4.212 37.750 1.00 97.00 353 VAL A CA 1
ATOM 2721 C C . VAL A 1 353 ? -34.775 -5.645 37.246 1.00 97.00 353 VAL A C 1
ATOM 2723 O O . VAL A 1 353 ? -33.748 -6.181 36.844 1.00 97.00 353 VAL A O 1
ATOM 2726 N N . GLY A 1 354 ? -35.962 -6.242 37.224 1.00 95.94 354 GLY A N 1
ATOM 2727 C CA . GLY A 1 354 ? -36.256 -7.473 36.494 1.00 95.94 354 GLY A CA 1
ATOM 2728 C C . GLY A 1 354 ? -37.254 -7.223 35.369 1.00 95.94 354 GLY A C 1
ATOM 2729 O O . GLY A 1 354 ? -38.107 -6.343 35.486 1.00 95.94 354 GLY A O 1
ATOM 2730 N N . GLY A 1 355 ? -37.172 -8.020 34.302 1.00 92.25 355 GLY A N 1
ATOM 2731 C CA . GLY A 1 355 ? -38.071 -7.920 33.144 1.00 92.25 355 GLY A CA 1
ATOM 2732 C C . GLY A 1 355 ? -37.606 -6.935 32.067 1.00 92.25 355 GLY A C 1
ATOM 2733 O O . GLY A 1 355 ? -38.401 -6.544 31.215 1.00 92.25 355 GLY A O 1
ATOM 2734 N N . MET A 1 356 ? -36.335 -6.517 32.106 1.00 90.12 356 MET A N 1
ATOM 2735 C CA . MET A 1 356 ? -35.674 -5.777 31.028 1.00 90.12 356 MET A CA 1
ATOM 2736 C C . MET A 1 356 ? -34.189 -6.183 30.906 1.00 90.12 356 MET A C 1
ATOM 2738 O O . MET A 1 356 ? -33.607 -6.582 31.916 1.00 90.12 356 MET A O 1
ATOM 2742 N N . PRO A 1 357 ? -33.573 -6.095 29.705 1.00 82.44 357 PRO A N 1
ATOM 2743 C CA . PRO A 1 357 ? -34.156 -5.633 28.434 1.00 82.44 357 PRO A CA 1
ATOM 2744 C C . PRO A 1 357 ? -35.161 -6.617 27.818 1.00 82.44 357 PRO A C 1
ATOM 2746 O O . PRO A 1 357 ? -35.999 -6.211 27.017 1.00 82.44 357 PRO A O 1
ATOM 2749 N N . GLU A 1 358 ? -35.122 -7.885 28.218 1.00 85.50 358 GLU A N 1
ATOM 2750 C CA . GLU A 1 358 ? -36.068 -8.904 27.771 1.00 85.50 358 GLU A CA 1
ATOM 2751 C C . GLU A 1 358 ? -37.181 -9.091 28.805 1.00 85.50 358 GLU A C 1
ATOM 2753 O O . GLU A 1 358 ? -36.926 -9.213 30.005 1.00 85.50 358 GLU A O 1
ATOM 2758 N N . ALA A 1 359 ? -38.429 -9.105 28.334 1.00 86.50 359 ALA A N 1
ATOM 2759 C CA . ALA A 1 359 ? -39.578 -9.341 29.193 1.00 86.50 359 ALA A CA 1
ATOM 2760 C C . ALA A 1 359 ? -39.569 -10.790 29.690 1.00 86.50 359 ALA A C 1
ATOM 2762 O O . ALA A 1 359 ? -39.547 -11.731 28.894 1.00 86.50 359 ALA A O 1
ATOM 2763 N N . GLU A 1 360 ? -39.648 -10.970 31.007 1.00 89.00 360 GLU A N 1
ATOM 2764 C CA . GLU A 1 360 ? -39.649 -12.288 31.627 1.00 89.00 360 GLU A CA 1
ATOM 2765 C C . GLU A 1 360 ? -40.817 -12.427 32.619 1.00 89.00 360 GLU A C 1
ATOM 2767 O O . GLU A 1 360 ? -40.873 -11.689 33.603 1.00 89.00 360 GLU A O 1
ATOM 2772 N N . PRO A 1 361 ? -41.733 -13.399 32.431 1.00 86.88 361 PRO A N 1
ATOM 2773 C CA . PRO A 1 361 ? -42.910 -13.548 33.293 1.00 86.88 361 PRO A CA 1
ATOM 2774 C C . PRO A 1 361 ? -42.595 -13.788 34.776 1.00 86.88 361 PRO A C 1
ATOM 2776 O O . PRO A 1 361 ? -43.385 -13.429 35.646 1.00 86.88 361 PRO A O 1
ATOM 2779 N N . THR A 1 362 ? -41.449 -14.402 35.081 1.00 92.69 362 THR A N 1
ATOM 2780 C CA . THR A 1 362 ? -41.009 -14.692 36.454 1.00 92.69 362 THR A CA 1
ATOM 2781 C C . THR A 1 362 ? -40.160 -13.577 37.064 1.00 92.69 362 THR A C 1
ATOM 2783 O O . THR A 1 362 ? -39.687 -13.738 38.188 1.00 92.69 362 THR A O 1
ATOM 2786 N N . ALA A 1 363 ? -39.966 -12.451 36.367 1.00 94.06 363 ALA A N 1
ATOM 2787 C CA . ALA A 1 363 ? -39.121 -11.348 36.823 1.00 94.06 363 ALA A CA 1
ATOM 2788 C C . ALA A 1 363 ? -39.503 -10.842 38.221 1.00 94.06 363 ALA A C 1
ATOM 2790 O O . ALA A 1 363 ? -38.627 -10.619 39.051 1.00 94.06 363 ALA A O 1
ATOM 2791 N N . ALA A 1 364 ? -40.804 -10.727 38.512 1.00 96.25 364 ALA A N 1
ATOM 2792 C CA . ALA A 1 364 ? -41.283 -10.280 39.819 1.00 96.25 364 ALA A CA 1
ATOM 2793 C C . ALA A 1 364 ? -40.921 -11.249 40.955 1.00 96.25 364 ALA A C 1
ATOM 2795 O O . ALA A 1 364 ? -40.593 -10.803 42.051 1.00 96.25 364 ALA A O 1
ATOM 2796 N N . VAL A 1 365 ? -40.957 -12.560 40.693 1.00 96.56 365 VAL A N 1
ATOM 2797 C CA . VAL A 1 365 ? -40.583 -13.598 41.668 1.00 96.56 365 VAL A CA 1
ATOM 2798 C C . VAL A 1 365 ? -39.078 -13.552 41.915 1.00 96.56 365 VAL A C 1
ATOM 2800 O O . VAL A 1 365 ? -38.654 -13.361 43.049 1.00 96.56 365 VAL A O 1
ATOM 2803 N N . ARG A 1 366 ? -38.273 -13.567 40.844 1.00 96.69 366 ARG A N 1
ATOM 2804 C CA . ARG A 1 366 ? -36.807 -13.473 40.946 1.00 96.69 366 ARG A CA 1
ATOM 2805 C C . ARG A 1 366 ? -36.340 -12.186 41.619 1.00 96.69 366 ARG A C 1
ATOM 2807 O O . ARG A 1 366 ? -35.349 -12.193 42.337 1.00 96.69 366 ARG A O 1
ATOM 2814 N N . ALA A 1 367 ? -37.058 -11.082 41.414 1.00 97.38 367 ALA A N 1
ATOM 2815 C CA . ALA A 1 367 ? -36.783 -9.824 42.095 1.00 97.38 367 ALA A CA 1
ATOM 2816 C C . ALA A 1 367 ? -37.013 -9.915 43.611 1.00 97.38 367 ALA A C 1
ATOM 2818 O O . ALA A 1 367 ? -36.243 -9.339 44.378 1.00 97.38 367 ALA A O 1
ATOM 2819 N N . VAL A 1 368 ? -38.041 -10.647 44.052 1.00 97.12 368 VAL A N 1
ATOM 2820 C CA . VAL A 1 368 ? -38.271 -10.918 45.478 1.00 97.12 368 VAL A CA 1
ATOM 2821 C C . VAL A 1 368 ? -37.200 -11.854 46.041 1.00 97.12 368 VAL A C 1
ATOM 2823 O O . VAL A 1 368 ? -36.683 -11.569 47.120 1.00 97.12 368 VAL A O 1
ATOM 2826 N N . ASP A 1 369 ? -36.816 -12.901 45.308 1.00 96.50 369 ASP A N 1
ATOM 2827 C CA . ASP A 1 369 ? -35.720 -13.804 45.693 1.00 96.50 369 ASP A CA 1
ATOM 2828 C C . ASP A 1 369 ? -34.398 -13.044 45.866 1.00 96.50 369 ASP A C 1
ATOM 2830 O O . ASP A 1 369 ? -33.745 -13.143 46.908 1.00 96.50 369 ASP A O 1
ATOM 2834 N N . ALA A 1 370 ? -34.054 -12.192 44.898 1.00 97.31 370 ALA A N 1
ATOM 2835 C CA . ALA A 1 370 ? -32.881 -11.336 44.983 1.00 97.31 370 ALA A CA 1
ATOM 2836 C C . ALA A 1 370 ? -32.975 -10.376 46.175 1.00 97.31 370 ALA A C 1
ATOM 2838 O O . ALA A 1 370 ? -32.013 -10.228 46.918 1.00 97.31 370 ALA A O 1
ATOM 2839 N N . ALA A 1 371 ? -34.134 -9.756 46.417 1.00 97.00 371 ALA A N 1
ATOM 2840 C CA . ALA A 1 371 ? -34.331 -8.876 47.568 1.00 97.00 371 ALA A CA 1
ATOM 2841 C C . ALA A 1 371 ? -34.137 -9.597 48.915 1.00 97.00 371 ALA A C 1
ATOM 2843 O O . ALA A 1 371 ? -33.551 -9.023 49.835 1.00 97.00 371 ALA A O 1
ATOM 2844 N N . LEU A 1 372 ? -34.588 -10.849 49.033 1.00 95.94 372 LEU A N 1
ATOM 2845 C CA . LEU A 1 372 ? -34.331 -11.693 50.204 1.00 95.94 372 LEU A CA 1
ATOM 2846 C C . LEU A 1 372 ? -32.832 -11.995 50.352 1.00 95.94 372 LEU A C 1
ATOM 2848 O O . LEU A 1 372 ? -32.292 -11.858 51.449 1.00 95.94 372 LEU A O 1
ATOM 2852 N N . ALA A 1 373 ? -32.149 -12.335 49.256 1.00 96.25 373 ALA A N 1
ATOM 2853 C CA . ALA A 1 373 ? -30.708 -12.585 49.252 1.00 96.25 373 ALA A CA 1
ATOM 2854 C C . ALA A 1 373 ? -29.888 -11.333 49.615 1.00 96.25 373 ALA A C 1
ATOM 2856 O O . ALA A 1 373 ? -28.935 -11.430 50.383 1.00 96.25 373 ALA A O 1
ATOM 2857 N N . LEU A 1 374 ? -30.283 -10.146 49.141 1.00 96.19 374 LEU A N 1
ATOM 2858 C CA . LEU A 1 374 ? -29.662 -8.868 49.510 1.00 96.19 374 LEU A CA 1
ATOM 2859 C C . LEU A 1 374 ? -29.793 -8.591 51.016 1.00 96.19 374 LEU A C 1
ATOM 2861 O O . LEU A 1 374 ? -28.825 -8.184 51.660 1.00 96.19 374 LEU A O 1
ATOM 2865 N N . ALA A 1 375 ? -30.978 -8.829 51.591 1.00 94.62 375 ALA A N 1
ATOM 2866 C CA . ALA A 1 375 ? -31.199 -8.691 53.030 1.00 94.62 375 ALA A CA 1
ATOM 2867 C C . ALA A 1 375 ? -30.326 -9.671 53.831 1.00 94.62 375 ALA A C 1
ATOM 2869 O O . ALA A 1 375 ? -29.637 -9.250 54.760 1.00 94.62 375 ALA A O 1
ATOM 2870 N N . ALA A 1 376 ? -30.291 -10.943 53.421 1.00 94.06 376 ALA A N 1
ATOM 2871 C CA . ALA A 1 376 ? -29.471 -11.974 54.054 1.00 94.06 376 ALA A CA 1
ATOM 2872 C C . ALA A 1 376 ? -27.967 -11.667 53.962 1.00 94.06 376 ALA A C 1
ATOM 2874 O O . ALA A 1 376 ? -27.256 -11.800 54.951 1.00 94.06 376 ALA A O 1
ATOM 2875 N N . CYS A 1 377 ? -27.493 -11.178 52.813 1.00 94.75 377 CYS A N 1
ATOM 2876 C CA . CYS A 1 377 ? -26.106 -10.758 52.599 1.00 94.75 377 CYS A CA 1
ATOM 2877 C C . CYS A 1 377 ? -25.679 -9.669 53.596 1.00 94.75 377 CYS A C 1
ATOM 2879 O O . CYS A 1 377 ? -24.614 -9.760 54.210 1.00 94.75 377 CYS A O 1
ATOM 2881 N N . ILE A 1 378 ? -26.529 -8.664 53.831 1.00 94.50 378 ILE A N 1
ATOM 2882 C CA . ILE A 1 378 ? -26.254 -7.639 54.847 1.00 94.50 378 ILE A CA 1
ATOM 2883 C C . ILE A 1 378 ? -26.256 -8.230 56.257 1.00 94.50 378 ILE A C 1
ATOM 2885 O O . ILE A 1 378 ? -25.399 -7.869 57.063 1.00 94.50 378 ILE A O 1
ATOM 2889 N N . GLU A 1 379 ? -27.196 -9.121 56.575 1.00 92.56 379 GLU A N 1
ATOM 2890 C CA . GLU A 1 379 ? -27.251 -9.786 57.880 1.00 92.56 379 GLU A CA 1
ATOM 2891 C C . GLU A 1 379 ? -26.012 -10.646 58.150 1.00 92.56 379 GLU A C 1
ATOM 2893 O O . GLU A 1 379 ? -25.445 -10.559 59.239 1.00 92.56 379 GLU A O 1
ATOM 2898 N N . GLU A 1 380 ? -25.556 -11.413 57.162 1.00 92.88 380 GLU A N 1
ATOM 2899 C CA . GLU A 1 380 ? -24.344 -12.228 57.223 1.00 92.88 380 GLU A CA 1
ATOM 2900 C C . GLU A 1 380 ? -23.102 -11.354 57.399 1.00 92.88 380 GLU A C 1
ATOM 2902 O O . GLU A 1 380 ? -22.353 -11.519 58.362 1.00 92.88 380 GLU A O 1
ATOM 2907 N N . ARG A 1 381 ? -22.929 -10.334 56.550 1.00 93.00 381 ARG A N 1
ATOM 2908 C CA . ARG A 1 381 ? -21.821 -9.374 56.664 1.00 93.00 381 ARG A CA 1
ATOM 2909 C C . ARG A 1 381 ? -21.796 -8.703 58.039 1.00 93.00 381 ARG A C 1
ATOM 2911 O O . ARG A 1 381 ? -20.739 -8.471 58.630 1.00 93.00 381 ARG A O 1
ATOM 2918 N N . ASN A 1 382 ? -22.973 -8.390 58.572 1.00 93.12 382 ASN A N 1
ATOM 2919 C CA . ASN A 1 382 ? -23.135 -7.815 59.895 1.00 93.12 382 ASN A CA 1
ATOM 2920 C C . ASN A 1 382 ? -22.791 -8.768 61.035 1.00 93.12 382 ASN A C 1
ATOM 2922 O O . ASN A 1 382 ? -22.826 -8.314 62.171 1.00 93.12 382 ASN A O 1
ATOM 2926 N N . GLN A 1 383 ? -22.469 -10.040 60.833 1.00 91.31 383 GLN A N 1
ATOM 2927 C CA . GLN A 1 383 ? -22.004 -10.888 61.935 1.00 91.31 383 GLN A CA 1
ATOM 2928 C C . GLN A 1 383 ? -20.591 -10.458 62.350 1.00 91.31 383 GLN A C 1
ATOM 2930 O O . GLN A 1 383 ? -20.369 -10.109 63.513 1.00 91.31 383 GLN A O 1
ATOM 2935 N N . ASP A 1 384 ? -19.706 -10.273 61.370 1.00 86.06 384 ASP A N 1
ATOM 2936 C CA . ASP A 1 384 ? -18.280 -10.008 61.592 1.00 86.06 384 ASP A CA 1
ATOM 2937 C C . ASP A 1 384 ? -17.877 -8.528 61.445 1.00 86.06 384 ASP A C 1
ATOM 2939 O O . ASP A 1 384 ? -16.794 -8.124 61.870 1.00 86.06 384 ASP A O 1
ATOM 2943 N N . ALA A 1 385 ? -18.744 -7.673 60.888 1.00 86.62 385 ALA A N 1
ATOM 2944 C CA . ALA A 1 385 ? -18.414 -6.265 60.648 1.00 86.62 385 ALA A CA 1
ATOM 2945 C C . ALA A 1 385 ? -18.465 -5.385 61.913 1.00 86.62 385 ALA A C 1
ATOM 2947 O O . ALA A 1 385 ? -19.381 -5.488 62.730 1.00 86.62 385 ALA A O 1
ATOM 2948 N N . ALA A 1 386 ? -17.533 -4.435 62.044 1.00 82.75 386 ALA A N 1
ATOM 2949 C CA . ALA A 1 386 ? -17.548 -3.439 63.125 1.00 82.75 386 ALA A CA 1
ATOM 2950 C C . ALA A 1 386 ? -18.718 -2.444 63.000 1.00 82.75 386 ALA A C 1
ATOM 2952 O O . ALA A 1 386 ? -19.266 -1.990 64.004 1.00 82.75 386 ALA A O 1
ATOM 2953 N N . VAL A 1 387 ? -19.112 -2.123 61.765 1.00 85.69 387 VAL A N 1
ATOM 2954 C CA . VAL A 1 387 ? -20.254 -1.259 61.451 1.00 85.69 387 VAL A CA 1
ATOM 2955 C C . VAL A 1 387 ? -21.388 -2.134 60.952 1.00 85.69 387 VAL A C 1
ATOM 2957 O O . VAL A 1 387 ? -21.233 -2.860 59.969 1.00 85.69 387 VAL A O 1
ATOM 2960 N N . LYS A 1 388 ? -22.521 -2.070 61.654 1.00 89.69 388 LYS A N 1
ATOM 2961 C CA . LYS A 1 388 ? -23.717 -2.830 61.304 1.00 89.69 388 LYS A CA 1
ATOM 2962 C C . LYS A 1 388 ? -24.603 -1.977 60.405 1.00 89.69 388 LYS A C 1
ATOM 2964 O O . LYS A 1 388 ? -25.067 -0.917 60.822 1.00 89.69 388 LYS A O 1
ATOM 2969 N N . TRP A 1 389 ? -24.836 -2.446 59.190 1.00 91.19 389 TRP A N 1
ATOM 2970 C CA . TRP A 1 389 ? -25.684 -1.779 58.210 1.00 91.19 389 TRP A CA 1
ATOM 2971 C C . TRP A 1 389 ? -27.089 -2.364 58.241 1.00 91.19 389 TRP A C 1
ATOM 2973 O O . TRP A 1 389 ? -27.261 -3.564 58.390 1.00 91.19 389 TRP A O 1
ATOM 2983 N N . ARG A 1 390 ? -28.125 -1.551 58.084 1.00 92.06 390 ARG A N 1
ATOM 2984 C CA . ARG A 1 390 ? -29.486 -2.062 57.891 1.00 92.06 390 ARG A CA 1
ATOM 2985 C C . ARG A 1 390 ? -30.014 -1.496 56.599 1.00 92.06 390 ARG A C 1
ATOM 2987 O O . ARG A 1 390 ? -29.859 -0.302 56.370 1.00 92.06 390 ARG A O 1
ATOM 2994 N N . ILE A 1 391 ? -30.620 -2.338 55.776 1.00 94.50 391 ILE A N 1
ATOM 2995 C CA . ILE A 1 391 ? -31.200 -1.904 54.509 1.00 94.50 391 ILE A CA 1
ATOM 2996 C C . ILE A 1 391 ? -32.714 -1.958 54.577 1.00 94.50 391 ILE A C 1
ATOM 2998 O O . ILE A 1 391 ? -33.291 -2.861 55.181 1.00 94.50 391 ILE A O 1
ATOM 3002 N N . ARG A 1 392 ? -33.365 -0.984 53.957 1.00 96.00 392 ARG A N 1
ATOM 3003 C CA . ARG A 1 392 ? -34.772 -1.078 53.579 1.00 96.00 392 ARG A CA 1
ATOM 3004 C C . ARG A 1 392 ? -34.829 -1.468 52.115 1.00 96.00 392 ARG A C 1
ATOM 3006 O O . ARG A 1 392 ? -34.003 -1.011 51.328 1.00 96.00 392 ARG A O 1
ATOM 3013 N N . ILE A 1 393 ? -35.785 -2.321 51.766 1.00 97.25 393 ILE A N 1
ATOM 3014 C CA . ILE A 1 393 ? -35.972 -2.785 50.394 1.00 97.25 393 ILE A CA 1
ATOM 3015 C C . ILE A 1 393 ? -37.441 -2.617 50.013 1.00 97.25 393 ILE A C 1
ATOM 3017 O O . ILE A 1 393 ? -38.342 -3.042 50.745 1.00 97.25 393 ILE A O 1
ATOM 3021 N N . GLY A 1 394 ? -37.675 -1.987 48.866 1.00 97.06 394 GLY A N 1
ATOM 3022 C CA . GLY A 1 394 ? -38.991 -1.744 48.290 1.00 97.06 394 GLY A CA 1
ATOM 3023 C C . GLY A 1 394 ? -39.066 -2.207 46.844 1.00 97.06 394 GLY A C 1
ATOM 3024 O O . GLY A 1 394 ? -38.163 -1.929 46.056 1.00 97.06 394 GLY A O 1
ATOM 3025 N N . LEU A 1 395 ? -40.148 -2.903 46.495 1.00 98.06 395 LEU A N 1
ATOM 3026 C CA . LEU A 1 395 ? -40.389 -3.391 45.145 1.00 98.06 395 LEU A CA 1
ATOM 3027 C C . LEU A 1 395 ? -41.747 -2.946 44.615 1.00 98.06 395 LEU A C 1
ATOM 3029 O O . LEU A 1 395 ? -42.785 -3.022 45.285 1.00 98.06 395 LEU A O 1
ATOM 3033 N N . HIS A 1 396 ? -41.753 -2.564 43.344 1.00 97.44 396 HIS A N 1
ATOM 3034 C CA . HIS A 1 396 ? -42.968 -2.301 42.590 1.00 97.44 396 HIS A CA 1
ATOM 3035 C C . HIS A 1 396 ? -42.804 -2.748 41.137 1.00 97.44 396 HIS A C 1
ATOM 3037 O O . HIS A 1 396 ? -41.741 -2.568 40.551 1.00 97.44 396 HIS A O 1
ATOM 3043 N N . THR A 1 397 ? -43.858 -3.335 40.571 1.00 97.12 397 THR A N 1
ATOM 3044 C CA . THR A 1 397 ? -43.899 -3.775 39.174 1.00 97.12 397 THR A CA 1
ATOM 3045 C C . THR A 1 397 ? -44.808 -2.854 38.379 1.00 97.12 397 THR A C 1
ATOM 3047 O O . THR A 1 397 ? -45.908 -2.540 38.834 1.00 97.12 397 THR A O 1
ATOM 3050 N N . GLY A 1 398 ? -44.358 -2.423 37.205 1.00 95.06 398 GLY A N 1
ATOM 3051 C CA . GLY A 1 398 ? -45.123 -1.539 36.336 1.00 95.06 398 GLY A CA 1
ATOM 3052 C C . GLY A 1 398 ? -44.351 -1.135 35.083 1.00 95.06 398 GLY A C 1
ATOM 3053 O O . GLY A 1 398 ? -43.264 -1.633 34.806 1.00 95.06 398 GLY A O 1
ATOM 3054 N N . THR A 1 399 ? -44.919 -0.212 34.311 1.00 95.50 399 THR A N 1
ATOM 3055 C CA . THR A 1 399 ? -44.294 0.292 33.081 1.00 95.50 399 THR A CA 1
ATOM 3056 C C 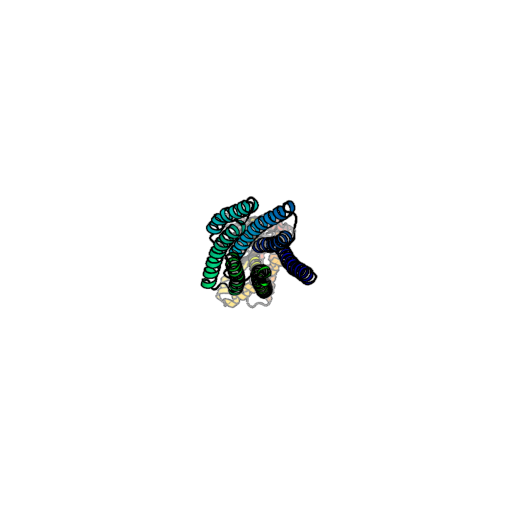. THR A 1 399 ? -43.147 1.255 33.387 1.00 95.50 399 THR A C 1
ATOM 3058 O O . THR A 1 399 ? -43.290 2.162 34.214 1.00 95.50 399 THR A O 1
ATOM 3061 N N . VAL A 1 400 ? -42.037 1.123 32.666 1.00 96.12 400 VAL A N 1
ATOM 3062 C CA . VAL A 1 400 ? -40.904 2.058 32.688 1.00 96.12 400 VAL A CA 1
ATOM 3063 C C . VAL A 1 400 ? -40.505 2.464 31.270 1.00 96.12 400 VAL A C 1
ATOM 3065 O O . VAL A 1 400 ? -40.778 1.769 30.294 1.00 96.12 400 VAL A O 1
ATOM 3068 N N . VAL A 1 401 ? -39.849 3.612 31.149 1.00 94.75 401 VAL A N 1
ATOM 3069 C CA . VAL A 1 401 ? -39.171 4.054 29.930 1.00 94.75 401 VAL A CA 1
ATOM 3070 C C . VAL A 1 401 ? -37.683 4.104 30.231 1.00 94.75 401 VAL A C 1
ATOM 3072 O O . VAL A 1 401 ? -37.273 4.864 31.102 1.00 94.75 401 VAL A O 1
ATOM 3075 N N . ALA A 1 402 ? -36.879 3.311 29.533 1.00 92.88 402 ALA A N 1
ATOM 3076 C CA . ALA A 1 402 ? -35.430 3.321 29.673 1.00 92.88 402 ALA A CA 1
ATOM 3077 C C . ALA A 1 402 ? -34.771 4.073 28.514 1.00 92.88 402 ALA A C 1
ATOM 3079 O O . ALA A 1 402 ? -35.260 4.045 27.384 1.00 92.88 402 ALA A O 1
ATOM 3080 N N . GLY A 1 403 ? -33.646 4.730 28.772 1.00 90.56 403 GLY A N 1
ATOM 3081 C CA . GLY A 1 403 ? -32.889 5.421 27.732 1.00 90.56 403 GLY A CA 1
ATOM 3082 C C . GLY A 1 403 ? -31.550 5.949 28.226 1.00 90.56 403 GLY A C 1
ATOM 3083 O O . GLY A 1 403 ? -31.296 6.007 29.430 1.00 90.56 403 GLY A O 1
ATOM 3084 N N . VAL A 1 404 ? -30.689 6.343 27.286 1.00 90.56 404 VAL A N 1
ATOM 3085 C CA . VAL A 1 404 ? -29.406 6.979 27.598 1.00 90.56 404 VAL A CA 1
ATOM 3086 C C . VAL A 1 404 ? -29.576 8.495 27.642 1.00 90.56 404 VAL A C 1
ATOM 3088 O O . VAL A 1 404 ? -29.993 9.117 26.666 1.00 90.56 404 VAL A O 1
ATOM 3091 N N . ILE A 1 405 ? -29.213 9.110 28.768 1.00 86.62 405 ILE A N 1
ATOM 3092 C CA . ILE A 1 405 ? -29.237 10.564 28.947 1.00 86.62 405 ILE A CA 1
ATOM 3093 C C . ILE A 1 405 ? -27.819 11.124 28.997 1.00 86.62 405 ILE A C 1
ATOM 3095 O O . ILE A 1 405 ? -26.923 10.568 29.629 1.00 86.62 405 ILE A O 1
ATOM 3099 N N . GLY A 1 406 ? -27.643 12.293 28.380 1.00 81.75 406 GLY A N 1
ATOM 3100 C CA . GLY A 1 406 ? -26.432 13.101 28.465 1.00 81.75 406 GLY A CA 1
ATOM 3101 C C . GLY A 1 406 ? -25.715 13.235 27.124 1.00 81.75 406 GLY A C 1
ATOM 3102 O O . GLY A 1 406 ? -25.972 12.505 26.180 1.00 81.75 406 GLY A O 1
ATOM 3103 N N . LYS A 1 407 ? -24.804 14.212 27.033 1.00 77.88 407 LYS A N 1
ATOM 3104 C CA . LYS A 1 407 ? -23.950 14.423 25.843 1.00 77.88 407 LYS A CA 1
ATOM 3105 C C . LYS A 1 407 ? -22.488 14.023 26.063 1.00 77.88 407 LYS A C 1
ATOM 3107 O O . LYS A 1 407 ? -21.774 13.733 25.115 1.00 77.88 407 LYS A O 1
ATOM 3112 N N . ARG A 1 408 ? -22.014 14.086 27.312 1.00 77.56 408 ARG A N 1
ATOM 3113 C CA . ARG A 1 408 ? -20.611 13.805 27.688 1.00 77.56 408 ARG A CA 1
ATOM 3114 C C . ARG A 1 408 ? -20.477 12.741 28.773 1.00 77.56 408 ARG A C 1
ATOM 3116 O O . ARG A 1 408 ? -19.473 12.049 28.818 1.00 77.56 408 ARG A O 1
ATOM 3123 N N . ARG A 1 409 ? -21.467 12.643 29.661 1.00 84.06 409 ARG A N 1
ATOM 3124 C CA . ARG A 1 409 ? -21.590 11.599 30.681 1.00 84.06 409 ARG A CA 1
ATOM 3125 C C . ARG A 1 409 ? -22.873 10.851 30.372 1.00 84.06 409 ARG A C 1
ATOM 3127 O O . ARG A 1 409 ? -23.934 11.290 30.798 1.00 84.06 409 ARG A O 1
ATOM 3134 N N . LEU A 1 410 ? -22.756 9.849 29.508 1.00 86.56 410 LEU A N 1
ATOM 3135 C CA . LEU A 1 410 ? -23.879 9.009 29.118 1.00 86.56 410 LEU A CA 1
ATOM 3136 C C . LEU A 1 410 ? -24.253 8.126 30.305 1.00 86.56 410 LEU A C 1
ATOM 3138 O O . LEU A 1 410 ? -23.381 7.479 30.881 1.00 86.56 410 LEU A O 1
ATOM 3142 N N . ILE A 1 411 ? -25.525 8.147 30.683 1.00 88.00 411 ILE A N 1
ATOM 3143 C CA . ILE A 1 411 ? -26.070 7.341 31.775 1.00 88.00 411 ILE A CA 1
ATOM 3144 C C . ILE A 1 411 ? -27.293 6.624 31.223 1.00 88.00 411 ILE A C 1
ATOM 3146 O O . ILE A 1 411 ? -28.214 7.283 30.739 1.00 88.00 411 ILE A O 1
ATOM 3150 N N . TYR A 1 412 ? -27.290 5.295 31.282 1.00 90.50 412 TYR A N 1
ATOM 3151 C CA . TYR A 1 412 ? -28.492 4.508 31.051 1.00 90.50 412 TYR A CA 1
ATOM 3152 C C . TYR A 1 412 ? -29.346 4.526 32.317 1.00 90.50 412 TYR A C 1
ATOM 3154 O O . TYR A 1 412 ? -28.847 4.241 33.404 1.00 90.50 412 TYR A O 1
ATOM 3162 N N . ASP A 1 413 ? -30.611 4.907 32.190 1.00 92.81 413 ASP A N 1
ATOM 3163 C CA . ASP A 1 413 ? -31.498 5.069 33.337 1.00 92.81 413 ASP A CA 1
ATOM 3164 C C . ASP A 1 413 ? -32.945 4.748 32.962 1.00 92.81 413 ASP A C 1
ATOM 3166 O O . ASP A 1 413 ? -33.306 4.719 31.780 1.00 92.81 413 ASP A O 1
ATOM 3170 N N . ILE A 1 414 ? -33.770 4.525 33.983 1.00 94.19 414 ILE A N 1
ATOM 3171 C CA . ILE A 1 414 ? -35.200 4.251 33.844 1.00 94.19 414 ILE A CA 1
ATOM 3172 C C . ILE A 1 414 ? -36.030 5.400 34.414 1.00 94.19 414 ILE A C 1
ATOM 3174 O O . ILE A 1 414 ? -35.728 5.980 35.458 1.00 94.19 414 ILE A O 1
ATOM 3178 N N . PHE A 1 415 ? -37.122 5.706 33.728 1.00 92.81 415 PHE A N 1
ATOM 3179 C CA . PHE A 1 415 ? -38.049 6.776 34.054 1.00 92.81 415 PHE A CA 1
ATOM 3180 C C . PHE A 1 415 ? -39.463 6.232 34.099 1.00 92.81 415 PHE A C 1
ATOM 3182 O O . PHE A 1 415 ? -39.841 5.330 33.355 1.00 92.81 415 PHE A O 1
ATOM 3189 N N . GLY A 1 416 ? -40.274 6.822 34.960 1.00 91.44 416 GLY A N 1
ATOM 3190 C CA . GLY A 1 416 ? -41.670 6.459 35.079 1.00 91.44 416 GLY A CA 1
ATOM 3191 C C . GLY A 1 416 ? -42.117 6.483 36.520 1.00 91.44 416 GLY A C 1
ATOM 3192 O O . GLY A 1 416 ? -41.325 6.539 37.462 1.00 91.44 416 GLY A O 1
ATOM 3193 N N . ASP A 1 417 ? -43.427 6.437 36.680 1.00 91.31 417 ASP A N 1
ATOM 3194 C CA . ASP A 1 417 ? -44.033 6.438 37.997 1.00 91.31 417 ASP A CA 1
ATOM 3195 C C . ASP A 1 417 ? -43.691 5.171 38.803 1.00 91.31 417 ASP 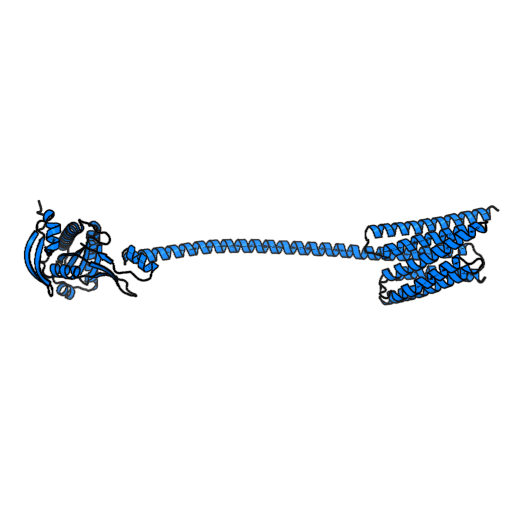A C 1
ATOM 3197 O O . ASP A 1 417 ? -43.570 5.234 40.024 1.00 91.31 417 ASP A O 1
ATOM 3201 N N . THR A 1 418 ? -43.404 4.063 38.114 1.00 94.69 418 THR A N 1
ATOM 3202 C CA . THR A 1 418 ? -42.997 2.790 38.719 1.00 94.69 418 THR A CA 1
ATOM 3203 C C . THR A 1 418 ? -41.782 2.942 39.643 1.00 94.69 418 THR A C 1
ATOM 3205 O O . THR A 1 418 ? -41.780 2.419 40.756 1.00 94.69 418 THR A O 1
ATOM 3208 N N . VAL A 1 419 ? -40.783 3.733 39.231 1.00 94.06 419 VAL A N 1
ATOM 3209 C CA . VAL A 1 419 ? -39.573 4.016 40.026 1.00 94.06 419 VAL A CA 1
ATOM 3210 C C . VAL A 1 419 ? -39.925 4.785 41.300 1.00 94.06 419 VAL A C 1
ATOM 3212 O O . VAL A 1 419 ? -39.449 4.462 42.388 1.00 94.06 419 VAL A O 1
ATOM 3215 N N . ASN A 1 420 ? -40.812 5.778 41.181 1.00 92.69 420 ASN A N 1
ATOM 3216 C CA . ASN A 1 420 ? -41.263 6.573 42.319 1.00 92.69 420 ASN A CA 1
ATOM 3217 C C . ASN A 1 420 ? -42.049 5.720 43.319 1.00 92.69 420 ASN A C 1
ATOM 3219 O O . ASN A 1 420 ? -41.853 5.873 44.520 1.00 92.69 420 ASN A O 1
ATOM 3223 N N . ILE A 1 421 ? -42.924 4.821 42.855 1.00 94.12 421 ILE A N 1
ATOM 3224 C CA . ILE A 1 421 ? -43.666 3.920 43.745 1.00 94.12 421 ILE A CA 1
ATOM 3225 C C . ILE A 1 421 ? -42.706 2.949 44.444 1.00 94.12 421 ILE A C 1
ATOM 3227 O O . ILE A 1 421 ? -42.815 2.796 45.658 1.00 94.12 421 ILE A O 1
ATOM 3231 N N . ALA A 1 422 ? -41.748 2.343 43.731 1.00 95.25 422 ALA A N 1
ATOM 3232 C CA . ALA A 1 422 ? -40.760 1.435 44.325 1.00 95.25 422 ALA A CA 1
ATOM 3233 C C . ALA A 1 422 ? -39.948 2.117 45.439 1.00 95.25 422 ALA A C 1
ATOM 3235 O O . ALA A 1 422 ? -39.888 1.608 46.558 1.00 95.25 422 ALA A O 1
ATOM 3236 N N . SER A 1 423 ? -39.430 3.323 45.178 1.00 93.88 423 SER A N 1
ATOM 3237 C CA . SER A 1 423 ? -38.735 4.133 46.189 1.00 93.88 423 SER A CA 1
ATOM 3238 C C . SER A 1 423 ? -39.631 4.456 47.393 1.00 93.88 423 SER A C 1
ATOM 3240 O O . SER A 1 423 ? -39.167 4.495 48.527 1.00 93.88 423 SER A O 1
ATOM 3242 N N . ARG A 1 424 ? -40.944 4.627 47.196 1.00 93.38 424 ARG A N 1
ATOM 3243 C CA . ARG A 1 424 ? -41.882 4.851 48.308 1.00 93.38 424 ARG A CA 1
ATOM 3244 C C . ARG A 1 424 ? -42.189 3.587 49.102 1.00 93.38 424 ARG A C 1
ATOM 3246 O O . ARG A 1 424 ? -42.439 3.706 50.303 1.00 93.38 424 ARG A O 1
ATOM 3253 N N . MET A 1 425 ? -42.188 2.418 48.459 1.00 95.25 425 MET A N 1
ATOM 3254 C CA . MET A 1 425 ? -42.274 1.135 49.162 1.00 95.25 425 MET A CA 1
ATOM 3255 C C . MET A 1 425 ? -41.047 0.931 50.054 1.00 95.25 425 MET A C 1
ATOM 3257 O O . MET A 1 425 ? -41.198 0.486 51.185 1.00 95.25 425 MET A O 1
ATOM 3261 N N . GLU A 1 426 ? -39.863 1.326 49.580 1.00 95.25 426 GLU A N 1
ATOM 3262 C CA . GLU A 1 426 ? -38.622 1.289 50.360 1.00 95.25 426 GLU A CA 1
ATOM 3263 C C . GLU A 1 426 ? -38.695 2.268 51.539 1.00 95.25 426 GLU A C 1
ATOM 3265 O O . GLU A 1 426 ? -38.563 1.854 52.690 1.00 95.25 426 GLU A O 1
ATOM 3270 N N . SER A 1 427 ? -38.995 3.546 51.279 1.00 92.56 427 SER A N 1
ATOM 3271 C CA . SER A 1 427 ? -38.903 4.599 52.298 1.00 92.56 427 SER A CA 1
ATOM 3272 C C . SER A 1 427 ? -39.907 4.447 53.446 1.00 92.56 427 SER A C 1
ATOM 3274 O O . SER A 1 427 ? -39.696 4.977 54.533 1.00 92.56 427 SER A O 1
ATOM 3276 N N . ASN A 1 428 ? -41.040 3.780 53.192 1.00 92.44 428 ASN A N 1
ATOM 3277 C CA . ASN A 1 428 ? -42.054 3.463 54.209 1.00 92.44 428 ASN A CA 1
ATOM 3278 C C . ASN A 1 428 ? -41.909 2.029 54.752 1.00 92.44 428 ASN A C 1
ATOM 3280 O O . ASN A 1 428 ? -42.738 1.579 55.545 1.00 92.44 428 ASN A O 1
ATOM 3284 N N . GLY A 1 429 ? -40.880 1.312 54.306 1.00 88.50 429 GLY A N 1
ATOM 3285 C CA . GLY A 1 429 ? -40.576 -0.044 54.711 1.00 88.50 429 GLY A CA 1
ATOM 3286 C C . GLY A 1 429 ? -39.886 -0.126 56.067 1.00 88.50 429 GLY A C 1
ATOM 3287 O O . GLY A 1 429 ? -39.283 0.830 56.555 1.00 88.50 429 GLY A O 1
ATOM 3288 N N . GLN A 1 430 ? -39.952 -1.303 56.687 1.00 89.56 430 GLN A N 1
ATOM 3289 C CA . GLN A 1 430 ? -39.144 -1.595 57.871 1.00 89.56 430 GLN A CA 1
ATOM 3290 C C . GLN A 1 430 ? -37.735 -2.071 57.466 1.00 89.56 430 GLN A C 1
ATOM 3292 O O . GLN A 1 430 ? -37.606 -2.808 56.487 1.00 89.56 430 GLN A O 1
ATOM 3297 N N . PRO A 1 431 ? -36.678 -1.687 58.204 1.00 90.31 431 PRO A N 1
ATOM 3298 C CA . PRO A 1 431 ? -35.326 -2.191 57.962 1.00 90.31 431 PRO A CA 1
ATOM 3299 C C . PRO A 1 431 ? -35.257 -3.718 58.083 1.00 90.31 431 PRO A C 1
ATOM 3301 O O . PRO A 1 431 ? -35.865 -4.299 58.982 1.00 90.31 431 PRO A O 1
ATOM 3304 N N . GLY A 1 432 ? -34.522 -4.363 57.176 1.00 87.31 432 GLY A N 1
ATOM 3305 C CA . GLY A 1 432 ? -34.400 -5.823 57.077 1.00 87.31 432 GLY A CA 1
ATOM 3306 C C . GLY A 1 432 ? -35.641 -6.522 56.514 1.00 87.31 432 GLY A C 1
ATOM 3307 O O . GLY A 1 432 ? -35.691 -7.746 56.468 1.00 87.31 432 GLY A O 1
ATOM 3308 N N . ARG A 1 433 ? -36.667 -5.771 56.096 1.00 91.50 433 ARG A N 1
ATOM 3309 C CA . ARG A 1 433 ? -37.911 -6.313 55.539 1.00 91.50 433 ARG A CA 1
ATOM 3310 C C . ARG A 1 433 ? -38.080 -5.897 54.081 1.00 91.50 433 ARG A C 1
ATOM 3312 O O . ARG A 1 433 ? -37.724 -4.784 53.695 1.00 91.50 433 ARG A O 1
ATOM 3319 N N . ILE A 1 434 ? -38.673 -6.790 53.292 1.00 96.12 434 ILE A N 1
ATOM 3320 C CA . ILE A 1 434 ? -38.916 -6.596 51.862 1.00 96.12 434 ILE A CA 1
ATOM 3321 C C . ILE A 1 434 ? -40.358 -6.127 51.680 1.00 96.12 434 ILE A C 1
ATOM 3323 O O . ILE A 1 434 ? -41.293 -6.865 51.990 1.00 96.12 434 ILE A O 1
ATOM 3327 N N . ASN A 1 435 ? -40.542 -4.906 51.178 1.00 96.06 435 ASN A N 1
ATOM 3328 C CA . ASN A 1 435 ? -41.852 -4.267 51.066 1.00 96.06 435 ASN A CA 1
ATOM 3329 C C . ASN A 1 435 ? -42.314 -4.240 49.612 1.00 96.06 435 ASN A C 1
ATOM 3331 O O . ASN A 1 435 ? -41.584 -3.816 48.720 1.00 96.06 435 ASN A O 1
ATOM 3335 N N . LEU A 1 436 ? -43.548 -4.667 49.376 1.00 97.00 436 LEU A N 1
ATOM 3336 C CA . LEU A 1 436 ? -44.145 -4.803 48.058 1.00 97.00 436 LEU A CA 1
ATOM 3337 C C . LEU A 1 436 ? -45.363 -3.895 47.930 1.00 97.00 436 LEU A C 1
ATOM 3339 O O . LEU A 1 436 ? -46.201 -3.807 48.829 1.00 97.00 436 LEU A O 1
ATOM 3343 N N . SER A 1 437 ? -45.517 -3.295 46.755 1.00 95.50 437 SER A N 1
ATOM 3344 C CA . SER A 1 437 ? -46.812 -2.748 46.343 1.00 95.50 437 SER A CA 1
ATOM 3345 C C . SER A 1 437 ? -47.862 -3.853 46.153 1.00 95.50 437 SER A C 1
ATOM 3347 O O . SER A 1 437 ? -47.519 -4.991 45.822 1.00 95.50 437 SER A O 1
ATOM 3349 N N . ALA A 1 438 ? -49.146 -3.495 46.230 1.00 94.44 438 ALA A N 1
ATOM 3350 C CA . ALA A 1 438 ? -50.264 -4.396 45.931 1.00 94.44 438 ALA A CA 1
ATOM 3351 C C . ALA A 1 438 ? -50.147 -5.124 44.582 1.00 94.44 438 ALA A C 1
ATOM 3353 O O . ALA A 1 438 ? -50.465 -6.307 44.476 1.00 94.44 438 ALA A O 1
ATOM 3354 N N . TYR A 1 439 ? -49.682 -4.417 43.547 1.00 94.69 439 TYR A N 1
ATOM 3355 C CA . TYR A 1 439 ? -49.545 -4.990 42.211 1.00 94.69 439 TYR A CA 1
ATOM 3356 C C . TYR A 1 439 ? -48.469 -6.082 42.186 1.00 94.69 439 TYR A C 1
ATOM 3358 O O . TYR A 1 439 ? -48.757 -7.200 41.774 1.00 94.69 439 TYR A O 1
ATOM 3366 N N . THR A 1 440 ? -47.275 -5.810 42.727 1.00 96.38 440 THR A N 1
ATOM 3367 C CA . THR A 1 440 ? -46.215 -6.828 42.849 1.00 96.38 440 THR A CA 1
ATOM 3368 C C . THR A 1 440 ? -46.660 -8.003 43.710 1.00 96.38 440 THR A C 1
ATOM 3370 O O . THR A 1 440 ? -46.439 -9.145 43.324 1.00 96.38 440 THR A O 1
ATOM 3373 N N . TYR A 1 441 ? -47.333 -7.747 44.838 1.00 96.44 441 TYR A N 1
ATOM 3374 C CA . TYR A 1 441 ? -47.870 -8.803 45.699 1.00 96.44 441 TYR A CA 1
ATOM 3375 C C . TYR A 1 441 ? -48.762 -9.776 44.916 1.00 96.44 441 TYR A C 1
ATOM 3377 O O . TYR A 1 441 ? -48.584 -10.988 45.010 1.00 96.44 441 TYR A O 1
ATOM 3385 N N . ASN A 1 442 ? -49.670 -9.267 44.079 1.00 95.38 442 ASN A N 1
ATOM 3386 C CA . ASN A 1 442 ? -50.553 -10.118 43.281 1.00 95.38 442 ASN A CA 1
ATOM 3387 C C . ASN A 1 442 ? -49.801 -11.041 42.309 1.00 95.38 442 ASN A C 1
ATOM 3389 O O . ASN A 1 442 ? -50.302 -12.129 42.024 1.00 95.38 442 ASN A O 1
ATOM 3393 N N . LEU A 1 443 ? -48.619 -10.632 41.839 1.00 95.00 443 LEU A N 1
ATOM 3394 C CA . LEU A 1 443 ? -47.766 -11.430 40.954 1.00 95.00 443 LEU A CA 1
ATOM 3395 C C . LEU A 1 443 ? -46.985 -12.517 41.708 1.00 95.00 443 LEU A C 1
ATOM 3397 O O . LEU A 1 443 ? -46.714 -13.575 41.146 1.00 95.00 443 LEU A O 1
ATOM 3401 N N . VAL A 1 444 ? -46.637 -12.281 42.977 1.00 95.75 444 VAL A N 1
ATOM 3402 C CA . VAL A 1 444 ? -45.715 -13.151 43.732 1.00 95.75 444 VAL A CA 1
ATOM 3403 C C . VAL A 1 444 ? -46.374 -13.959 44.852 1.00 95.75 444 VAL A C 1
ATOM 3405 O O . VAL A 1 444 ? -45.765 -14.898 45.354 1.00 95.75 444 VAL A O 1
ATOM 3408 N N . ARG A 1 445 ? -47.628 -13.661 45.222 1.00 93.88 445 ARG A N 1
ATOM 3409 C CA . ARG A 1 445 ? -48.353 -14.295 46.346 1.00 93.88 445 ARG A CA 1
ATOM 3410 C C . ARG A 1 445 ? -48.496 -15.818 46.266 1.00 93.88 445 ARG A C 1
ATOM 3412 O O . ARG A 1 445 ? -48.816 -16.446 47.266 1.00 93.88 445 ARG A O 1
ATOM 3419 N N . SER A 1 446 ? -48.341 -16.413 45.081 1.00 93.38 446 SER A N 1
ATOM 3420 C CA . SER A 1 446 ? -48.347 -17.873 44.909 1.00 93.38 446 SER A CA 1
ATOM 3421 C C . SER A 1 446 ? -46.997 -18.523 45.223 1.00 93.38 446 SER A C 1
ATOM 3423 O O . SER A 1 446 ? -46.943 -19.739 45.366 1.00 93.38 446 SER A O 1
ATOM 3425 N N . HIS A 1 447 ? -45.927 -17.731 45.298 1.00 93.31 447 HIS A N 1
ATOM 3426 C CA . HIS A 1 447 ? -44.549 -18.179 45.509 1.00 93.31 447 HIS A CA 1
ATOM 3427 C C . HIS A 1 447 ? -44.014 -17.777 46.889 1.00 93.31 447 HIS A C 1
ATOM 3429 O O . HIS A 1 447 ? -43.233 -18.521 47.473 1.00 93.31 447 HIS A O 1
ATOM 3435 N N . HIS A 1 448 ? -44.468 -16.645 47.436 1.00 93.25 448 HIS A N 1
ATOM 3436 C CA . HIS A 1 448 ? -44.031 -16.145 48.739 1.00 93.25 448 HIS A CA 1
ATOM 3437 C C . HIS A 1 448 ? -45.209 -15.841 49.657 1.00 93.25 448 HIS A C 1
ATOM 3439 O O . HIS A 1 448 ? -46.222 -15.277 49.236 1.00 93.25 448 HIS A O 1
ATOM 3445 N N . GLU A 1 449 ? -45.042 -16.158 50.939 1.00 93.44 449 GLU A N 1
ATOM 3446 C CA . GLU A 1 449 ? -45.963 -15.720 51.980 1.00 93.44 449 GLU A CA 1
ATOM 3447 C C . GLU A 1 449 ? -45.719 -14.235 52.283 1.00 93.44 449 GLU A C 1
ATOM 3449 O O . GLU A 1 449 ? -44.578 -13.803 52.465 1.00 93.44 449 GLU A O 1
ATOM 3454 N N . CYS A 1 450 ? -46.782 -13.429 52.301 1.00 93.56 450 CYS A N 1
ATOM 3455 C CA . CYS A 1 450 ? -46.679 -11.999 52.583 1.00 93.56 450 CYS A CA 1
ATOM 3456 C C . CYS A 1 450 ? -47.734 -11.544 53.593 1.00 93.56 450 CYS A C 1
ATOM 3458 O O . CYS A 1 450 ? -48.887 -11.974 53.545 1.00 93.56 450 CYS A O 1
ATOM 3460 N N . GLU A 1 451 ? -47.350 -10.609 54.454 1.00 94.12 451 GLU A N 1
ATOM 3461 C CA . GLU A 1 451 ? -48.204 -9.960 55.444 1.00 94.12 451 GLU A CA 1
ATOM 3462 C C . GLU A 1 451 ? -48.696 -8.599 54.928 1.00 94.12 451 GLU A C 1
ATOM 3464 O O . GLU A 1 451 ? -47.925 -7.809 54.380 1.00 94.12 451 GLU A O 1
ATOM 3469 N N . TYR A 1 452 ? -49.979 -8.291 55.124 1.00 94.25 452 TYR A N 1
ATOM 3470 C CA . TYR A 1 452 ? -50.526 -6.973 54.805 1.00 94.25 452 TYR A CA 1
ATOM 3471 C C . TYR A 1 452 ? -50.098 -5.926 55.846 1.00 94.25 452 TYR A C 1
ATOM 3473 O O . TYR A 1 452 ? -50.320 -6.094 57.043 1.00 94.25 452 TYR A O 1
ATOM 3481 N N . ARG A 1 453 ? -49.514 -4.814 55.385 1.00 90.62 453 ARG A N 1
ATOM 3482 C CA . ARG A 1 453 ? -48.906 -3.764 56.225 1.00 90.62 453 ARG A CA 1
ATOM 3483 C C . ARG A 1 453 ? -49.776 -2.522 56.408 1.00 90.62 453 ARG A C 1
ATOM 3485 O O . ARG A 1 453 ? -49.366 -1.588 57.098 1.00 90.62 453 ARG A O 1
ATOM 3492 N N . GLY A 1 454 ? -50.965 -2.507 55.813 1.00 90.50 454 GLY A N 1
ATOM 3493 C CA . GLY A 1 454 ? -51.820 -1.327 55.761 1.00 90.50 454 GLY A CA 1
ATOM 3494 C C . GLY A 1 454 ? -51.574 -0.475 54.518 1.00 90.50 454 GLY A C 1
ATOM 3495 O O . GLY A 1 454 ? -50.855 -0.855 53.591 1.00 90.50 454 GLY A O 1
ATOM 3496 N N . LYS A 1 455 ? -52.202 0.698 54.512 1.00 90.56 455 LYS A N 1
ATOM 3497 C CA . LYS A 1 455 ? -52.127 1.659 53.414 1.00 90.56 455 LYS A CA 1
ATOM 3498 C C . LYS A 1 455 ? -51.087 2.726 53.693 1.00 90.56 455 LYS A C 1
ATOM 3500 O O . LYS A 1 455 ? -51.014 3.245 54.805 1.00 90.56 455 LYS A O 1
ATOM 3505 N N . ILE A 1 456 ? -50.351 3.114 52.659 1.00 89.56 456 ILE A N 1
ATOM 3506 C CA . ILE A 1 456 ? -49.474 4.282 52.697 1.00 89.56 456 ILE A CA 1
ATOM 3507 C C . ILE A 1 456 ? -49.987 5.367 51.758 1.00 89.56 456 ILE A C 1
ATOM 3509 O O . ILE A 1 456 ? -50.496 5.090 50.672 1.00 89.56 456 ILE A O 1
ATOM 3513 N N . THR A 1 457 ? -49.861 6.626 52.178 1.00 86.94 457 THR A N 1
ATOM 3514 C CA . THR A 1 457 ? -50.255 7.769 51.348 1.00 86.94 457 THR A CA 1
ATOM 3515 C C . THR A 1 457 ? -49.111 8.146 50.415 1.00 86.94 457 THR A C 1
ATOM 3517 O O . THR A 1 457 ? -48.053 8.601 50.851 1.00 86.94 457 THR A O 1
ATOM 3520 N N . LEU A 1 458 ? -49.339 8.005 49.113 1.00 83.94 458 LEU A N 1
ATOM 3521 C CA . LEU A 1 458 ? -48.418 8.436 48.073 1.00 83.94 458 LEU A CA 1
ATOM 3522 C C . LEU A 1 458 ? -48.826 9.814 47.544 1.00 83.94 458 LEU A C 1
ATOM 3524 O O . LEU A 1 458 ? -49.955 10.030 47.088 1.00 83.94 458 LEU A O 1
ATOM 3528 N N . LYS A 1 459 ? -47.884 10.763 47.563 1.00 77.69 459 LYS A N 1
ATOM 3529 C CA . LYS A 1 459 ? -48.100 12.120 47.042 1.00 77.69 459 LYS A CA 1
ATOM 3530 C C . LYS A 1 459 ? -48.528 12.057 45.569 1.00 77.69 459 LYS A C 1
ATOM 3532 O O . LYS A 1 459 ? -47.758 11.616 44.726 1.00 77.69 459 LYS A O 1
ATOM 3537 N N . GLY A 1 460 ? -49.744 12.520 45.274 1.00 78.12 460 GLY A N 1
ATOM 3538 C CA . GLY A 1 460 ? -50.308 12.545 43.916 1.00 78.12 460 GLY A CA 1
ATOM 3539 C C . GLY A 1 460 ? -50.941 11.233 43.434 1.00 78.12 460 GLY A C 1
ATOM 3540 O O . GLY A 1 460 ? -51.476 11.212 42.331 1.00 78.12 460 GLY A O 1
ATOM 3541 N N . LYS A 1 461 ? -50.917 10.164 44.244 1.00 77.88 461 LYS A N 1
ATOM 3542 C CA . LYS A 1 461 ? -51.455 8.833 43.894 1.00 77.88 461 LYS A CA 1
ATOM 3543 C C . LYS A 1 461 ? -52.516 8.300 44.859 1.00 77.88 461 LYS A C 1
ATOM 3545 O O . LYS A 1 461 ? -53.193 7.334 44.528 1.00 77.88 461 LYS A O 1
ATOM 3550 N N . GLY A 1 462 ? -52.701 8.952 46.006 1.00 85.00 462 GLY A N 1
ATOM 3551 C CA . GLY A 1 462 ? -53.669 8.531 47.016 1.00 85.00 462 GLY A CA 1
ATOM 3552 C C . GLY A 1 462 ? -53.115 7.423 47.907 1.00 85.00 462 GLY A C 1
ATOM 3553 O O . GLY A 1 462 ? -51.905 7.330 48.112 1.00 85.00 462 GLY A O 1
ATOM 3554 N N . GLU A 1 463 ? -54.002 6.611 48.472 1.00 88.25 463 GLU A N 1
ATOM 3555 C CA . GLU A 1 463 ? -53.621 5.498 49.339 1.00 88.25 463 GLU A CA 1
ATOM 3556 C C . GLU A 1 463 ? -53.314 4.239 48.524 1.00 88.25 463 GLU A C 1
ATOM 3558 O O . GLU A 1 463 ? -54.111 3.838 47.677 1.00 88.25 463 GLU A O 1
ATOM 3563 N N . VAL A 1 464 ? -52.178 3.600 48.806 1.00 88.88 464 VAL A N 1
ATOM 3564 C CA . VAL A 1 464 ? -51.761 2.346 48.168 1.00 88.88 464 VAL A CA 1
ATOM 3565 C C . VAL A 1 464 ? -51.500 1.288 49.231 1.00 88.88 464 VAL A C 1
ATOM 3567 O O . VAL A 1 464 ? -50.858 1.566 50.245 1.00 88.88 464 VAL A O 1
ATOM 3570 N N . ASP A 1 465 ? -51.999 0.078 48.985 1.00 93.06 465 ASP A N 1
ATOM 3571 C CA . ASP A 1 465 ? -51.797 -1.079 49.856 1.00 93.06 465 ASP A CA 1
ATOM 3572 C C . ASP A 1 465 ? -50.337 -1.557 49.793 1.00 93.06 465 ASP A C 1
ATOM 3574 O O . ASP A 1 465 ? -49.768 -1.734 48.707 1.00 93.06 465 ASP A O 1
ATOM 3578 N N . MET A 1 466 ? -49.746 -1.781 50.967 1.00 94.00 466 MET A N 1
ATOM 3579 C CA . MET A 1 466 ? -48.391 -2.299 51.136 1.00 94.00 466 MET A CA 1
ATOM 3580 C C . MET A 1 466 ? -48.424 -3.701 51.749 1.00 94.00 466 MET A C 1
ATOM 3582 O O . MET A 1 466 ? -49.216 -3.992 52.647 1.00 94.00 466 MET A O 1
ATOM 3586 N N . TYR A 1 467 ? -47.512 -4.552 51.291 1.00 96.06 467 TYR A N 1
ATOM 3587 C CA . TYR A 1 467 ? -47.303 -5.906 51.791 1.00 96.06 467 TYR A CA 1
ATOM 3588 C C . TYR A 1 467 ? -45.835 -6.096 52.174 1.00 96.06 467 TYR A C 1
ATOM 3590 O O . TYR A 1 467 ? -44.963 -5.429 51.626 1.00 96.06 467 TYR A O 1
ATOM 3598 N N . CYS A 1 468 ? -45.552 -6.999 53.103 1.00 94.62 468 CYS A N 1
ATOM 3599 C CA . CYS A 1 468 ? -44.201 -7.382 53.498 1.00 94.62 468 CYS A CA 1
ATOM 3600 C C . CYS A 1 468 ? -43.997 -8.869 53.225 1.00 94.62 468 CYS A C 1
ATOM 3602 O O . CYS A 1 468 ? -44.862 -9.665 53.573 1.00 94.62 468 CYS A O 1
ATOM 3604 N N . VAL A 1 469 ? -42.867 -9.253 52.635 1.00 94.38 469 VAL A N 1
ATOM 3605 C CA . VAL A 1 469 ? -42.525 -10.670 52.439 1.00 94.38 469 VAL A CA 1
ATOM 3606 C C . VAL A 1 469 ? -42.077 -11.269 53.770 1.00 94.38 469 VAL A C 1
ATOM 3608 O O . VAL A 1 469 ? -41.276 -10.658 54.484 1.00 94.38 469 VAL A O 1
ATOM 3611 N N . ASN A 1 470 ? -42.592 -12.451 54.106 1.00 88.12 470 ASN A N 1
ATOM 3612 C CA . ASN A 1 470 ? -42.109 -13.214 55.250 1.00 88.12 470 ASN A CA 1
ATOM 3613 C C . ASN A 1 470 ? -40.808 -13.931 54.864 1.00 88.12 470 ASN A C 1
ATOM 3615 O O . ASN A 1 470 ? -40.732 -14.489 53.766 1.00 88.12 470 ASN A O 1
ATOM 3619 N N . PRO A 1 471 ? -39.785 -13.944 55.736 1.00 75.25 471 PRO A N 1
ATOM 3620 C CA . PRO A 1 471 ? -38.604 -14.757 55.489 1.00 75.25 471 PRO A CA 1
ATOM 3621 C C . PRO A 1 471 ? -39.021 -16.231 55.349 1.00 75.25 471 PRO A C 1
ATOM 3623 O O . PRO A 1 471 ? -39.941 -16.664 56.051 1.00 75.25 471 PRO A O 1
ATOM 3626 N N . PRO A 1 472 ? -38.390 -17.005 54.450 1.00 67.62 472 PRO A N 1
ATOM 3627 C CA . PRO A 1 472 ? -38.689 -18.425 54.321 1.00 67.62 472 PRO A CA 1
ATOM 3628 C C . PRO A 1 472 ? -38.480 -19.098 55.681 1.00 67.62 472 PRO A C 1
ATOM 3630 O O . PRO A 1 472 ? -37.446 -18.893 56.317 1.00 67.62 472 PRO A O 1
ATOM 3633 N N . ASN A 1 473 ? -39.480 -19.854 56.151 1.00 53.00 473 ASN A N 1
ATOM 3634 C CA . ASN A 1 473 ? -39.389 -20.583 57.416 1.00 53.00 473 ASN A CA 1
ATOM 3635 C C . ASN A 1 473 ? -38.105 -21.420 57.403 1.00 53.00 473 ASN A C 1
ATOM 3637 O O . ASN A 1 473 ? -37.972 -22.330 56.588 1.00 53.00 473 ASN A O 1
ATOM 3641 N N . SER A 1 474 ? -37.162 -21.096 58.288 1.00 42.03 474 SER A N 1
ATOM 3642 C CA . SER A 1 474 ? -35.953 -21.883 58.507 1.00 42.03 474 SER A CA 1
ATOM 3643 C C . SER A 1 474 ? -36.359 -23.227 59.114 1.00 42.03 474 SER A C 1
ATOM 3645 O O . SER A 1 474 ? -36.518 -23.334 60.333 1.00 42.03 474 SER A O 1
ATOM 3647 N N . SER A 1 475 ? -36.628 -24.213 58.260 1.00 30.00 475 SER A N 1
ATOM 3648 C CA . SER A 1 475 ? -36.828 -25.616 58.633 1.00 30.00 475 SER A CA 1
ATOM 3649 C C . SER A 1 475 ? -35.507 -26.356 58.710 1.00 30.00 475 SER A C 1
ATOM 3651 O O . SER A 1 475 ? -34.748 -26.239 57.719 1.00 30.00 475 SER A O 1
#

Nearest PDB structures (foldseek):
  5o5l-assembly2_D  TM=9.380E-01  e=8.402E-20  Mycobacterium intracellulare 1956
  5oyh-assembly1_A  TM=9.587E-01  e=2.869E-17  Catenaria anguillulae PL171
  6sir-assembly1_B  TM=9.665E-01  e=7.982E-17  Catenaria anguillulae PL171
  8hbe-assembly1_A  TM=8.823E-01  e=5.300E-16  Homo sapiens
  8sl4-assembly1_B  TM=4.746E-01  e=1.142E-15  Homo sapiens

Radius of gyration: 65.31 Å; Cα contacts (8 Å, |Δi|>4): 599; chains: 1; bounding box: 110×50×157 Å

pLDDT: mean 87.15, std 9.29, range [30.0, 98.06]